Protein 9K8R (pdb70)

Organism: Diaporthe leptostromiformis (NCBI:txid291059)

Nearest PDB structures (foldseek):
  4rf5-assembly1_A  TM=8.897E-01  e=2.198E-21  Lentilactobacillus kefiri
  6h07-assembly1_A  TM=9.000E-01  e=3.377E-21  Levilactobacillus brevis
  7o6p-assembly1_A  TM=8.998E-01  e=3.377E-21  Salvia officinalis
  7o6p-assembly1_B  TM=8.740E-01  e=3.377E-21  Salvia officinalis
  7w61-assembly1_A  TM=8.406E-01  e=1.049E-17  Helicoverpa armigera

Radius of gyration: 23.89 Å; Cα contacts (8 Å, |Δi|>4): 1305; chains: 2; bounding box: 65×66×56 Å

Secondary structure (DSSP, 8-state):
-----HHHHS--TT-EEEEETTTSHHHHHHHHHHHHTT-EEEEE-S-HHHHHHHHHHT-SSS-EEE----TT-HHHHHHHHHHHHHHTS--SEEEE------SPP----TT--HHHHHHHHHHS-HHHHHHHHIIIIIHHHHHHHHHHHHHHHHHHH-SSSSPEEEEEE--GGGT-SS-SS-HHHHHHHHHHHHHHHHHHHHHGGGTEEEEEEEE-S--STTTHHHHHHHTS--HHHHHHHT-TTSS---HHHHHHHHHHHHSSTTTT--S-EEEESTTGGGTS----/----HHHHS--TT-EEEEETTTSHHHHHHHHHHHHTT-EEEEE-S-HHHHHHHHHHH-SSS-EEE----TT-HHHHHHHHHHHHHHTS--SEEEE------SPP----TT--HHHHHHHHHHS-TTTTTTHHIIIIIHHHHHHHHHHHHHHHHHHH-SSSSPEEEEEE--GGGT--S-SS-HHHHHHHHHHHHHHHHHHHHHGGGTEEEEEEEE-S--STTTHHHHHHHTTS-HHHHHHHT-TTSS---HHHHHHHHHHHHSSGGGG--S-EEEESTTGGGTS----

Foldseek 3Di:
DPPPDCLAFQACAAAEEEFEVCQWWLNVLLVLLNQVRHYQYEYEEAPQVSQVCCQVPSHPPSRYDYDYADLLDLVRLQVRLVVCCPVPNAHQEYELEDADAAFAAQDDDVPADPVRSVVSVVPGDPVSLVPRLSSQAVSLVSNCVSRVVRQLVCQVVCPAVFFREYEYEAALLCWFPPDPGHPSNSVSSVNRLVVQLVCCVPCVVVGYAGEYEHEADTDIPVCVVVVVVLVPDDLVVCCANAAVVRDHDDSVLSSVVSSCCSGNNNRPDHNYYHYHHNCNSVRGRTHD/DDPDCLAFQACAAAEEEFEVCLWWLNVLLVLLNQVRHYQYEYEEQDQPSLVCCCPPRHPPSRYDYDYADLLDLVRLQVSLVVCCVPPNAHQEYELEDADAAFFAQDDDVPADPVRSVVSVVPGDPVRLVVNLSSQAVSLVSNCVSRVVRQLVCQVVCPAVFFREYEYEAALLCWFPPCPGHPSNSVSSVNRLVVQLVCCVPCVVVRYAGEYEHEADTDIPVCVVVVVVLVPDDLVVCCQRAAVVRDHDDSVLSSVVSSCCSGNNNRPDHNYYHYHHNCNSVRGRTHD

B-factor: mean 60.05, std 16.02, range [26.04, 135.15]

Sequence (575 aa):
APSLAVADLFNVNGLVAVVTGGATGIGLMMVRALEENGAKVYIVGRRKEVLEKVAKNEAKHGNIIPLQGDASSKDDLERIVAHITKETGYINLLVANAGIPGPAPIKMSPSSSLADIQKDLWNTDPAEFEHIFNVHVRGAYFSFAAFLPLLSAGNEKGNVPQSSQMIITGSIGAFGRVPLAHYAYSASKAGVTHMAKQLATAFTKYGIRFNVIAPGLYPSEMTEEIVKGTHQLTPDEYAMKVSPLGRPGNDEDVAGCILWLASKAGAWVSGNVLVTDGGKLGLVPSSYPSLAVADLFNVNGLVAVVTGGATGIGLMMVRALEENGAKVYIVGRRKEVLEKVAKNEAKHGNIIPLQGDASSKDDLERIVAHITKETGYINLLVANAGIPGPAPIKMSPSSSLADIQKDLWNTDPAEFEHIFNVHVRGAYFSFAAFLPLLSAGNEKGNVPQSSQMIITGSIGAFGRVPLAHYAYSASKAGVTHMAKQLATAFTKYGIRFNVIAPGLYPSEMTEEIVKGTHQLTPDEYAMKVSPLGRPGNDEDVAGCILWLASKAGAWVSGNVLVTDGGKLGLVPSSY

InterPro domains:
  IPR002347 Short-chain dehydrogenase/reductase SDR [PF13561] (28-284)
  IPR002347 Short-chain dehydrogenase/reductase SDR [PR00080] (94-105)
  IPR002347 Short-chain dehydrogenase/reductase SDR [PR00080] (190-209)
  IPR002347 Short-chain dehydrogenase/reductase SDR [PR00081] (21-38)
  IPR002347 Short-chain dehydrogenase/reductase SDR [PR00081] (94-105)
  IPR002347 Short-chain dehydrogenase/reductase SDR [PR00081] (190-209)
  IPR002347 Short-chain dehydrogenase/reductase SDR [PR00081] (211-228)
  IPR002347 Short-chain dehydrogenase/reductase SDR [PR00081] (249-269)
  IPR020904 Short-chain dehydrogenase/reductase, conserved site [PS00061] (177-205)
  IPR036291 NAD(P)-binding domain superfamily [SSF51735] (15-286)
  IPR052178 Short-chain dehydrogenase/reductase SAT3-like [PTHR43618] (9-289)

Structure (mmCIF, N/CA/C/O backbone):
data_9K8R
#
_entry.id   9K8R
#
_cell.length_a   123.285
_cell.length_b   123.285
_cell.length_c   98.611
_cell.angle_alpha   90.00
_cell.angle_beta   90.00
_cell.angle_gamma   120.00
#
_symmetry.space_group_name_H-M   'P 32 1 2'
#
loop_
_entity.id
_entity.type
_entity.pdbx_description
1 polymer Spm14
2 non-polymer 'NADP NICOTINAMIDE-ADENINE-DINUCLEOTIDE PHOSPHATE'
3 non-polymer 2-AMINO-2-HYDROXYMETHYL-PROPANE-1,3-DIOL
#
loop_
_atom_site.group_PDB
_atom_site.id
_atom_site.type_symbol
_atom_site.label_atom_id
_atom_site.label_alt_id
_atom_site.label_comp_id
_atom_site.label_asym_id
_atom_site.label_entity_id
_atom_site.label_seq_id
_atom_site.pdbx_PDB_ins_code
_atom_site.Cartn_x
_atom_site.Cartn_y
_atom_site.Cartn_z
_atom_site.occupancy
_atom_site.B_iso_or_equiv
_atom_site.auth_seq_id
_atom_site.auth_comp_id
_atom_site.auth_asym_id
_atom_site.auth_atom_id
_atom_site.pdbx_PDB_model_num
ATOM 1 N N . ALA A 1 6 ? 32.379 -63.310 35.757 1.00 100.19 6 ALA A N 1
ATOM 2 C CA . ALA A 1 6 ? 31.103 -63.984 36.074 1.00 105.97 6 ALA A CA 1
ATOM 3 C C . ALA A 1 6 ? 30.011 -63.432 35.153 1.00 119.45 6 ALA A C 1
ATOM 4 O O . ALA A 1 6 ? 30.155 -62.283 34.724 1.00 108.28 6 ALA A O 1
ATOM 6 N N . PRO A 1 7 ? 28.936 -64.190 34.835 1.00 114.10 7 PRO A N 1
ATOM 7 C CA . PRO A 1 7 ? 27.905 -63.740 33.896 1.00 101.81 7 PRO A CA 1
ATOM 8 C C . PRO A 1 7 ? 27.116 -62.537 34.421 1.00 98.48 7 PRO A C 1
ATOM 9 O O . PRO A 1 7 ? 25.910 -62.552 34.341 1.00 96.16 7 PRO A O 1
ATOM 13 N N . SER A 1 8 ? 27.813 -61.532 34.943 1.00 97.43 8 SER A N 1
ATOM 14 C CA . SER A 1 8 ? 27.136 -60.293 35.378 1.00 91.68 8 SER A CA 1
ATOM 15 C C . SER A 1 8 ? 26.726 -59.537 34.127 1.00 79.75 8 SER A C 1
ATOM 16 O O . SER A 1 8 ? 27.610 -59.001 33.465 1.00 82.67 8 SER A O 1
ATOM 19 N N . LEU A 1 9 ? 25.437 -59.531 33.822 1.00 75.60 9 LEU A N 1
ATOM 20 C CA . LEU A 1 9 ? 24.928 -58.773 32.659 1.00 61.93 9 LEU A CA 1
ATOM 21 C C . LEU A 1 9 ? 24.548 -57.389 33.169 1.00 60.07 9 LEU A C 1
ATOM 22 O O . LEU A 1 9 ? 23.467 -56.923 32.836 1.00 65.76 9 LEU A O 1
ATOM 27 N N . ALA A 1 10 ? 25.429 -56.774 33.954 1.00 66.03 10 ALA A N 1
ATOM 28 C CA . ALA A 1 10 ? 25.165 -55.444 34.538 1.00 59.35 10 ALA A CA 1
ATOM 29 C C . ALA A 1 10 ? 26.050 -54.397 33.876 1.00 59.42 10 ALA A C 1
ATOM 30 O O . ALA A 1 10 ? 27.255 -54.624 33.753 1.00 58.85 10 ALA A O 1
ATOM 32 N N . VAL A 1 11 ? 25.456 -53.277 33.501 1.00 56.92 11 VAL A N 1
ATOM 33 C CA . VAL A 1 11 ? 26.210 -52.237 32.763 1.00 59.07 11 VAL A CA 1
ATOM 34 C C . VAL A 1 11 ? 27.531 -51.959 33.478 1.00 64.43 11 VAL A C 1
ATOM 35 O O . VAL A 1 11 ? 28.550 -51.865 32.790 1.00 64.86 11 VAL A O 1
ATOM 39 N N . ALA A 1 12 ? 27.531 -51.865 34.800 1.00 61.67 12 ALA A N 1
ATOM 40 C CA . ALA A 1 12 ? 28.772 -51.491 35.469 1.00 58.64 12 ALA A CA 1
ATOM 41 C C . ALA A 1 12 ? 29.805 -52.601 35.434 1.00 61.77 12 ALA A C 1
ATOM 42 O O . ALA A 1 12 ? 31.005 -52.320 35.536 1.00 62.67 12 ALA A O 1
ATOM 44 N N . ASP A 1 13 ? 29.370 -53.847 35.291 1.00 66.00 13 ASP A N 1
ATOM 45 C CA . ASP A 1 13 ? 30.298 -54.963 35.191 1.00 69.09 13 ASP A CA 1
ATOM 46 C C . ASP A 1 13 ? 30.733 -55.208 33.749 1.00 62.32 13 ASP A C 1
ATOM 47 O O . ASP A 1 13 ? 31.916 -55.457 33.488 1.00 61.29 13 ASP A O 1
ATOM 52 N N . LEU A 1 14 ? 29.786 -55.122 32.809 1.00 58.48 14 LEU A N 1
ATOM 53 C CA . LEU A 1 14 ? 30.079 -55.370 31.400 1.00 58.39 14 LEU A CA 1
ATOM 54 C C . LEU A 1 14 ? 30.999 -54.307 30.820 1.00 59.61 14 LEU A C 1
ATOM 55 O O . LEU A 1 14 ? 32.006 -54.622 30.174 1.00 60.37 14 LEU A O 1
ATOM 60 N N . PHE A 1 15 ? 30.659 -53.040 31.029 1.00 54.30 15 PHE A N 1
ATOM 61 C CA . PHE A 1 15 ? 31.225 -51.939 30.269 1.00 51.23 15 PHE A CA 1
ATOM 62 C C . PHE A 1 15 ? 32.333 -51.182 30.996 1.00 56.34 15 PHE A C 1
ATOM 63 O O . PHE A 1 15 ? 32.850 -50.207 30.441 1.00 57.20 15 PHE A O 1
ATOM 71 N N . ASN A 1 16 ? 32.730 -51.595 32.198 1.00 62.12 16 ASN A N 1
ATOM 72 C CA . ASN A 1 16 ? 33.837 -50.887 32.821 1.00 57.75 16 ASN A CA 1
ATOM 73 C C . ASN A 1 16 ? 35.147 -51.265 32.137 1.00 55.30 16 ASN A C 1
ATOM 74 O O . ASN A 1 16 ? 35.282 -52.331 31.530 1.00 56.78 16 ASN A O 1
ATOM 79 N N . VAL A 1 17 ? 36.119 -50.361 32.234 1.00 53.11 17 VAL A N 1
ATOM 80 C CA . VAL A 1 17 ? 37.425 -50.570 31.624 1.00 52.11 17 VAL A CA 1
ATOM 81 C C . VAL A 1 17 ? 38.495 -50.452 32.703 1.00 51.35 17 VAL A C 1
ATOM 82 O O . VAL A 1 17 ? 39.601 -49.961 32.450 1.00 51.32 17 VAL A O 1
ATOM 86 N N . ASN A 1 18 ? 38.168 -50.910 33.911 1.00 56.06 18 ASN A N 1
ATOM 87 C CA . ASN A 1 18 ? 39.074 -50.789 35.046 1.00 53.46 18 ASN A CA 1
ATOM 88 C C . ASN A 1 18 ? 40.354 -51.572 34.795 1.00 47.43 18 ASN A C 1
ATOM 89 O O . ASN A 1 18 ? 40.313 -52.772 34.505 1.00 47.01 18 ASN A O 1
ATOM 94 N N . GLY A 1 19 ? 41.494 -50.894 34.911 1.00 47.61 19 GLY A N 1
ATOM 95 C CA . GLY A 1 19 ? 42.778 -51.531 34.709 1.00 56.89 19 GLY A CA 1
ATOM 96 C C . GLY A 1 19 ? 43.206 -51.666 33.269 1.00 54.89 19 GLY A C 1
ATOM 97 O O . GLY A 1 19 ? 44.329 -52.121 33.011 1.00 52.03 19 GLY A O 1
ATOM 98 N N . LEU A 1 20 ? 42.349 -51.294 32.325 1.00 53.46 20 LEU A N 1
ATOM 99 C CA . LEU A 1 20 ? 42.715 -51.290 30.920 1.00 47.93 20 LEU A CA 1
ATOM 100 C C . LEU A 1 20 ? 43.796 -50.249 30.667 1.00 45.60 20 LEU A C 1
ATOM 101 O O . LEU A 1 20 ? 43.660 -49.091 31.073 1.00 47.09 20 LEU A O 1
ATOM 106 N N . VAL A 1 21 ? 44.865 -50.655 29.988 1.00 43.29 21 VAL A N 1
ATOM 107 C CA . VAL A 1 21 ? 45.927 -49.741 29.576 1.00 45.83 21 VAL A CA 1
ATOM 108 C C . VAL A 1 21 ? 45.753 -49.452 28.095 1.00 46.06 21 VAL A C 1
ATOM 109 O O . VAL A 1 21 ? 45.839 -50.365 27.265 1.00 46.25 21 VAL A O 1
ATOM 113 N N . ALA A 1 22 ? 45.523 -48.183 27.760 1.00 44.47 22 ALA A N 1
ATOM 114 C CA . ALA A 1 22 ? 45.171 -47.784 26.406 1.00 44.42 22 ALA A CA 1
ATOM 115 C C . ALA A 1 22 ? 46.094 -46.686 25.898 1.00 44.72 22 ALA A C 1
ATOM 116 O O . ALA A 1 22 ? 46.690 -45.931 26.674 1.00 46.62 22 ALA A O 1
ATOM 118 N N . VAL A 1 23 ? 46.200 -46.613 24.573 1.00 46.73 23 VAL A N 1
ATOM 119 C CA . VAL A 1 23 ? 46.945 -45.575 23.876 1.00 39.47 23 VAL A CA 1
ATOM 120 C C . VAL A 1 23 ? 46.057 -44.979 22.794 1.00 39.64 23 VAL A C 1
ATOM 121 O O . VAL A 1 23 ? 45.478 -45.713 21.986 1.00 41.80 23 VAL A O 1
ATOM 125 N N . VAL A 1 24 ? 45.960 -43.653 22.769 1.00 39.02 24 VAL A N 1
ATOM 126 C CA . VAL A 1 24 ? 45.088 -42.945 21.843 1.00 43.20 24 VAL A CA 1
ATOM 127 C C . VAL A 1 24 ? 45.917 -41.867 21.163 1.00 42.09 24 VAL A C 1
ATOM 128 O O . VAL A 1 24 ? 46.303 -40.880 21.801 1.00 47.72 24 VAL A O 1
ATOM 132 N N . THR A 1 25 ? 46.199 -42.050 19.880 1.00 42.66 25 THR A N 1
ATOM 133 C CA . THR A 1 25 ? 46.799 -40.981 19.101 1.00 41.51 25 THR A CA 1
ATOM 134 C C . THR A 1 25 ? 45.745 -39.923 18.794 1.00 38.82 25 THR A C 1
ATOM 135 O O . THR A 1 25 ? 44.571 -40.236 18.587 1.00 45.18 25 THR A O 1
ATOM 139 N N . GLY A 1 26 ? 46.161 -38.665 18.776 1.00 39.03 26 GLY A N 1
ATOM 140 C CA . GLY A 1 26 ? 45.192 -37.601 18.630 1.00 44.73 26 GLY A CA 1
ATOM 141 C C . GLY A 1 26 ? 44.223 -37.531 19.783 1.00 47.45 26 GLY A C 1
ATOM 142 O O . GLY A 1 26 ? 43.074 -37.116 19.598 1.00 53.78 26 GLY A O 1
ATOM 143 N N . GLY A 1 27 ? 44.663 -37.923 20.979 1.00 41.13 27 GLY A N 1
ATOM 144 C CA . GLY A 1 27 ? 43.791 -38.042 22.126 1.00 42.13 27 GLY A CA 1
ATOM 145 C C . GLY A 1 27 ? 43.509 -36.762 22.882 1.00 45.17 27 GLY A C 1
ATOM 146 O O . GLY A 1 27 ? 42.861 -36.818 23.932 1.00 48.23 27 GLY A O 1
ATOM 147 N N . ALA A 1 28 ? 43.949 -35.611 22.380 1.00 45.83 28 ALA A N 1
ATOM 148 C CA . ALA A 1 28 ? 43.825 -34.366 23.120 1.00 45.87 28 ALA A CA 1
ATOM 149 C C . ALA A 1 28 ? 42.879 -33.360 22.476 1.00 52.19 28 ALA A C 1
ATOM 150 O O . ALA A 1 28 ? 42.713 -32.259 23.016 1.00 53.16 28 ALA A O 1
ATOM 152 N N . THR A 1 29 ? 42.257 -33.694 21.347 1.00 47.27 29 THR A N 1
ATOM 153 C CA . THR A 1 29 ? 41.271 -32.812 20.733 1.00 47.89 29 THR A CA 1
ATOM 154 C C . THR A 1 29 ? 40.177 -33.646 20.081 1.00 48.95 29 THR A C 1
ATOM 155 O O . THR A 1 29 ? 40.381 -34.810 19.721 1.00 48.46 29 THR A O 1
ATOM 159 N N . GLY A 1 30 ? 39.009 -33.023 19.942 1.00 49.98 30 GLY A N 1
ATOM 160 C CA . GLY A 1 30 ? 37.931 -33.574 19.139 1.00 49.57 30 GLY A CA 1
ATOM 161 C C . GLY A 1 30 ? 37.520 -34.960 19.580 1.00 51.14 30 GLY A C 1
ATOM 162 O O . GLY A 1 30 ? 37.342 -35.238 20.771 1.00 55.47 30 GLY A O 1
ATOM 163 N N . ILE A 1 31 ? 37.383 -35.851 18.594 1.00 50.47 31 ILE A N 1
ATOM 164 C CA . ILE A 1 31 ? 36.892 -37.202 18.852 1.00 47.75 31 ILE A CA 1
ATOM 165 C C . ILE A 1 31 ? 37.821 -37.939 19.805 1.00 51.39 31 ILE A C 1
ATOM 166 O O . ILE A 1 31 ? 37.375 -38.532 20.793 1.00 53.73 31 ILE A O 1
ATOM 171 N N . GLY A 1 32 ? 39.126 -37.928 19.514 1.00 52.96 32 GLY A N 1
ATOM 172 C CA . GLY A 1 32 ? 40.077 -38.599 20.385 1.00 51.23 32 GLY A CA 1
ATOM 173 C C . GLY A 1 32 ? 39.961 -38.181 21.837 1.00 47.11 32 GLY A C 1
ATOM 174 O O . GLY A 1 32 ? 40.167 -38.995 22.743 1.00 48.81 32 GLY A O 1
ATOM 175 N N . LEU A 1 33 ? 39.619 -36.915 22.084 1.00 47.65 33 LEU A N 1
ATOM 176 C CA . LEU A 1 33 ? 39.460 -36.453 23.456 1.00 51.38 33 LEU A CA 1
ATOM 177 C C . LEU A 1 33 ? 38.251 -37.095 24.123 1.00 55.96 33 LEU A C 1
ATOM 178 O O . LEU A 1 33 ? 38.337 -37.567 25.265 1.00 55.07 33 LEU A O 1
ATOM 183 N N . MET A 1 34 ? 37.115 -37.120 23.425 1.00 53.39 34 MET A N 1
ATOM 184 C CA . MET A 1 34 ? 35.921 -37.755 23.968 1.00 51.90 34 MET A CA 1
ATOM 185 C C . MET A 1 34 ? 36.172 -39.221 24.288 1.00 50.30 34 MET A C 1
ATOM 186 O O . MET A 1 34 ? 35.549 -39.776 25.200 1.00 52.51 34 MET A O 1
ATOM 191 N N . MET A 1 35 ? 37.094 -39.855 23.564 1.00 47.16 35 MET A N 1
ATOM 192 C CA . MET A 1 35 ? 37.448 -41.239 23.851 1.00 44.12 35 MET A CA 1
ATOM 193 C C . MET A 1 35 ? 38.227 -41.350 25.155 1.00 50.85 35 MET A C 1
ATOM 194 O O . MET A 1 35 ? 37.888 -42.168 26.016 1.00 52.86 35 MET A O 1
ATOM 199 N N . VAL A 1 36 ? 39.261 -40.538 25.317 1.00 52.80 36 VAL A N 1
ATOM 200 C CA . VAL A 1 36 ? 40.114 -40.679 26.532 1.00 56.20 36 VAL A CA 1
ATOM 201 C C . VAL A 1 36 ? 39.319 -40.270 27.769 1.00 54.52 36 VAL A C 1
ATOM 202 O O . VAL A 1 36 ? 39.567 -40.839 28.829 1.00 52.08 36 VAL A O 1
ATOM 206 N N . ARG A 1 37 ? 38.405 -39.322 27.627 1.00 51.80 37 ARG A N 1
ATOM 207 C CA . ARG A 1 37 ? 37.642 -38.818 28.788 1.00 53.53 37 ARG A CA 1
ATOM 208 C C . ARG A 1 37 ? 36.714 -39.898 29.304 1.00 53.60 37 ARG A C 1
ATOM 209 O O . ARG A 1 37 ? 36.438 -39.916 30.484 1.00 62.49 37 ARG A O 1
ATOM 217 N N . ALA A 1 38 ? 36.260 -40.763 28.421 1.00 51.47 38 ALA A N 1
ATOM 218 C CA . ALA A 1 38 ? 35.344 -41.849 28.801 1.00 47.87 38 ALA A CA 1
ATOM 219 C C . ALA A 1 38 ? 36.170 -43.047 29.232 1.00 51.98 38 ALA A C 1
ATOM 220 O O . ALA A 1 38 ? 35.769 -43.733 30.162 1.00 51.49 38 ALA A O 1
ATOM 222 N N . LEU A 1 39 ? 37.290 -43.283 28.563 1.00 55.22 39 LEU A N 1
ATOM 223 C CA . LEU A 1 39 ? 38.087 -44.406 29.046 1.00 51.43 39 LEU A CA 1
ATOM 224 C C . LEU A 1 39 ? 38.622 -44.147 30.449 1.00 52.58 39 LEU A C 1
ATOM 225 O O . LEU A 1 39 ? 38.598 -45.036 31.305 1.00 51.01 39 LEU A O 1
ATOM 230 N N . GLU A 1 40 ? 39.105 -42.933 30.704 1.00 53.62 40 GLU A N 1
ATOM 231 C CA . GLU A 1 40 ? 39.743 -42.630 31.979 1.00 53.84 40 GLU A CA 1
ATOM 232 C C . GLU A 1 40 ? 38.720 -42.492 33.097 1.00 54.85 40 GLU A C 1
ATOM 233 O O . GLU A 1 40 ? 38.951 -42.967 34.217 1.00 53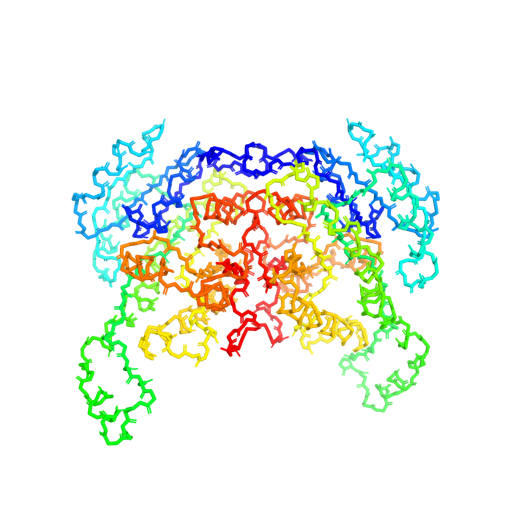.86 40 GLU A O 1
ATOM 239 N N . GLU A 1 41 ? 37.589 -41.846 32.804 1.00 53.76 41 GLU A N 1
ATOM 240 C CA . GLU A 1 41 ? 36.525 -41.700 33.791 1.00 56.07 41 GLU A CA 1
ATOM 241 C C . GLU A 1 41 ? 35.997 -43.054 34.241 1.00 53.17 41 GLU A C 1
ATOM 242 O O . GLU A 1 41 ? 35.511 -43.188 35.370 1.00 63.32 41 GLU A O 1
ATOM 248 N N . ASN A 1 42 ? 36.100 -44.071 33.386 1.00 49.48 42 ASN A N 1
ATOM 249 C CA . ASN A 1 42 ? 35.569 -45.393 33.681 1.00 43.92 42 ASN A CA 1
ATOM 250 C C . ASN A 1 42 ? 36.668 -46.416 33.945 1.00 52.51 42 ASN A C 1
ATOM 251 O O . ASN A 1 42 ? 36.448 -47.620 33.787 1.00 55.48 42 ASN A O 1
ATOM 256 N N . GLY A 1 43 ? 37.851 -45.948 34.342 1.00 53.61 43 GLY A N 1
ATOM 257 C CA . GLY A 1 43 ? 38.821 -46.775 35.047 1.00 48.83 43 GLY A CA 1
ATOM 258 C C . GLY A 1 43 ? 40.126 -47.064 34.331 1.00 51.63 43 GLY A C 1
ATOM 259 O O . GLY A 1 43 ? 40.924 -47.856 34.851 1.00 52.04 43 GLY A O 1
ATOM 260 N N . ALA A 1 44 ? 40.413 -46.490 33.175 1.00 55.35 44 ALA A N 1
ATOM 261 C CA . ALA A 1 44 ? 41.586 -46.891 32.418 1.00 53.03 44 ALA A CA 1
ATOM 262 C C . ALA A 1 44 ? 42.747 -45.935 32.659 1.00 59.61 44 ALA A C 1
ATOM 263 O O . ALA A 1 44 ? 42.580 -44.821 33.160 1.00 57.65 44 ALA A O 1
ATOM 265 N N . LYS A 1 45 ? 43.944 -46.408 32.310 1.00 51.07 45 LYS A N 1
ATOM 266 C CA . LYS A 1 45 ? 45.139 -45.582 32.197 1.00 48.32 45 LYS A CA 1
ATOM 267 C C . LYS A 1 45 ? 45.355 -45.342 30.706 1.00 53.48 45 LYS A C 1
ATOM 268 O O . LYS A 1 45 ? 45.508 -46.298 29.939 1.00 52.51 45 LYS A O 1
ATOM 274 N N . VAL A 1 46 ? 45.349 -44.077 30.295 1.00 54.23 46 VAL A N 1
ATOM 275 C CA . VAL A 1 46 ? 45.282 -43.706 28.885 1.00 44.59 46 VAL A CA 1
ATOM 276 C C . VAL A 1 46 ? 46.486 -42.835 28.551 1.00 44.80 46 VAL A C 1
ATOM 277 O O . VAL A 1 46 ? 46.583 -41.699 29.032 1.00 46.67 46 VAL A O 1
ATOM 281 N N . TYR A 1 47 ? 47.393 -43.355 27.724 1.00 49.72 47 TYR A N 1
ATOM 282 C CA . TYR A 1 47 ? 48.397 -42.521 27.074 1.00 48.54 47 TYR A CA 1
ATOM 283 C C . TYR A 1 47 ? 47.784 -41.801 25.881 1.00 47.82 47 TYR A C 1
ATOM 284 O O . TYR A 1 47 ? 47.184 -42.429 25.004 1.00 45.92 47 TYR A O 1
ATOM 293 N N . ILE A 1 48 ? 47.945 -40.484 25.841 1.00 48.75 48 ILE A N 1
ATOM 294 C CA . ILE A 1 48 ? 47.536 -39.682 24.699 1.00 48.19 48 ILE A CA 1
ATOM 295 C C . ILE A 1 48 ? 48.798 -39.226 23.981 1.00 48.63 48 ILE A C 1
ATOM 296 O O . ILE A 1 48 ? 49.748 -38.751 24.614 1.00 50.61 48 ILE A O 1
ATOM 301 N N . VAL A 1 49 ? 48.821 -39.393 22.665 1.00 44.17 49 VAL A N 1
ATOM 302 C CA . VAL A 1 49 ? 49.993 -39.084 21.859 1.00 44.32 49 VAL A CA 1
ATOM 303 C C . VAL A 1 49 ? 49.618 -38.005 20.855 1.00 42.89 49 VAL A C 1
ATOM 304 O O . VAL A 1 49 ? 48.718 -38.198 20.031 1.00 45.27 49 VAL A O 1
ATOM 308 N N . GLY A 1 50 ? 50.310 -36.874 20.922 1.00 49.51 50 GLY A N 1
ATOM 309 C CA . GLY A 1 50 ? 50.101 -35.801 19.979 1.00 51.23 50 GLY A CA 1
ATOM 310 C C . GLY A 1 50 ? 51.431 -35.165 19.632 1.00 49.82 50 GLY A C 1
ATOM 311 O O . GLY A 1 50 ? 52.475 -35.548 20.159 1.00 51.22 50 GLY A O 1
ATOM 312 N N . ARG A 1 51 ? 51.430 -34.155 18.775 1.00 50.21 51 ARG A N 1
ATOM 313 C CA . ARG A 1 51 ? 52.717 -33.486 18.491 1.00 52.24 51 ARG A CA 1
ATOM 314 C C . ARG A 1 51 ? 52.781 -32.223 19.338 1.00 53.46 51 ARG A C 1
ATOM 315 O O . ARG A 1 51 ? 53.852 -31.896 19.814 1.00 51.43 51 ARG A O 1
ATOM 323 N N . ARG A 1 52 ? 51.653 -31.541 19.494 1.00 50.36 52 ARG A N 1
ATOM 324 C CA . ARG A 1 52 ? 51.633 -30.330 20.303 1.00 48.37 52 ARG A CA 1
ATOM 325 C C . ARG A 1 52 ? 51.634 -30.715 21.783 1.00 57.06 52 ARG A C 1
ATOM 326 O O . ARG A 1 52 ? 50.586 -30.958 22.382 1.00 56.72 52 ARG A O 1
ATOM 334 N N . LYS A 1 53 ? 52.828 -30.744 22.395 1.00 57.47 53 LYS A N 1
ATOM 335 C CA . LYS A 1 53 ? 52.946 -31.234 23.771 1.00 52.16 53 LYS A CA 1
ATOM 336 C C . LYS A 1 53 ? 52.126 -30.403 24.750 1.00 54.86 53 LYS A C 1
ATOM 337 O O . LYS A 1 53 ? 51.565 -30.951 25.708 1.00 54.46 53 LYS A O 1
ATOM 343 N N . GLU A 1 54 ? 52.021 -29.093 24.522 1.00 61.31 54 GLU A N 1
ATOM 344 C CA . GLU A 1 54 ? 51.272 -28.255 25.449 1.00 59.35 54 GLU A CA 1
ATOM 345 C C . GLU A 1 54 ? 49.772 -28.541 25.413 1.00 56.75 54 GLU A C 1
ATOM 346 O O . GLU A 1 54 ? 49.079 -28.276 26.402 1.00 54.32 54 GLU A O 1
ATOM 352 N N . VAL A 1 55 ? 49.251 -29.077 24.309 1.00 58.95 55 VAL A N 1
ATOM 353 C CA . VAL A 1 55 ? 47.838 -29.443 24.282 1.00 60.23 55 VAL A CA 1
ATOM 354 C C . VAL A 1 55 ? 47.614 -30.741 25.045 1.00 56.46 55 VAL A C 1
ATOM 355 O O . VAL A 1 55 ? 46.633 -30.874 25.784 1.00 56.60 55 VAL A O 1
ATOM 359 N N . LEU A 1 56 ? 48.513 -31.716 24.872 1.00 52.46 56 LEU A N 1
ATOM 360 C CA . LEU A 1 56 ? 48.499 -32.919 25.699 1.00 54.71 56 LEU A CA 1
ATOM 361 C C . LEU A 1 56 ? 48.566 -32.590 27.182 1.00 59.30 56 LEU A C 1
ATOM 362 O O . LEU A 1 56 ? 47.960 -33.287 28.000 1.00 58.31 56 LEU A O 1
ATOM 367 N N . GLU A 1 57 ? 49.357 -31.613 27.586 1.00 62.44 57 GLU A N 1
ATOM 368 C CA . GLU A 1 57 ? 49.515 -31.398 29.048 1.00 58.72 57 GLU A CA 1
ATOM 369 C C . GLU A 1 57 ? 48.228 -30.840 29.658 1.00 56.23 57 GLU A C 1
ATOM 370 O O . GLU A 1 57 ? 47.850 -31.296 30.731 1.00 55.69 57 GLU A O 1
ATOM 376 N N . LYS A 1 58 ? 47.596 -29.884 28.998 1.00 55.88 58 LYS A N 1
ATOM 377 C CA . LYS A 1 58 ? 46.325 -29.315 29.498 1.00 60.64 58 LYS A CA 1
ATOM 378 C C . LYS A 1 58 ? 45.332 -30.446 29.710 1.00 62.97 58 LYS A C 1
ATOM 379 O O . LYS A 1 58 ? 44.884 -30.643 30.836 1.00 63.95 58 LYS A O 1
ATOM 385 N N . VAL A 1 59 ? 45.005 -31.151 28.641 1.00 61.29 59 VAL A N 1
ATOM 386 C CA . VAL A 1 59 ? 44.034 -32.270 28.724 1.00 61.25 59 VAL A CA 1
ATOM 387 C C . VAL A 1 59 ? 44.425 -33.186 29.875 1.00 59.20 59 VAL A C 1
ATOM 388 O O . VAL A 1 59 ? 43.551 -33.548 30.655 1.00 60.20 59 VAL A O 1
ATOM 392 N N . ALA A 1 60 ? 45.701 -33.518 29.997 1.00 55.93 60 ALA A N 1
ATOM 393 C CA . ALA A 1 60 ? 46.037 -34.508 31.012 1.00 50.69 60 ALA A CA 1
ATOM 394 C C . ALA A 1 60 ? 45.823 -33.973 32.423 1.00 55.32 60 ALA A C 1
ATOM 395 O O . ALA A 1 60 ? 45.503 -34.743 33.337 1.00 58.31 60 ALA A O 1
ATOM 397 N N . LYS A 1 61 ? 46.000 -32.676 32.630 1.00 54.16 61 LYS A N 1
ATOM 398 C CA . LYS A 1 61 ? 45.812 -32.124 33.961 1.00 54.35 61 LYS A CA 1
ATOM 399 C C . LYS A 1 61 ? 44.365 -31.782 34.253 1.00 59.88 61 LYS A C 1
ATOM 400 O O . LYS A 1 61 ? 43.907 -31.927 35.393 1.00 69.49 61 LYS A O 1
ATOM 406 N N . ASN A 1 62 ? 43.645 -31.343 33.238 1.00 54.64 62 ASN A N 1
ATOM 407 C CA . ASN A 1 62 ? 42.377 -30.640 33.386 1.00 50.08 62 ASN A CA 1
ATOM 408 C C . ASN A 1 62 ? 41.175 -31.533 33.111 1.00 55.44 62 ASN A C 1
ATOM 409 O O . ASN A 1 62 ? 40.110 -31.341 33.707 1.00 57.19 62 ASN A O 1
ATOM 414 N N . GLU A 1 63 ? 41.326 -32.500 32.207 1.00 63.15 63 GLU A N 1
ATOM 415 C CA . GLU A 1 63 ? 40.209 -33.310 31.743 1.00 55.64 63 GLU A CA 1
ATOM 416 C C . GLU A 1 63 ? 40.142 -34.674 32.412 1.00 55.65 63 GLU A C 1
ATOM 417 O O . GLU A 1 63 ? 39.093 -35.326 32.358 1.00 58.46 63 GLU A O 1
ATOM 423 N N . ALA A 1 64 ? 41.233 -35.113 33.031 1.00 50.10 64 ALA A N 1
ATOM 424 C CA . ALA A 1 64 ? 41.206 -36.316 33.843 1.00 50.11 64 ALA A CA 1
ATOM 425 C C . ALA A 1 64 ? 40.281 -36.118 35.037 1.00 58.88 64 ALA A C 1
ATOM 426 O O . ALA A 1 64 ? 40.052 -34.996 35.500 1.00 64.28 64 ALA A O 1
ATOM 428 N N . LYS A 1 65 ? 39.703 -37.226 35.499 1.00 58.14 65 LYS A N 1
ATOM 429 C CA . LYS A 1 65 ? 38.921 -37.248 36.725 1.00 54.98 65 LYS A CA 1
ATOM 430 C C . LYS A 1 65 ? 39.575 -38.117 37.787 1.00 50.14 65 LYS A C 1
ATOM 431 O O . LYS A 1 65 ? 39.138 -38.103 38.942 1.00 54.38 65 LYS A O 1
ATOM 437 N N . HIS A 1 66 ? 40.628 -38.848 37.421 1.00 47.60 66 HIS A N 1
ATOM 438 C CA . HIS A 1 66 ? 41.377 -39.702 38.331 1.00 44.15 66 HIS A CA 1
ATOM 439 C C . HIS A 1 66 ? 42.878 -39.559 38.133 1.00 55.67 66 HIS A C 1
ATOM 440 O O . HIS A 1 66 ? 43.645 -40.300 38.755 1.00 54.63 66 HIS A O 1
ATOM 447 N N . GLY A 1 67 ? 43.309 -38.635 37.281 1.00 53.79 67 GLY A N 1
ATOM 448 C CA . GLY A 1 67 ? 44.719 -38.466 36.988 1.00 47.75 67 GLY A CA 1
ATOM 449 C C . GLY A 1 67 ? 45.344 -39.652 36.293 1.00 58.03 67 GLY A C 1
ATOM 450 O O . GLY A 1 67 ? 46.458 -40.058 36.649 1.00 60.17 67 GLY A O 1
ATOM 451 N N . ASN A 1 68 ? 44.650 -40.233 35.315 1.00 56.94 68 ASN A N 1
ATOM 452 C CA . ASN A 1 68 ? 45.183 -41.363 34.568 1.00 55.80 68 ASN A CA 1
ATOM 453 C C . ASN A 1 68 ? 45.360 -41.060 33.085 1.00 59.05 68 ASN A C 1
ATOM 454 O O . ASN A 1 68 ? 45.533 -41.992 32.292 1.00 57.88 68 ASN A O 1
ATOM 459 N N . ILE A 1 69 ? 45.347 -39.789 32.689 1.00 58.51 69 ILE A N 1
ATOM 460 C CA . ILE A 1 69 ? 45.759 -39.396 31.345 1.00 52.85 69 ILE A CA 1
ATOM 461 C C . ILE A 1 69 ? 47.240 -39.040 31.396 1.00 52.27 69 ILE A C 1
ATOM 462 O O . ILE A 1 69 ? 47.624 -38.030 31.990 1.00 54.63 69 ILE A O 1
ATOM 467 N N . ILE A 1 70 ? 48.069 -39.873 30.776 1.00 53.60 70 ILE A N 1
ATOM 468 C CA . ILE A 1 70 ? 49.516 -39.675 30.738 1.00 51.83 70 ILE A CA 1
ATOM 469 C C . ILE A 1 70 ? 49.919 -39.075 29.397 1.00 56.77 70 ILE A C 1
ATOM 470 O O . ILE A 1 70 ? 49.980 -39.803 28.396 1.00 58.43 70 ILE A O 1
ATOM 475 N N . PRO A 1 71 ? 50.224 -37.780 29.328 1.00 53.77 71 PRO A N 1
ATOM 476 C CA . PRO A 1 71 ? 50.584 -37.180 28.040 1.00 52.26 71 PRO A CA 1
ATOM 477 C C . PRO A 1 71 ? 51.972 -37.614 27.605 1.00 53.27 71 PRO A C 1
ATOM 478 O O . PRO A 1 71 ? 52.863 -37.849 28.423 1.00 56.01 71 PRO A O 1
ATOM 482 N N . LEU A 1 72 ? 52.145 -37.725 26.288 1.00 51.42 72 LEU A N 1
ATOM 483 C CA . LEU A 1 72 ? 53.338 -38.357 25.737 1.00 48.43 72 LEU A CA 1
ATOM 484 C C . LEU A 1 72 ? 53.468 -37.866 24.296 1.00 54.11 72 LEU A C 1
ATOM 485 O O . LEU A 1 72 ? 52.797 -38.394 23.406 1.00 62.18 72 LEU A O 1
ATOM 490 N N . GLN A 1 73 ? 54.314 -36.858 24.084 1.00 57.24 73 GLN A N 1
ATOM 491 C CA . GLN A 1 73 ? 54.411 -36.228 22.772 1.00 62.04 73 GLN A CA 1
ATOM 492 C C . GLN A 1 73 ? 55.088 -37.149 21.766 1.00 62.59 73 GLN A C 1
ATOM 493 O O . GLN A 1 73 ? 56.083 -37.812 22.070 1.00 69.48 73 GLN A O 1
ATOM 499 N N . GLY A 1 74 ? 54.557 -37.157 20.548 1.00 57.52 74 GLY A N 1
ATOM 500 C CA . GLY A 1 74 ? 55.140 -37.909 19.459 1.00 62.39 74 GLY A CA 1
ATOM 501 C C . GLY A 1 74 ? 54.414 -37.682 18.151 1.00 61.91 74 GLY A C 1
ATOM 502 O O . GLY A 1 74 ? 53.283 -37.189 18.136 1.00 56.58 74 GLY A O 1
ATOM 503 N N . ASP A 1 75 ? 55.067 -38.020 17.046 1.00 56.92 75 ASP A N 1
ATOM 504 C CA . ASP A 1 75 ? 54.480 -37.941 15.713 1.00 55.76 75 ASP A CA 1
ATOM 505 C C . ASP A 1 75 ? 54.115 -39.370 15.336 1.00 59.55 75 ASP A C 1
ATOM 506 O O . ASP A 1 75 ? 54.988 -40.180 15.013 1.00 61.09 75 ASP A O 1
ATOM 511 N N . ALA A 1 76 ? 52.818 -39.681 15.402 1.00 55.58 76 ALA A N 1
ATOM 512 C CA . ALA A 1 76 ? 52.351 -41.047 15.189 1.00 59.00 76 ALA A CA 1
ATOM 513 C C . ALA A 1 76 ? 52.652 -41.561 13.790 1.00 58.25 76 ALA A C 1
ATOM 514 O O . ALA A 1 76 ? 52.630 -42.775 13.581 1.00 57.31 76 ALA A O 1
ATOM 516 N N . SER A 1 77 ? 52.923 -40.671 12.829 1.00 53.75 77 SER A N 1
ATOM 517 C CA . SER A 1 77 ? 53.322 -41.093 11.489 1.00 55.84 77 SER A CA 1
ATOM 518 C C . SER A 1 77 ? 54.823 -41.330 11.356 1.00 64.12 77 SER A C 1
ATOM 519 O O . SER A 1 77 ? 55.242 -42.032 10.427 1.00 66.89 77 SER A O 1
ATOM 522 N N . SER A 1 78 ? 55.634 -40.760 12.251 1.00 64.64 78 SER A N 1
ATOM 523 C CA . SER A 1 78 ? 57.087 -40.885 12.182 1.00 60.16 78 SER A CA 1
ATOM 524 C C . SER A 1 78 ? 57.522 -42.230 12.749 1.00 57.41 78 SER A C 1
ATOM 525 O O . SER A 1 78 ? 57.296 -42.515 13.929 1.00 61.02 78 SER A O 1
ATOM 528 N N . LYS A 1 79 ? 58.156 -43.048 11.907 1.00 58.32 79 LYS A N 1
ATOM 529 C CA . LYS A 1 79 ? 58.560 -44.387 12.318 1.00 57.32 79 LYS A CA 1
ATOM 530 C C . LYS A 1 79 ? 59.501 -44.355 13.508 1.00 59.56 79 LYS A C 1
ATOM 531 O O . LYS A 1 79 ? 59.559 -45.327 14.270 1.00 65.12 79 LYS A O 1
ATOM 537 N N . ASP A 1 80 ? 60.227 -43.257 13.695 1.00 66.26 80 ASP A N 1
ATOM 538 C CA . ASP A 1 80 ? 61.221 -43.196 14.754 1.00 63.26 80 ASP A CA 1
ATOM 539 C C . ASP A 1 80 ? 60.652 -42.634 16.050 1.00 60.82 80 ASP A C 1
ATOM 540 O O . ASP A 1 80 ? 61.076 -43.045 17.134 1.00 64.35 80 ASP A O 1
ATOM 545 N N . ASP A 1 81 ? 59.698 -41.702 15.970 1.00 64.69 81 ASP A N 1
ATOM 546 C CA . ASP A 1 81 ? 58.999 -41.273 17.178 1.00 63.09 81 ASP A CA 1
ATOM 547 C C . ASP A 1 81 ? 58.213 -42.426 17.790 1.00 67.60 81 ASP A C 1
ATOM 548 O O . ASP A 1 81 ? 58.127 -42.549 19.018 1.00 62.69 81 ASP A O 1
ATOM 553 N N . LEU A 1 82 ? 57.623 -43.278 16.948 1.00 64.98 82 LEU A N 1
ATOM 554 C CA . LEU A 1 82 ? 56.922 -44.446 17.466 1.00 62.56 82 LEU A CA 1
ATOM 555 C C . LEU A 1 82 ? 57.871 -45.329 18.261 1.00 62.38 82 LEU A C 1
ATOM 556 O O . LEU A 1 82 ? 57.513 -45.836 19.330 1.00 58.83 82 LEU A O 1
ATOM 561 N N . GLU A 1 83 ? 59.101 -45.495 17.767 1.00 64.82 83 GLU A N 1
ATOM 562 C CA . GLU A 1 83 ? 60.080 -46.332 18.451 1.00 59.87 83 GLU A CA 1
ATOM 563 C C . GLU A 1 83 ? 60.397 -45.796 19.842 1.00 60.09 83 GLU A C 1
ATOM 564 O O . GLU A 1 83 ? 60.524 -46.570 20.798 1.00 58.74 83 GLU A O 1
ATOM 570 N N . ARG A 1 84 ? 60.520 -44.472 19.979 1.00 57.13 84 ARG A N 1
ATOM 571 C CA . ARG A 1 84 ? 60.818 -43.897 21.287 1.00 55.55 84 ARG A CA 1
ATOM 572 C C . ARG A 1 84 ? 59.592 -43.923 22.193 1.00 58.17 84 ARG A C 1
ATOM 573 O O . ARG A 1 84 ? 59.717 -44.121 23.406 1.00 58.39 84 ARG A O 1
ATOM 581 N N . ILE A 1 85 ? 58.400 -43.810 21.630 1.00 61.81 85 ILE A N 1
ATOM 582 C CA . ILE A 1 85 ? 57.162 -43.843 22.460 1.00 58.62 85 ILE A CA 1
ATOM 583 C C . ILE A 1 85 ? 56.994 -45.250 23.022 1.00 57.32 85 ILE A C 1
ATOM 584 O O . ILE A 1 85 ? 56.779 -45.387 24.222 1.00 55.42 85 ILE A O 1
ATOM 589 N N . VAL A 1 86 ? 57.119 -46.257 22.172 1.00 59.28 86 VAL A N 1
ATOM 590 C CA . VAL A 1 86 ? 56.919 -47.658 22.625 1.00 58.12 86 VAL A CA 1
ATOM 591 C C . VAL A 1 86 ? 57.843 -47.918 23.809 1.00 61.93 86 VAL A C 1
ATOM 592 O O . VAL A 1 86 ? 57.381 -48.491 24.795 1.00 63.68 86 VAL A O 1
ATOM 596 N N . ALA A 1 87 ? 59.099 -47.496 23.712 1.00 61.46 87 ALA A N 1
ATOM 597 C CA . ALA A 1 87 ? 60.088 -47.756 24.781 1.00 60.29 87 ALA A CA 1
ATOM 598 C C . ALA A 1 87 ? 59.634 -47.153 26.108 1.00 62.52 87 ALA A C 1
ATOM 599 O O . ALA A 1 87 ? 59.660 -47.858 27.109 1.00 61.69 87 ALA A O 1
ATOM 601 N N . HIS A 1 88 ? 59.248 -45.886 26.104 1.00 57.93 88 HIS A N 1
ATOM 602 C CA . HIS A 1 88 ? 58.771 -45.238 27.345 1.00 55.07 88 HIS A CA 1
ATOM 603 C C . HIS A 1 88 ? 57.720 -46.129 27.985 1.00 59.01 88 HIS A C 1
ATOM 604 O O . HIS A 1 88 ? 57.769 -46.346 29.194 1.00 62.47 88 HIS A O 1
ATOM 611 N N . ILE A 1 89 ? 56.784 -46.623 27.186 1.00 59.08 89 ILE A N 1
ATOM 612 C CA . ILE A 1 89 ? 55.664 -47.421 27.752 1.00 58.43 89 ILE A CA 1
ATOM 613 C C . ILE A 1 89 ? 56.206 -48.788 28.157 1.00 55.55 89 ILE A C 1
ATOM 614 O O . ILE A 1 89 ? 55.762 -49.317 29.175 1.00 57.02 89 ILE A O 1
ATOM 619 N N . THR A 1 90 ? 57.187 -49.302 27.425 1.00 54.08 90 THR A N 1
ATOM 620 C CA . THR A 1 90 ? 57.707 -50.655 27.730 1.00 54.08 90 THR A CA 1
ATOM 621 C C . THR A 1 90 ? 58.434 -50.600 29.068 1.00 58.29 90 THR A C 1
ATOM 622 O O . THR A 1 90 ? 58.596 -51.651 29.691 1.00 66.64 90 THR A O 1
ATOM 626 N N . LYS A 1 91 ? 58.840 -49.409 29.489 1.00 58.29 91 LYS A N 1
ATOM 627 C CA . LYS A 1 91 ? 59.568 -49.261 30.767 1.00 55.64 91 LYS A CA 1
ATOM 628 C C . LYS A 1 91 ? 58.564 -48.901 31.843 1.00 57.09 91 LYS A C 1
ATOM 629 O O . LYS A 1 91 ? 58.421 -49.657 32.804 1.00 66.01 91 LYS A O 1
ATOM 635 N N . GLU A 1 92 ? 57.885 -47.785 31.650 1.00 56.95 92 GLU A N 1
ATOM 636 C CA . GLU A 1 92 ? 56.937 -47.290 32.668 1.00 58.26 92 GLU A CA 1
ATOM 637 C C . GLU A 1 92 ? 55.811 -48.278 32.902 1.00 61.48 92 GLU A C 1
ATOM 638 O O . GLU A 1 92 ? 55.297 -48.300 34.020 1.00 71.13 92 GLU A O 1
ATOM 644 N N . THR A 1 93 ? 55.442 -49.074 31.900 1.00 56.37 93 THR A N 1
ATOM 645 C CA . THR A 1 93 ? 54.242 -49.872 32.147 1.00 54.80 93 THR A CA 1
ATOM 646 C C . THR A 1 93 ? 54.391 -51.333 31.729 1.00 52.48 93 THR A C 1
ATOM 647 O O . THR A 1 93 ? 53.903 -52.227 32.426 1.00 52.87 93 THR A O 1
ATOM 651 N N . GLY A 1 94 ? 55.051 -51.598 30.604 1.00 50.80 94 GLY A N 1
ATOM 652 C CA . GLY A 1 94 ? 55.402 -52.949 30.213 1.00 44.71 94 GLY A CA 1
ATOM 653 C C . GLY A 1 94 ? 54.451 -53.611 29.237 1.00 46.98 94 GLY A C 1
ATOM 654 O O . GLY A 1 94 ? 54.832 -54.603 28.607 1.00 43.68 94 GLY A O 1
ATOM 655 N N . TYR A 1 95 ? 53.236 -53.085 29.093 1.00 51.23 95 TYR A N 1
ATOM 656 C CA . TYR A 1 95 ? 52.212 -53.655 28.225 1.00 47.60 95 TYR A CA 1
ATOM 657 C C . TYR A 1 95 ? 51.160 -52.592 27.949 1.00 50.50 95 TYR A C 1
ATOM 658 O O . TYR A 1 95 ? 51.009 -51.633 28.708 1.00 55.11 95 TYR A O 1
ATOM 667 N N . ILE A 1 96 ? 50.427 -52.776 26.854 1.00 52.30 96 ILE A N 1
ATOM 668 C CA . ILE A 1 96 ? 49.155 -52.093 26.671 1.00 45.96 96 ILE A CA 1
ATOM 669 C C . ILE A 1 96 ? 48.128 -53.119 26.229 1.00 51.11 96 ILE A C 1
ATOM 670 O O . ILE A 1 96 ? 48.459 -54.208 25.754 1.00 50.35 96 ILE A O 1
ATOM 675 N N . ASN A 1 97 ? 46.862 -52.750 26.390 1.00 47.05 97 ASN A N 1
ATOM 676 C CA . ASN A 1 97 ? 45.757 -53.602 25.990 1.00 42.98 97 ASN A CA 1
ATOM 677 C C . ASN A 1 97 ? 45.037 -53.099 24.751 1.00 42.51 97 ASN A C 1
ATOM 678 O O . ASN A 1 97 ? 44.350 -53.885 24.090 1.00 44.06 97 ASN A O 1
ATOM 683 N N . LEU A 1 98 ? 45.182 -51.818 24.423 1.00 43.52 98 LEU A N 1
ATOM 684 C CA . LEU A 1 98 ? 44.343 -51.194 23.408 1.00 41.64 98 LEU A CA 1
ATOM 685 C C . LEU A 1 98 ? 45.119 -50.066 22.755 1.00 42.01 98 LEU A C 1
ATOM 686 O O . LEU A 1 98 ? 45.522 -49.121 23.437 1.00 38.33 98 LEU A O 1
ATOM 691 N N . LEU A 1 99 ? 45.323 -50.166 21.448 1.00 39.49 99 LEU A N 1
ATOM 692 C CA . LEU A 1 99 ? 45.862 -49.086 20.638 1.00 34.92 99 LEU A CA 1
ATOM 693 C C . LEU A 1 99 ? 44.735 -48.481 19.815 1.00 34.01 99 LEU A C 1
ATOM 694 O O . LEU A 1 99 ? 43.996 -49.206 19.145 1.00 41.85 99 LEU A O 1
ATOM 699 N N . VAL A 1 100 ? 44.593 -47.162 19.881 1.00 37.74 100 VAL A N 1
ATOM 700 C CA . VAL A 1 100 ? 43.551 -46.448 19.149 1.00 38.07 100 VAL A CA 1
ATOM 701 C C . VAL A 1 100 ? 44.236 -45.482 18.197 1.00 37.42 100 VAL A C 1
ATOM 702 O O . VAL A 1 100 ? 44.771 -44.451 18.628 1.00 34.16 100 VAL A O 1
ATOM 706 N N . ALA A 1 101 ? 44.230 -45.814 16.906 1.00 37.18 101 ALA A N 1
ATOM 707 C CA . ALA A 1 101 ? 44.812 -44.958 15.873 1.00 35.89 101 ALA A CA 1
ATOM 708 C C . ALA A 1 101 ? 43.739 -43.971 15.437 1.00 38.38 101 ALA A C 1
ATOM 709 O O . ALA A 1 101 ? 42.973 -44.216 14.503 1.00 42.57 101 ALA A O 1
ATOM 711 N N . ASN A 1 102 ? 43.692 -42.834 16.131 1.00 34.68 102 ASN A N 1
ATOM 712 C CA . ASN A 1 102 ? 42.698 -41.803 15.883 1.00 34.18 102 ASN A CA 1
ATOM 713 C C . ASN A 1 102 ? 43.265 -40.562 15.206 1.00 44.64 102 ASN A C 1
ATOM 714 O O . ASN A 1 102 ? 42.490 -39.766 14.671 1.00 48.75 102 ASN A O 1
ATOM 719 N N . ALA A 1 103 ? 44.586 -40.388 15.186 1.00 42.16 103 ALA A N 1
ATOM 720 C CA . ALA A 1 103 ? 45.173 -39.187 14.601 1.00 44.53 103 ALA A CA 1
ATOM 721 C C . ALA A 1 103 ? 44.770 -39.040 13.136 1.00 48.38 103 ALA A C 1
ATOM 722 O O . ALA A 1 103 ? 44.710 -40.018 12.384 1.00 48.66 103 ALA A O 1
ATOM 724 N N . GLY A 1 104 ? 44.483 -37.809 12.734 1.00 48.12 104 GLY A N 1
ATOM 725 C CA . GLY A 1 104 ? 44.024 -37.554 11.379 1.00 47.76 104 GLY A CA 1
ATOM 726 C C . GLY A 1 104 ? 44.188 -36.116 11.017 1.00 52.84 104 GLY A C 1
ATOM 727 O O . GLY A 1 104 ? 44.175 -35.217 11.872 1.00 54.14 104 GLY A O 1
ATOM 728 N N . ILE A 1 105 ? 44.344 -35.858 9.715 1.00 53.60 105 ILE A N 1
ATOM 729 C CA . ILE A 1 105 ? 44.453 -34.517 9.162 1.00 46.19 105 ILE A CA 1
ATOM 730 C C . ILE A 1 105 ? 43.345 -34.350 8.133 1.00 51.98 105 ILE A C 1
ATOM 731 O O . ILE A 1 105 ? 42.877 -35.348 7.564 1.00 54.78 105 ILE A O 1
ATOM 736 N N . PRO A 1 106 ? 42.885 -33.135 7.868 1.00 59.18 106 PRO A N 1
ATOM 737 C CA . PRO A 1 106 ? 42.047 -32.909 6.690 1.00 56.67 106 PRO A CA 1
ATOM 738 C C . PRO A 1 106 ? 42.903 -32.888 5.435 1.00 62.17 106 PRO A C 1
ATOM 739 O O . PRO A 1 106 ? 44.103 -32.603 5.458 1.00 70.12 106 PRO A O 1
ATOM 743 N N . GLY A 1 107 ? 42.264 -33.201 4.323 1.00 54.45 107 GLY A N 1
ATOM 744 C CA . GLY A 1 107 ? 42.995 -33.373 3.094 1.00 79.75 107 GLY A CA 1
ATOM 745 C C . GLY A 1 107 ? 43.524 -32.074 2.535 1.00 69.66 107 GLY A C 1
ATOM 746 O O . GLY A 1 107 ? 43.603 -31.048 3.216 1.00 57.76 107 GLY A O 1
ATOM 747 N N . PRO A 1 108 ? 43.921 -32.106 1.282 1.00 70.94 108 PRO A N 1
ATOM 748 C CA . PRO A 1 108 ? 44.030 -30.857 0.524 1.00 57.14 108 PRO A CA 1
ATOM 749 C C . PRO A 1 108 ? 42.687 -30.144 0.481 1.00 55.60 108 PRO A C 1
ATOM 750 O O . PRO A 1 108 ? 41.663 -30.699 0.895 1.00 55.32 108 PRO A O 1
ATOM 754 N N . ALA A 1 109 ? 42.672 -28.920 -0.026 1.00 62.18 109 ALA A N 1
ATOM 755 C CA . ALA A 1 109 ? 41.415 -28.203 -0.138 1.00 55.52 109 ALA A CA 1
ATOM 756 C C . ALA A 1 109 ? 40.462 -28.962 -1.057 1.00 60.09 109 ALA A C 1
ATOM 757 O O . ALA A 1 109 ? 40.883 -29.486 -2.098 1.00 67.22 109 ALA A O 1
ATOM 759 N N . PRO A 1 110 ? 39.184 -29.051 -0.704 1.00 56.61 110 PRO A N 1
ATOM 760 C CA . PRO A 1 110 ? 38.230 -29.776 -1.548 1.00 90.99 110 PRO A CA 1
ATOM 761 C C . PRO A 1 110 ? 38.049 -29.097 -2.895 1.00 64.41 110 PRO A C 1
ATOM 762 O O . PRO A 1 110 ? 38.382 -27.925 -3.089 1.00 65.22 110 PRO A O 1
ATOM 766 N N . ILE A 1 111 ? 37.616 -29.885 -3.873 1.00 65.15 111 ILE A N 1
ATOM 767 C CA . ILE A 1 111 ? 37.441 -29.333 -5.240 1.00 63.97 111 ILE A CA 1
ATOM 768 C C . ILE A 1 111 ? 36.022 -28.789 -5.282 1.00 66.74 111 ILE A C 1
ATOM 769 O O . ILE A 1 111 ? 35.084 -29.578 -5.137 1.00 65.80 111 ILE A O 1
ATOM 774 N N . LYS A 1 112 ? 35.899 -27.477 -5.423 1.00 74.01 112 LYS A N 1
ATOM 775 C CA . LYS A 1 112 ? 34.571 -26.830 -5.412 1.00 80.75 112 LYS A CA 1
ATOM 776 C C . LYS A 1 112 ? 33.859 -27.144 -6.718 1.00 83.40 112 LYS A C 1
ATOM 777 O O . LYS A 1 112 ? 34.444 -26.904 -7.779 1.00 83.50 112 LYS A O 1
ATOM 783 N N . MET A 1 113 ? 32.647 -27.667 -6.623 1.00 71.68 113 MET A N 1
ATOM 784 C CA . MET A 1 113 ? 31.860 -27.913 -7.847 1.00 80.92 113 MET A CA 1
ATOM 785 C C . MET A 1 113 ? 30.524 -27.199 -7.667 1.00 86.08 113 MET A C 1
ATOM 786 O O . MET A 1 113 ? 29.545 -27.858 -7.298 1.00 90.27 113 MET A O 1
ATOM 791 N N . SER A 1 114 ? 30.509 -25.890 -7.900 1.00 91.41 114 SER A N 1
ATOM 792 C CA . SER A 1 114 ? 29.275 -25.095 -7.702 1.00 94.09 114 SER A CA 1
ATOM 793 C C . SER A 1 114 ? 28.483 -25.098 -8.998 1.00 94.68 114 SER A C 1
ATOM 794 O O . SER A 1 114 ? 29.100 -25.075 -10.068 1.00 97.92 114 SER A O 1
ATOM 797 N N . PRO A 1 115 ? 27.143 -25.115 -8.956 1.00 92.30 115 PRO A N 1
ATOM 798 C CA . PRO A 1 115 ? 26.368 -25.232 -10.205 1.00 96.38 115 PRO A CA 1
ATOM 799 C C . PRO A 1 115 ? 26.763 -24.226 -11.265 1.00 93.61 115 PRO A C 1
ATOM 800 O O . PRO A 1 115 ? 26.515 -24.467 -12.454 1.00 84.07 115 PRO A O 1
ATOM 804 N N . SER A 1 116 ? 27.375 -23.111 -10.873 1.00 99.41 116 SER A N 1
ATOM 805 C CA . SER A 1 116 ? 27.859 -22.102 -11.802 1.00 99.33 116 SER A CA 1
ATOM 806 C C . SER A 1 116 ? 29.363 -22.201 -12.021 1.00 103.69 116 SER A C 1
ATOM 807 O O . SER A 1 116 ? 30.033 -21.180 -12.209 1.00 109.54 116 SER A O 1
ATOM 810 N N . SER A 1 117 ? 29.912 -23.410 -11.960 1.00 102.11 117 SER A N 1
ATOM 811 C CA . SER A 1 117 ? 31.287 -23.677 -12.354 1.00 94.31 117 SER A CA 1
ATOM 812 C C . SER A 1 117 ? 31.259 -24.394 -13.691 1.00 86.57 117 SER A C 1
ATOM 813 O O . SER A 1 117 ? 30.573 -25.410 -13.838 1.00 86.87 117 SER A O 1
ATOM 816 N N . SER A 1 118 ? 31.974 -23.854 -14.669 1.00 83.42 118 SER A N 1
ATOM 817 C CA . SER A 1 118 ? 32.145 -24.590 -15.908 1.00 82.16 118 SER A CA 1
ATOM 818 C C . SER A 1 118 ? 33.103 -25.754 -15.674 1.00 77.69 118 SER A C 1
ATOM 819 O O . SER A 1 118 ? 33.824 -25.804 -14.674 1.00 77.51 118 SER A O 1
ATOM 822 N N . LEU A 1 119 ? 33.093 -26.718 -16.597 1.00 72.49 119 LEU A N 1
ATOM 823 C CA . LEU A 1 119 ? 34.032 -27.823 -16.468 1.00 66.24 119 LEU A CA 1
ATOM 824 C C . LEU A 1 119 ? 35.459 -27.322 -16.621 1.00 68.91 119 LEU A C 1
ATOM 825 O O . LEU A 1 119 ? 36.374 -27.853 -15.983 1.00 69.14 119 LEU A O 1
ATOM 830 N N . ALA A 1 120 ? 35.659 -26.289 -17.445 1.00 73.60 120 ALA A N 1
ATOM 831 C CA . ALA A 1 120 ? 36.978 -25.680 -17.570 1.00 76.72 120 ALA A CA 1
ATOM 832 C C . ALA A 1 120 ? 37.463 -25.147 -16.231 1.00 71.93 120 ALA A C 1
ATOM 833 O O . ALA A 1 120 ? 38.652 -25.249 -15.910 1.00 66.24 120 ALA A O 1
ATOM 835 N N . ASP A 1 121 ? 36.555 -24.577 -15.434 1.00 77.68 121 ASP A N 1
ATOM 836 C CA . ASP A 1 121 ? 36.943 -24.072 -14.122 1.00 78.92 121 ASP A CA 1
ATOM 837 C C . ASP A 1 121 ? 37.238 -25.210 -13.157 1.00 76.35 121 ASP A C 1
ATOM 838 O O . ASP A 1 121 ? 38.171 -25.118 -12.354 1.00 76.07 121 ASP A O 1
ATOM 843 N N . ILE A 1 122 ? 36.462 -26.294 -13.223 1.00 73.35 122 ILE A N 1
ATOM 844 C CA . ILE A 1 122 ? 36.645 -27.375 -12.260 1.00 62.10 122 ILE A CA 1
ATOM 845 C C . ILE A 1 122 ? 37.963 -28.108 -12.478 1.00 58.86 122 ILE A C 1
ATOM 846 O O . ILE A 1 122 ? 38.530 -28.652 -11.524 1.00 63.10 122 ILE A O 1
ATOM 851 N N . GLN A 1 123 ? 38.505 -28.122 -13.702 1.00 50.04 123 GLN A N 1
ATOM 852 C CA . GLN A 1 123 ? 39.859 -28.658 -13.806 1.00 57.19 123 GLN A CA 1
ATOM 853 C C . GLN A 1 123 ? 40.852 -27.716 -13.144 1.00 62.70 123 GLN A C 1
ATOM 854 O O . GLN A 1 123 ? 41.768 -28.170 -12.446 1.00 63.49 123 GLN A O 1
ATOM 860 N N . LYS A 1 124 ? 40.704 -26.404 -13.379 1.00 62.25 124 LYS A N 1
ATOM 861 C CA . LYS A 1 124 ? 41.584 -25.436 -12.735 1.00 60.57 124 LYS A CA 1
ATOM 862 C C . LYS A 1 124 ? 41.764 -25.795 -11.261 1.00 66.10 124 LYS A C 1
ATOM 863 O O . LYS A 1 124 ? 42.885 -26.020 -10.796 1.00 66.34 124 LYS A O 1
ATOM 869 N N . ASP A 1 125 ? 40.650 -25.932 -10.536 1.00 59.07 125 ASP A N 1
ATOM 870 C CA . ASP A 1 125 ? 40.595 -26.548 -9.210 1.00 56.74 125 ASP A CA 1
ATOM 871 C C . ASP A 1 125 ? 41.330 -27.882 -9.092 1.00 63.67 125 ASP A C 1
ATOM 872 O O . ASP A 1 125 ? 42.249 -28.019 -8.277 1.00 66.02 125 ASP A O 1
ATOM 877 N N . LEU A 1 126 ? 40.895 -28.880 -9.865 1.00 62.02 126 LEU A N 1
ATOM 878 C CA . LEU A 1 126 ? 41.450 -30.226 -9.749 1.00 50.82 126 LEU A CA 1
ATOM 879 C C . LEU A 1 126 ? 42.968 -30.220 -9.895 1.00 50.52 126 LEU A C 1
ATOM 880 O O . LEU A 1 126 ? 43.688 -30.848 -9.111 1.00 56.41 126 LEU A O 1
ATOM 885 N N . TRP A 1 127 ? 43.472 -29.506 -10.898 1.00 52.18 127 TRP A N 1
ATOM 886 C CA . TRP A 1 127 ? 44.898 -29.549 -11.183 1.00 54.06 127 TRP A CA 1
ATOM 887 C C . TRP A 1 127 ? 45.707 -28.778 -10.144 1.00 57.45 127 TRP A C 1
ATOM 888 O O . TRP A 1 127 ? 46.879 -29.100 -9.919 1.00 49.37 127 TRP A O 1
ATOM 899 N N . ASN A 1 128 ? 45.095 -27.786 -9.483 1.00 57.67 128 ASN A N 1
ATOM 900 C CA . ASN A 1 128 ? 45.806 -26.996 -8.475 1.00 61.92 128 ASN A CA 1
ATOM 901 C C . ASN A 1 128 ? 46.250 -27.822 -7.280 1.00 62.45 128 ASN A C 1
ATOM 902 O O . ASN A 1 128 ? 47.235 -27.467 -6.626 1.00 68.48 128 ASN A O 1
ATOM 907 N N . THR A 1 129 ? 45.527 -28.893 -6.961 1.00 58.75 129 THR A N 1
ATOM 908 C CA . THR A 1 129 ? 45.831 -29.698 -5.786 1.00 58.44 129 THR A CA 1
ATOM 909 C C . THR A 1 129 ? 47.319 -30.016 -5.704 1.00 57.84 129 THR A C 1
ATOM 910 O O . THR A 1 129 ? 47.943 -30.424 -6.689 1.00 48.63 129 THR A O 1
ATOM 914 N N . ASP A 1 130 ? 47.886 -29.800 -4.528 1.00 55.26 130 ASP A N 1
ATOM 915 C CA . ASP A 1 130 ? 49.323 -29.937 -4.362 1.00 64.35 130 ASP A CA 1
ATOM 916 C C . ASP A 1 130 ? 49.698 -31.408 -4.182 1.00 61.05 130 ASP A C 1
ATOM 917 O O . ASP A 1 130 ? 49.082 -32.106 -3.369 1.00 62.60 130 ASP A O 1
ATOM 922 N N . PRO A 1 131 ? 50.688 -31.944 -4.934 1.00 56.64 131 PRO A N 1
ATOM 923 C CA . PRO A 1 131 ? 51.059 -33.339 -4.799 1.00 59.32 131 PRO A CA 1
ATOM 924 C C . PRO A 1 131 ? 51.566 -33.771 -3.424 1.00 56.65 131 PRO A C 1
ATOM 925 O O . PRO A 1 131 ? 51.689 -34.946 -3.212 1.00 54.55 131 PRO A O 1
ATOM 929 N N . ALA A 1 132 ? 51.854 -32.819 -2.546 1.00 61.58 132 ALA A N 1
ATOM 930 C CA . ALA A 1 132 ? 52.460 -33.165 -1.243 1.00 62.25 132 ALA A CA 1
ATOM 931 C C . ALA A 1 132 ? 51.382 -33.244 -0.177 1.00 70.97 132 ALA A C 1
ATOM 932 O O . ALA A 1 132 ? 51.539 -34.019 0.759 1.00 66.07 132 ALA A O 1
ATOM 934 N N . GLU A 1 133 ? 50.347 -32.439 -0.326 1.00 58.87 133 GLU A N 1
ATOM 935 C CA . GLU A 1 133 ? 49.215 -32.505 0.611 1.00 58.65 133 GLU A CA 1
ATOM 936 C C . GLU A 1 133 ? 48.528 -33.847 0.390 1.00 62.56 133 GLU A C 1
ATOM 937 O O . GLU A 1 133 ? 47.980 -34.385 1.354 1.00 60.72 133 GLU A O 1
ATOM 943 N N . PHE A 1 134 ? 48.574 -34.318 -0.830 1.00 56.43 134 PHE A N 1
ATOM 944 C CA . PHE A 1 134 ? 47.990 -35.563 -1.211 1.00 59.93 134 PHE A CA 1
ATOM 945 C C . PHE A 1 134 ? 48.811 -36.582 -0.537 1.00 62.16 134 PHE A C 1
ATOM 946 O O . PHE A 1 134 ? 48.394 -37.143 0.408 1.00 63.21 134 PHE A O 1
ATOM 954 N N . GLU A 1 135 ? 49.998 -36.818 -1.087 1.00 61.46 135 GLU A N 1
ATOM 955 C CA . GLU A 1 135 ? 50.928 -37.809 -0.567 1.00 58.07 135 GLU A CA 1
ATOM 956 C C . GLU A 1 135 ? 51.078 -37.746 0.945 1.00 55.49 135 GLU A C 1
ATOM 957 O O . GLU A 1 135 ? 51.658 -38.647 1.550 1.00 63.76 135 GLU A O 1
ATOM 963 N N . HIS A 1 136 ? 50.562 -36.688 1.561 1.00 60.36 136 HIS A N 1
ATOM 964 C CA . HIS A 1 136 ? 50.680 -36.579 2.984 1.00 53.36 136 HIS A CA 1
ATOM 965 C C . HIS A 1 136 ? 49.477 -37.044 3.678 1.00 52.49 136 HIS A C 1
ATOM 966 O O . HIS A 1 136 ? 49.589 -37.611 4.692 1.00 51.51 136 HIS A O 1
ATOM 973 N N . ILE A 1 137 ? 48.296 -36.842 3.157 1.00 59.25 137 ILE A N 1
ATOM 974 C CA . ILE A 1 137 ? 47.189 -37.362 3.965 1.00 51.19 137 ILE A CA 1
ATOM 975 C C . ILE A 1 137 ? 47.277 -38.875 4.085 1.00 50.93 137 ILE A C 1
ATOM 976 O O . ILE A 1 137 ? 46.828 -39.462 5.075 1.00 47.26 137 ILE A O 1
ATOM 981 N N . PHE A 1 138 ? 47.883 -39.526 3.097 1.00 52.92 138 PHE A N 1
ATOM 982 C CA . PHE A 1 138 ? 47.998 -40.972 3.095 1.00 47.55 138 PHE A CA 1
ATOM 983 C C . PHE A 1 138 ? 49.035 -41.468 4.086 1.00 46.39 138 PHE A C 1
ATOM 984 O O . PHE A 1 138 ? 48.953 -42.616 4.533 1.00 45.47 138 PHE A O 1
ATOM 992 N N . ASN A 1 139 ? 50.016 -40.638 4.425 1.00 50.79 139 ASN A N 1
ATOM 993 C CA . ASN A 1 139 ? 51.038 -41.062 5.367 1.00 51.51 139 ASN A CA 1
ATOM 994 C C . ASN A 1 139 ? 50.512 -41.061 6.786 1.00 50.32 139 ASN A C 1
ATOM 995 O O . ASN A 1 139 ? 50.898 -41.915 7.590 1.00 49.74 139 ASN A O 1
ATOM 1000 N N . VAL A 1 140 ? 49.640 -40.106 7.099 1.00 45.91 140 VAL A N 1
ATOM 1001 C CA . VAL A 1 140 ? 49.034 -40.048 8.422 1.00 44.74 140 VAL A CA 1
ATOM 1002 C C . VAL A 1 140 ? 47.984 -41.142 8.572 1.00 45.16 140 VAL A C 1
ATOM 1003 O O . VAL A 1 140 ? 48.004 -41.917 9.534 1.00 44.59 140 VAL A O 1
ATOM 1007 N N . HIS A 1 141 ? 47.063 -41.235 7.613 1.00 38.42 141 HIS A N 1
ATOM 1008 C CA . HIS A 1 141 ? 45.890 -42.079 7.804 1.00 40.98 141 HIS A CA 1
ATOM 1009 C C . HIS A 1 141 ? 46.167 -43.554 7.548 1.00 41.55 141 HIS A C 1
ATOM 1010 O O . HIS A 1 141 ? 45.530 -44.408 8.171 1.00 43.92 141 HIS A O 1
ATOM 1017 N N . VAL A 1 142 ? 47.084 -43.886 6.641 1.00 38.52 142 VAL A N 1
ATOM 1018 C CA . VAL A 1 142 ? 47.279 -45.285 6.272 1.00 43.75 142 VAL A CA 1
ATOM 1019 C C . VAL A 1 142 ? 48.641 -45.766 6.737 1.00 42.06 142 VAL A C 1
ATOM 1020 O O . VAL A 1 142 ? 48.738 -46.647 7.598 1.00 43.70 142 VAL A O 1
ATOM 1024 N N . ARG A 1 143 ? 49.696 -45.211 6.143 1.00 43.55 143 ARG A N 1
ATOM 1025 C CA . ARG A 1 143 ? 51.053 -45.508 6.583 1.00 49.44 143 ARG A CA 1
ATOM 1026 C C . ARG A 1 143 ? 51.197 -45.316 8.089 1.00 44.77 143 ARG A C 1
ATOM 1027 O O . ARG A 1 143 ? 51.756 -46.167 8.792 1.00 40.60 143 ARG A O 1
ATOM 1035 N N . GLY A 1 144 ? 50.684 -44.199 8.601 1.00 47.80 144 GLY A N 1
ATOM 1036 C CA . GLY A 1 144 ? 50.791 -43.929 10.026 1.00 49.53 144 GLY A CA 1
ATOM 1037 C C . GLY A 1 144 ? 50.073 -44.953 10.883 1.00 42.68 144 GLY A C 1
ATOM 1038 O O . GLY A 1 144 ? 50.527 -45.293 11.977 1.00 40.88 144 GLY A O 1
ATOM 1039 N N . ALA A 1 145 ? 48.940 -45.460 10.403 1.00 43.13 145 ALA A N 1
ATOM 1040 C CA . ALA A 1 145 ? 48.248 -46.512 11.139 1.00 37.92 145 ALA A CA 1
ATOM 1041 C C . ALA A 1 145 ? 49.048 -47.809 11.116 1.00 42.64 145 ALA A C 1
ATOM 1042 O O . ALA A 1 145 ? 49.214 -48.470 12.147 1.00 42.12 145 ALA A O 1
ATOM 1044 N N . TYR A 1 146 ? 49.562 -48.182 9.944 1.00 45.25 146 TYR A N 1
ATOM 1045 C CA . TYR A 1 146 ? 50.357 -49.399 9.822 1.00 42.64 146 TYR A CA 1
ATOM 1046 C C . TYR A 1 146 ? 51.520 -49.413 10.807 1.00 46.90 146 TYR A C 1
ATOM 1047 O O . TYR A 1 146 ? 51.719 -50.387 11.540 1.00 45.40 146 TYR A O 1
ATOM 1056 N N . PHE A 1 147 ? 52.303 -48.337 10.837 1.00 48.89 147 PHE A N 1
ATOM 1057 C CA . PHE A 1 147 ? 53.503 -48.345 11.665 1.00 48.83 147 PHE A CA 1
ATOM 1058 C C . PHE A 1 147 ? 53.157 -48.225 13.139 1.00 50.94 147 PHE A C 1
ATOM 1059 O O . PHE A 1 147 ? 53.885 -48.737 13.996 1.00 52.56 147 PHE A O 1
ATOM 1067 N N . SER A 1 148 ? 52.047 -47.562 13.455 1.00 46.53 148 SER A N 1
ATOM 1068 C CA . SER A 1 148 ? 51.562 -47.570 14.828 1.00 39.03 148 SER A CA 1
ATOM 1069 C C . SER A 1 148 ? 51.294 -48.996 15.294 1.00 46.13 148 SER A C 1
ATOM 1070 O O . SER A 1 148 ? 51.671 -49.384 16.405 1.00 56.19 148 SER A O 1
ATOM 1073 N N . PHE A 1 149 ? 50.658 -49.803 14.443 1.00 43.98 149 PHE A N 1
ATOM 1074 C CA . PHE A 1 149 ? 50.462 -51.203 14.791 1.00 44.72 149 PHE A CA 1
ATOM 1075 C C . PHE A 1 149 ? 51.788 -51.944 14.875 1.00 47.25 149 PHE A C 1
ATOM 1076 O O . PHE A 1 149 ? 52.003 -52.742 15.794 1.00 50.10 149 PHE A O 1
ATOM 1084 N N . ALA A 1 150 ? 52.683 -51.715 13.911 1.00 50.79 150 ALA A N 1
ATOM 1085 C CA . ALA A 1 150 ? 53.962 -52.419 13.923 1.00 48.08 150 ALA A CA 1
ATOM 1086 C C . ALA A 1 150 ? 54.757 -52.084 15.174 1.00 51.02 150 ALA A C 1
ATOM 1087 O O . ALA A 1 150 ? 55.441 -52.947 15.740 1.00 51.45 150 ALA A O 1
ATOM 1089 N N . ALA A 1 151 ? 54.660 -50.836 15.628 1.00 48.54 151 ALA A N 1
ATOM 1090 C CA . ALA A 1 151 ? 55.420 -50.416 16.794 1.00 44.94 151 ALA A CA 1
ATOM 1091 C C . ALA A 1 151 ? 54.859 -51.027 18.077 1.00 51.91 151 ALA A C 1
ATOM 1092 O O . ALA A 1 151 ? 55.623 -51.527 18.912 1.00 50.54 151 ALA A O 1
ATOM 1094 N N . PHE A 1 152 ? 53.531 -51.011 18.262 1.00 49.68 152 PHE A N 1
ATOM 1095 C CA . PHE A 1 152 ? 52.991 -51.447 19.547 1.00 48.20 152 PHE A CA 1
ATOM 1096 C C . PHE A 1 152 ? 52.714 -52.935 19.624 1.00 48.08 152 PHE A C 1
ATOM 1097 O O . PHE A 1 152 ? 52.250 -53.406 20.662 1.00 48.53 152 PHE A O 1
ATOM 1105 N N . LEU A 1 153 ? 52.974 -53.691 18.568 1.00 46.82 153 LEU A N 1
ATOM 1106 C CA . LEU A 1 153 ? 52.621 -55.107 18.560 1.00 44.94 153 LEU A CA 1
ATOM 1107 C C . LEU A 1 153 ? 53.262 -55.913 19.690 1.00 49.84 153 LEU A C 1
ATOM 1108 O O . LEU A 1 153 ? 52.633 -56.861 20.175 1.00 50.61 153 LEU A O 1
ATOM 1113 N N . PRO A 1 154 ? 54.499 -55.597 20.155 1.00 51.96 154 PRO A N 1
ATOM 1114 C CA . PRO A 1 154 ? 55.018 -56.323 21.320 1.00 51.64 154 PRO A CA 1
ATOM 1115 C C . PRO A 1 154 ? 54.242 -55.965 22.565 1.00 51.74 154 PRO A C 1
ATOM 1116 O O . PRO A 1 154 ? 53.881 -56.831 23.369 1.00 52.52 154 PRO A O 1
ATOM 1120 N N . LEU A 1 155 ? 54.020 -54.658 22.730 1.00 49.84 155 LEU A N 1
ATOM 1121 C CA . LEU A 1 155 ? 53.244 -54.163 23.861 1.00 49.98 155 LEU A CA 1
ATOM 1122 C C . LEU A 1 155 ? 51.843 -54.758 23.857 1.00 50.07 155 LEU A C 1
ATOM 1123 O O . LEU A 1 155 ? 51.306 -55.111 24.912 1.00 48.70 155 LEU A O 1
ATOM 1128 N N . LEU A 1 156 ? 51.236 -54.881 22.673 1.00 53.54 156 LEU A N 1
ATOM 1129 C CA . LEU A 1 156 ? 49.915 -55.494 22.582 1.00 53.66 156 LEU A CA 1
ATOM 1130 C C . LEU A 1 156 ? 49.991 -56.989 22.858 1.00 55.36 156 LEU A C 1
ATOM 1131 O O . LEU A 1 156 ? 49.086 -57.562 23.474 1.00 52.66 156 LEU A O 1
ATOM 1136 N N . SER A 1 157 ? 51.067 -57.640 22.410 1.00 49.29 157 SER A N 1
ATOM 1137 C CA . SER A 1 157 ? 51.255 -59.047 22.731 1.00 53.04 157 SER A CA 1
ATOM 1138 C C . SER A 1 157 ? 51.486 -59.247 24.222 1.00 58.84 157 SER A C 1
ATOM 1139 O O . SER A 1 157 ? 51.090 -60.276 24.778 1.00 64.87 157 SER A O 1
ATOM 1142 N N . ALA A 1 158 ? 52.105 -58.269 24.885 1.00 57.59 158 ALA A N 1
ATOM 1143 C CA . ALA A 1 158 ? 52.356 -58.381 26.317 1.00 44.19 158 ALA A CA 1
ATOM 1144 C C . ALA A 1 158 ? 51.071 -58.247 27.122 1.00 55.43 158 ALA A C 1
ATOM 1145 O O . ALA A 1 158 ? 50.890 -58.939 28.129 1.00 61.99 158 ALA A O 1
ATOM 1147 N N . GLY A 1 159 ? 50.176 -57.350 26.708 1.00 61.07 159 GLY A N 1
ATOM 1148 C CA . GLY A 1 159 ? 48.928 -57.189 27.430 1.00 56.40 159 GLY A CA 1
ATOM 1149 C C . GLY A 1 159 ? 48.107 -58.458 27.460 1.00 57.85 159 GLY A C 1
ATOM 1150 O O . GLY A 1 159 ? 47.328 -58.677 28.391 1.00 65.39 159 GLY A O 1
ATOM 1151 N N . ASN A 1 160 ? 48.272 -59.313 26.448 1.00 53.03 160 ASN A N 1
ATOM 1152 C CA . ASN A 1 160 ? 47.619 -60.613 26.477 1.00 55.58 160 ASN A CA 1
ATOM 1153 C C . ASN A 1 160 ? 48.225 -61.506 27.547 1.00 59.05 160 ASN A C 1
ATOM 1154 O O . ASN A 1 160 ? 47.515 -62.318 28.153 1.00 57.43 160 ASN A O 1
ATOM 1159 N N . GLU A 1 161 ? 49.524 -61.353 27.806 1.00 60.15 161 GLU A N 1
ATOM 1160 C CA . GLU A 1 161 ? 50.207 -62.178 28.795 1.00 59.25 161 GLU A CA 1
ATOM 1161 C C . GLU A 1 161 ? 49.940 -61.702 30.221 1.00 55.80 161 GLU A C 1
ATOM 1162 O O . GLU A 1 161 ? 49.629 -62.516 31.095 1.00 62.78 161 GLU A O 1
ATOM 1168 N N . LYS A 1 162 ? 50.071 -60.393 30.485 1.00 52.17 162 LYS A N 1
ATOM 1169 C CA . LYS A 1 162 ? 49.743 -59.883 31.817 1.00 53.65 162 LYS A CA 1
ATOM 1170 C C . LYS A 1 162 ? 48.311 -60.227 32.200 1.00 53.45 162 LYS A C 1
ATOM 1171 O O . LYS A 1 162 ? 48.025 -60.469 33.376 1.00 52.93 162 LYS A O 1
ATOM 1177 N N . GLY A 1 163 ? 47.407 -60.274 31.227 1.00 52.14 163 GLY A N 1
ATOM 1178 C CA . GLY A 1 163 ? 46.048 -60.697 31.495 1.00 48.62 163 GLY A CA 1
ATOM 1179 C C . GLY A 1 163 ? 45.356 -59.865 32.550 1.00 48.19 163 GLY A C 1
ATOM 1180 O O . GLY A 1 163 ? 44.566 -60.384 33.341 1.00 46.51 163 GLY A O 1
ATOM 1181 N N . ASN A 1 164 ? 45.657 -58.572 32.593 1.00 52.86 164 ASN A N 1
ATOM 1182 C CA . ASN A 1 164 ? 44.935 -57.694 33.501 1.00 49.63 164 ASN A CA 1
ATOM 1183 C C . ASN A 1 164 ? 43.493 -57.486 33.075 1.00 50.49 164 ASN A C 1
ATOM 1184 O O . ASN A 1 164 ? 42.697 -56.960 33.862 1.00 52.29 164 ASN A O 1
ATOM 1189 N N . VAL A 1 165 ? 43.151 -57.856 31.845 1.00 48.76 165 VAL A N 1
ATOM 1190 C CA . VAL A 1 165 ? 41.770 -57.787 31.375 1.00 45.67 165 VAL A CA 1
ATOM 1191 C C . VAL A 1 165 ? 41.434 -59.070 30.647 1.00 46.65 165 VAL A C 1
ATOM 1192 O O . VAL A 1 165 ? 42.295 -59.710 30.038 1.00 48.45 165 VAL A O 1
ATOM 1196 N N . PRO A 1 166 ? 40.161 -59.470 30.707 1.00 48.16 166 PRO A N 1
ATOM 1197 C CA . PRO A 1 166 ? 39.758 -60.729 30.066 1.00 47.15 166 PRO A CA 1
ATOM 1198 C C . PRO A 1 166 ? 39.659 -60.618 28.551 1.00 50.21 166 PRO A C 1
ATOM 1199 O O . PRO A 1 166 ? 39.868 -61.612 27.850 1.00 50.32 166 PRO A O 1
ATOM 1203 N N . GLN A 1 167 ? 39.360 -59.430 28.028 1.00 51.17 167 GLN A N 1
ATOM 1204 C CA . GLN A 1 167 ? 39.285 -59.254 26.584 1.00 50.15 167 GLN A CA 1
ATOM 1205 C C . GLN A 1 167 ? 40.677 -59.311 25.959 1.00 49.58 167 GLN A C 1
ATOM 1206 O O . GLN A 1 167 ? 41.700 -59.089 26.614 1.00 46.07 167 GLN A O 1
ATOM 1212 N N . SER A 1 168 ? 40.706 -59.642 24.675 1.00 50.05 168 SER A N 1
ATOM 1213 C CA . SER A 1 168 ? 41.960 -59.667 23.946 1.00 44.71 168 SER A CA 1
ATOM 1214 C C . SER A 1 168 ? 42.534 -58.262 23.801 1.00 53.42 168 SER A C 1
ATOM 1215 O O . SER A 1 168 ? 41.829 -57.254 23.897 1.00 53.01 168 SER A O 1
ATOM 1218 N N . SER A 1 169 ? 43.838 -58.205 23.556 1.00 53.06 169 SER A N 1
ATOM 1219 C CA . SER A 1 169 ? 44.425 -56.957 23.103 1.00 47.14 169 SER A CA 1
ATOM 1220 C C . SER A 1 169 ? 43.751 -56.543 21.804 1.00 46.40 169 SER A C 1
ATOM 1221 O O . SER A 1 169 ? 43.230 -57.378 21.063 1.00 44.32 169 SER A O 1
ATOM 1224 N N . GLN A 1 170 ? 43.731 -55.242 21.536 1.00 46.32 170 GLN A N 1
ATOM 1225 C CA . GLN A 1 170 ? 42.911 -54.745 20.442 1.00 41.56 170 GLN A CA 1
ATOM 1226 C C . GLN A 1 170 ? 43.479 -53.451 19.888 1.00 43.51 170 GLN A C 1
ATOM 1227 O O . GLN A 1 170 ? 43.965 -52.610 20.645 1.00 39.16 170 GLN A O 1
ATOM 1233 N N . MET A 1 171 ? 43.403 -53.295 18.570 1.00 45.00 171 MET A N 1
ATOM 1234 C CA . MET A 1 171 ? 43.667 -52.021 17.921 1.00 36.92 171 MET A CA 1
ATOM 1235 C C . MET A 1 171 ? 42.401 -51.511 17.248 1.00 40.84 171 MET A C 1
ATOM 1236 O O . MET A 1 171 ? 41.777 -52.235 16.467 1.00 43.85 171 MET A O 1
ATOM 1241 N N . ILE A 1 172 ? 42.025 -50.273 17.564 1.00 41.81 172 ILE A N 1
ATOM 1242 C CA . ILE A 1 172 ? 40.910 -49.580 16.930 1.00 35.73 172 ILE A CA 1
ATOM 1243 C C . ILE A 1 172 ? 41.470 -48.469 16.051 1.00 38.86 172 ILE A C 1
ATOM 1244 O O . ILE A 1 172 ? 42.470 -47.826 16.384 1.00 45.46 172 ILE A O 1
ATOM 1249 N N . ILE A 1 173 ? 40.820 -48.249 14.914 1.00 38.46 173 ILE A N 1
ATOM 1250 C CA . ILE A 1 173 ? 41.259 -47.279 13.918 1.00 35.55 173 ILE A CA 1
ATOM 1251 C C . ILE A 1 173 ? 40.094 -46.361 13.595 1.00 40.77 173 ILE A C 1
ATOM 1252 O O . ILE A 1 173 ? 39.013 -46.836 13.232 1.00 44.22 173 ILE A O 1
ATOM 1257 N N . THR A 1 174 ? 40.308 -45.054 13.717 1.00 37.78 174 THR A N 1
ATOM 1258 C CA . THR A 1 174 ? 39.264 -44.101 13.361 1.00 36.30 174 THR A CA 1
ATOM 1259 C C . THR A 1 174 ? 39.291 -43.917 11.853 1.00 38.90 174 THR A C 1
ATOM 1260 O O . THR A 1 174 ? 40.184 -43.258 11.312 1.00 40.09 174 THR A O 1
ATOM 1264 N N . GLY A 1 175 ? 38.328 -44.521 11.176 1.00 43.55 175 GLY A N 1
ATOM 1265 C CA . GLY A 1 175 ? 38.175 -44.299 9.760 1.00 42.31 175 GLY A CA 1
ATOM 1266 C C . GLY A 1 175 ? 37.303 -43.093 9.524 1.00 42.79 175 GLY A C 1
ATOM 1267 O O . GLY A 1 175 ? 37.503 -42.038 10.129 1.00 42.72 175 GLY A O 1
ATOM 1268 N N . SER A 1 176 ? 36.314 -43.251 8.657 1.00 39.40 176 SER A N 1
ATOM 1269 C CA . SER A 1 176 ? 35.389 -42.184 8.318 1.00 42.54 176 SER A CA 1
ATOM 1270 C C . SER A 1 176 ? 34.272 -42.812 7.518 1.00 40.36 176 SER A C 1
ATOM 1271 O O . SER A 1 176 ? 34.478 -43.838 6.866 1.00 41.34 176 SER A O 1
ATOM 1274 N N . ILE A 1 177 ? 33.085 -42.206 7.582 1.00 40.91 177 ILE A N 1
ATOM 1275 C CA . ILE A 1 177 ? 32.061 -42.575 6.619 1.00 39.68 177 ILE A CA 1
ATOM 1276 C C . ILE A 1 177 ? 32.441 -42.100 5.233 1.00 42.79 177 ILE A C 1
ATOM 1277 O O . ILE A 1 177 ? 31.831 -42.529 4.249 1.00 46.80 177 ILE A O 1
ATOM 1282 N N . GLY A 1 178 ? 33.449 -41.229 5.141 1.00 43.26 178 GLY A N 1
ATOM 1283 C CA . GLY A 1 178 ? 34.026 -40.867 3.861 1.00 44.88 178 GLY A CA 1
ATOM 1284 C C . GLY A 1 178 ? 34.678 -42.029 3.151 1.00 44.52 178 GLY A C 1
ATOM 1285 O O . GLY A 1 178 ? 34.926 -41.948 1.943 1.00 40.60 178 GLY A O 1
ATOM 1286 N N . ALA A 1 179 ? 34.960 -43.117 3.876 1.00 41.12 179 ALA A N 1
ATOM 1287 C CA . ALA A 1 179 ? 35.444 -44.340 3.250 1.00 39.86 179 ALA A CA 1
ATOM 1288 C C . ALA A 1 179 ? 34.373 -45.016 2.409 1.00 44.53 179 ALA A C 1
ATOM 1289 O O . ALA A 1 179 ? 34.701 -45.878 1.584 1.00 48.99 179 ALA A O 1
ATOM 1291 N N . PHE A 1 180 ? 33.106 -44.655 2.604 1.00 44.95 180 PHE A N 1
ATOM 1292 C CA . PHE A 1 180 ? 32.007 -45.189 1.813 1.00 43.46 180 PHE A CA 1
ATOM 1293 C C . PHE A 1 180 ? 31.207 -44.123 1.083 1.00 45.34 180 PHE A C 1
ATOM 1294 O O . PHE A 1 180 ? 30.676 -44.400 0.006 1.00 49.39 180 PHE A O 1
ATOM 1302 N N . GLY A 1 181 ? 31.106 -42.919 1.631 1.00 45.55 181 GLY A N 1
ATOM 1303 C CA . GLY A 1 181 ? 30.414 -41.843 0.952 1.00 48.88 181 GLY A CA 1
ATOM 1304 C C . GLY A 1 181 ? 31.051 -41.515 -0.376 1.00 49.05 181 GLY A C 1
ATOM 1305 O O . GLY A 1 181 ? 32.268 -41.332 -0.464 1.00 52.27 181 GLY A O 1
ATOM 1306 N N . ARG A 1 182 ? 30.224 -41.525 -1.426 1.00 50.34 182 ARG A N 1
ATOM 1307 C CA . ARG A 1 182 ? 30.734 -41.344 -2.809 1.00 49.99 182 ARG A CA 1
ATOM 1308 C C . ARG A 1 182 ? 30.665 -39.878 -3.230 1.00 52.52 182 ARG A C 1
ATOM 1309 O O . ARG A 1 182 ? 31.216 -39.553 -4.275 1.00 55.44 182 ARG A O 1
ATOM 1317 N N . VAL A 1 183 ? 30.029 -39.020 -2.449 1.00 58.09 183 VAL A N 1
ATOM 1318 C CA . VAL A 1 183 ? 30.089 -37.571 -2.786 1.00 61.16 183 VAL A CA 1
ATOM 1319 C C . VAL A 1 183 ? 31.222 -36.982 -1.958 1.00 61.51 183 VAL A C 1
ATOM 1320 O O . VAL A 1 183 ? 31.152 -37.009 -0.728 1.00 69.36 183 VAL A O 1
ATOM 1324 N N . PRO A 1 184 ? 32.322 -36.477 -2.555 1.00 97.06 184 PRO A N 1
ATOM 1325 C CA . PRO A 1 184 ? 33.432 -36.019 -1.741 1.00 75.48 184 PRO A CA 1
ATOM 1326 C C . PRO A 1 184 ? 33.084 -34.685 -1.091 1.00 78.24 184 PRO A C 1
ATOM 1327 O O . PRO A 1 184 ? 32.825 -33.734 -1.783 1.00 83.75 184 PRO A O 1
ATOM 1331 N N . LEU A 1 185 ? 33.065 -34.662 0.230 1.00 73.89 185 LEU A N 1
ATOM 1332 C CA . LEU A 1 185 ? 32.832 -33.366 0.902 1.00 87.94 185 LEU A CA 1
ATOM 1333 C C . LEU A 1 185 ? 34.203 -32.817 1.271 1.00 80.93 185 LEU A C 1
ATOM 1334 O O . LEU A 1 185 ? 34.282 -31.669 1.713 1.00 85.30 185 LEU A O 1
ATOM 1339 N N . ALA A 1 186 ? 35.232 -33.632 1.093 1.00 78.61 186 ALA A N 1
ATOM 1340 C CA . ALA A 1 186 ? 36.611 -33.163 1.311 1.00 68.46 186 ALA A CA 1
ATOM 1341 C C . ALA A 1 186 ? 37.353 -33.392 -0.000 1.00 62.99 186 ALA A C 1
ATOM 1342 O O . ALA A 1 186 ? 36.695 -33.439 -1.039 1.00 73.13 186 ALA A O 1
ATOM 1344 N N . HIS A 1 187 ? 38.665 -33.530 0.036 1.00 50.38 187 HIS A N 1
ATOM 1345 C CA . HIS A 1 187 ? 39.321 -33.841 -1.248 1.00 50.28 187 HIS A CA 1
ATOM 1346 C C . HIS A 1 187 ? 39.245 -35.342 -1.463 1.00 53.51 187 HIS A C 1
ATOM 1347 O O . HIS A 1 187 ? 39.153 -36.120 -0.511 1.00 53.16 187 HIS A O 1
ATOM 1354 N N . TYR A 1 188 ? 39.299 -35.718 -2.718 1.00 50.10 188 TYR A N 1
ATOM 1355 C CA . TYR A 1 188 ? 39.266 -37.135 -3.095 1.00 54.97 188 TYR A CA 1
ATOM 1356 C C . TYR A 1 188 ? 40.392 -37.849 -2.360 1.00 53.20 188 TYR A C 1
ATOM 1357 O O . TYR A 1 188 ? 40.356 -39.061 -2.303 1.00 55.21 188 TYR A O 1
ATOM 1366 N N . ALA A 1 189 ? 41.360 -37.113 -1.828 1.00 42.56 189 ALA A N 1
ATOM 1367 C CA . ALA A 1 189 ? 42.480 -37.754 -1.156 1.00 33.80 189 ALA A CA 1
ATOM 1368 C C . ALA A 1 189 ? 42.106 -38.208 0.243 1.00 40.33 189 ALA A C 1
ATOM 1369 O O . ALA A 1 189 ? 42.503 -39.296 0.671 1.00 42.28 189 ALA A O 1
ATOM 1371 N N . TYR A 1 190 ? 41.350 -37.385 0.967 1.00 43.11 190 TYR A N 1
ATOM 1372 C CA . TYR A 1 190 ? 40.886 -37.769 2.295 1.00 43.99 190 TYR A CA 1
ATOM 1373 C C . TYR A 1 190 ? 40.071 -39.047 2.224 1.00 45.45 190 TYR A C 1
ATOM 1374 O O . TYR A 1 190 ? 40.417 -40.062 2.841 1.00 43.60 190 TYR A O 1
ATOM 1383 N N . SER A 1 191 ? 38.988 -39.009 1.447 1.00 45.19 191 SER A N 1
ATOM 1384 C CA . SER A 1 191 ? 38.118 -40.165 1.282 1.00 42.53 191 SER A CA 1
ATOM 1385 C C . SER A 1 191 ? 38.906 -41.394 0.842 1.00 39.36 191 SER A C 1
ATOM 1386 O O . SER A 1 191 ? 38.711 -42.494 1.368 1.00 42.65 191 SER A O 1
ATOM 1389 N N . ALA A 1 192 ? 39.811 -41.220 -0.125 1.00 39.48 192 ALA A N 1
ATOM 1390 C CA . ALA A 1 192 ? 40.570 -42.359 -0.630 1.00 36.81 192 ALA A CA 1
ATOM 1391 C C . ALA A 1 192 ? 41.498 -42.937 0.425 1.00 36.76 192 ALA A C 1
ATOM 1392 O O . ALA A 1 192 ? 41.722 -44.150 0.448 1.00 39.00 192 ALA A O 1
ATOM 1394 N N . SER A 1 193 ? 42.054 -42.097 1.295 1.00 40.67 193 SER A N 1
ATOM 1395 C CA . SER A 1 193 ? 42.920 -42.621 2.345 1.00 42.89 193 SER A CA 1
ATOM 1396 C C . SER A 1 193 ? 42.115 -43.371 3.400 1.00 39.75 193 SER A C 1
ATOM 1397 O O . SER A 1 193 ? 42.557 -44.410 3.904 1.00 38.12 193 SER A O 1
ATOM 1400 N N . LYS A 1 194 ? 40.928 -42.860 3.743 1.00 38.39 194 LYS A N 1
ATOM 1401 C CA . LYS A 1 194 ? 40.076 -43.533 4.721 1.00 38.19 194 LYS A CA 1
ATOM 1402 C C . LYS A 1 194 ? 39.582 -44.872 4.193 1.00 38.55 194 LYS A C 1
ATOM 1403 O O . LYS A 1 194 ? 39.555 -45.865 4.929 1.00 32.47 194 LYS A O 1
ATOM 1409 N N . ALA A 1 195 ? 39.183 -44.916 2.921 1.00 37.51 195 ALA A N 1
ATOM 1410 C CA . ALA A 1 195 ? 38.875 -46.189 2.281 1.00 37.01 195 ALA A CA 1
ATOM 1411 C C . ALA A 1 195 ? 40.061 -47.139 2.347 1.00 37.52 195 ALA A C 1
ATOM 1412 O O . ALA A 1 195 ? 39.896 -48.337 2.596 1.00 42.44 195 ALA A O 1
ATOM 1414 N N . GLY A 1 196 ? 41.268 -46.620 2.131 1.00 35.82 196 GLY A N 1
ATOM 1415 C CA . GLY A 1 196 ? 42.439 -47.475 2.176 1.00 35.59 196 GLY A CA 1
ATOM 1416 C C . GLY A 1 196 ? 42.717 -48.005 3.567 1.00 36.24 196 GLY A C 1
ATOM 1417 O O . GLY A 1 196 ? 43.031 -49.185 3.741 1.00 40.84 196 GLY A O 1
ATOM 1418 N N . VAL A 1 197 ? 42.598 -47.150 4.580 1.00 35.36 197 VAL A N 1
ATOM 1419 C CA . VAL A 1 197 ? 42.897 -47.612 5.928 1.00 36.80 197 VAL A CA 1
ATOM 1420 C C . VAL A 1 197 ? 41.801 -48.543 6.424 1.00 36.28 197 VAL A C 1
ATOM 1421 O O . VAL A 1 197 ? 42.082 -49.524 7.123 1.00 37.33 197 VAL A O 1
ATOM 1425 N N . THR A 1 198 ? 40.542 -48.273 6.051 1.00 34.75 198 THR A N 1
ATOM 1426 C CA . THR A 1 198 ? 39.451 -49.167 6.429 1.00 32.25 198 THR A CA 1
ATOM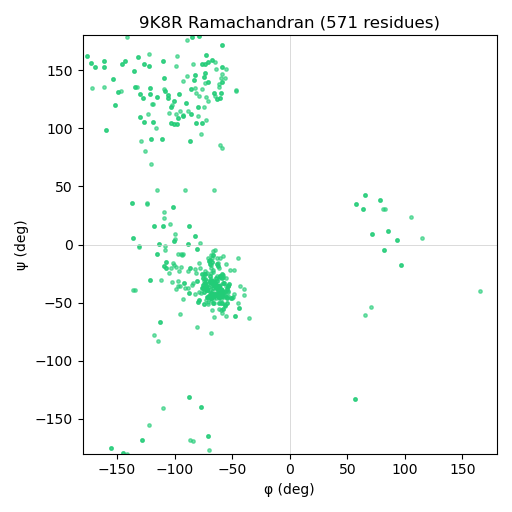 1427 C C . THR A 1 198 ? 39.698 -50.570 5.899 1.00 40.50 198 THR A C 1
ATOM 1428 O O . THR A 1 198 ? 39.453 -51.561 6.596 1.00 40.00 198 THR A O 1
ATOM 1432 N N . HIS A 1 199 ? 40.199 -50.676 4.668 1.00 38.54 199 HIS A N 1
ATOM 1433 C CA . HIS A 1 199 ? 40.437 -51.994 4.102 1.00 32.14 199 HIS A CA 1
ATOM 1434 C C . HIS A 1 199 ? 41.611 -52.677 4.779 1.00 38.86 199 HIS A C 1
ATOM 1435 O O . HIS A 1 199 ? 41.543 -53.868 5.105 1.00 40.32 199 HIS A O 1
ATOM 1442 N N . MET A 1 200 ? 42.708 -51.942 4.976 1.00 43.73 200 MET A N 1
ATOM 1443 C CA . MET A 1 200 ? 43.848 -52.491 5.703 1.00 39.17 200 MET A CA 1
ATOM 1444 C C . MET A 1 200 ? 43.429 -53.017 7.068 1.00 39.59 200 MET A C 1
ATOM 1445 O O . MET A 1 200 ? 43.917 -54.057 7.523 1.00 41.13 200 MET A O 1
ATOM 1450 N N . ALA A 1 201 ? 42.506 -52.319 7.729 1.00 37.03 201 ALA A N 1
ATOM 1451 C CA . ALA A 1 201 ? 42.021 -52.771 9.029 1.00 33.16 201 ALA A CA 1
ATOM 1452 C C . ALA A 1 201 ? 41.335 -54.128 8.926 1.00 38.21 201 ALA A C 1
ATOM 1453 O O . ALA A 1 201 ? 41.560 -55.012 9.760 1.00 40.44 201 ALA A O 1
ATOM 1455 N N . LYS A 1 202 ? 40.489 -54.314 7.904 1.00 38.13 202 LYS A N 1
ATOM 1456 C CA . LYS A 1 202 ? 39.855 -55.615 7.696 1.00 35.07 202 LYS A CA 1
ATOM 1457 C C . LYS A 1 202 ? 40.891 -56.688 7.377 1.00 39.02 202 LYS A C 1
ATOM 1458 O O . LYS A 1 202 ? 40.743 -57.847 7.784 1.00 42.80 202 LYS A O 1
ATOM 1464 N N . GLN A 1 203 ? 41.953 -56.318 6.656 1.00 41.40 203 GLN A N 1
ATOM 1465 C CA . GLN A 1 203 ? 43.015 -57.271 6.352 1.00 41.41 203 GLN A CA 1
ATOM 1466 C C . GLN A 1 203 ? 43.799 -57.667 7.595 1.00 38.56 203 GLN A C 1
ATOM 1467 O O . GLN A 1 203 ? 44.276 -58.804 7.685 1.00 44.93 203 GLN A O 1
ATOM 1473 N N . LEU A 1 204 ? 43.950 -56.746 8.552 1.00 38.97 204 LEU A N 1
ATOM 1474 C CA . LEU A 1 204 ? 44.702 -57.043 9.769 1.00 43.34 204 LEU A CA 1
ATOM 1475 C C . LEU A 1 204 ? 43.895 -57.914 10.721 1.00 45.38 204 LEU A C 1
ATOM 1476 O O . LEU A 1 204 ? 44.449 -58.794 11.389 1.00 52.87 204 LEU A O 1
ATOM 1481 N N . ALA A 1 205 ? 42.586 -57.685 10.797 1.00 37.52 205 ALA A N 1
ATOM 1482 C CA . ALA A 1 205 ? 41.726 -58.593 11.545 1.00 37.12 205 ALA A CA 1
ATOM 1483 C C . ALA A 1 205 ? 41.760 -59.994 10.949 1.00 44.57 205 ALA A C 1
ATOM 1484 O O . ALA A 1 205 ? 41.682 -60.992 11.674 1.00 53.02 205 ALA A O 1
ATOM 1486 N N . THR A 1 206 ? 41.865 -60.085 9.624 1.00 43.95 206 THR A N 1
ATOM 1487 C CA . THR A 1 206 ? 41.981 -61.381 8.968 1.00 44.67 206 THR A CA 1
ATOM 1488 C C . THR A 1 206 ? 43.298 -62.062 9.321 1.00 41.89 206 THR A C 1
ATOM 1489 O O . THR A 1 206 ? 43.341 -63.281 9.532 1.00 47.69 206 THR A O 1
ATOM 1493 N N . ALA A 1 207 ? 44.374 -61.289 9.435 1.00 42.87 207 ALA A N 1
ATOM 1494 C CA . ALA A 1 207 ? 45.663 -61.888 9.749 1.00 48.77 207 ALA A CA 1
ATOM 1495 C C . ALA A 1 207 ? 45.802 -62.192 11.236 1.00 47.08 207 ALA A C 1
ATOM 1496 O O . ALA A 1 207 ? 46.165 -63.311 11.616 1.00 55.44 207 ALA A O 1
ATOM 1498 N N . PHE A 1 208 ? 45.496 -61.215 12.094 1.00 46.28 208 PHE A N 1
ATOM 1499 C CA . PHE A 1 208 ? 46.028 -61.196 13.450 1.00 47.06 208 PHE A CA 1
ATOM 1500 C C . PHE A 1 208 ? 45.022 -61.501 14.547 1.00 47.72 208 PHE A C 1
ATOM 1501 O O . PHE A 1 208 ? 45.419 -61.593 15.713 1.00 49.28 208 PHE A O 1
ATOM 1509 N N . THR A 1 209 ? 43.742 -61.667 14.234 1.00 48.47 209 THR A N 1
ATOM 1510 C CA . THR A 1 209 ? 42.854 -62.168 15.272 1.00 49.62 209 THR A CA 1
ATOM 1511 C C . THR A 1 209 ? 43.266 -63.567 15.702 1.00 51.49 209 THR A C 1
ATOM 1512 O O . THR A 1 209 ? 43.220 -63.885 16.896 1.00 45.73 209 THR A O 1
ATOM 1516 N N . LYS A 1 210 ? 43.723 -64.407 14.761 1.00 58.64 210 LYS A N 1
ATOM 1517 C CA . LYS A 1 210 ? 44.176 -65.726 15.191 1.00 49.17 210 LYS A CA 1
ATOM 1518 C C . LYS A 1 210 ? 45.349 -65.632 16.154 1.00 46.99 210 LYS A C 1
ATOM 1519 O O . LYS A 1 210 ? 45.585 -66.584 16.907 1.00 45.86 210 LYS A O 1
ATOM 1525 N N . TYR A 1 211 ? 46.067 -64.506 16.184 1.00 50.08 211 TYR A N 1
ATOM 1526 C CA . TYR A 1 211 ? 47.131 -64.327 17.166 1.00 46.87 211 TYR A CA 1
ATOM 1527 C C . TYR A 1 211 ? 46.688 -63.495 18.355 1.00 45.64 211 TYR A C 1
ATOM 1528 O O . TYR A 1 211 ? 47.528 -63.100 19.173 1.00 48.38 211 TYR A O 1
ATOM 1537 N N . GLY A 1 212 ? 45.396 -63.197 18.462 1.00 45.43 212 GLY A N 1
ATOM 1538 C CA . GLY A 1 212 ? 44.895 -62.529 19.652 1.00 45.61 212 GLY A CA 1
ATOM 1539 C C . GLY A 1 212 ? 45.062 -61.028 19.673 1.00 48.32 212 GLY A C 1
ATOM 1540 O O . GLY A 1 212 ? 45.228 -60.452 20.751 1.00 50.49 212 GLY A O 1
ATOM 1541 N N . ILE A 1 213 ? 45.037 -60.375 18.509 1.00 48.78 213 ILE A N 1
ATOM 1542 C CA . ILE A 1 213 ? 44.929 -58.921 18.413 1.00 43.94 213 ILE A CA 1
ATOM 1543 C C . ILE A 1 213 ? 43.756 -58.615 17.494 1.00 43.20 213 ILE A C 1
ATOM 1544 O O . ILE A 1 213 ? 43.858 -58.775 16.272 1.00 44.90 213 ILE A O 1
ATOM 1549 N N . ARG A 1 214 ? 42.641 -58.186 18.075 1.00 43.17 214 ARG A N 1
ATOM 1550 C CA . ARG A 1 214 ? 41.455 -57.875 17.292 1.00 42.45 214 ARG A CA 1
ATOM 1551 C C . ARG A 1 214 ? 41.577 -56.470 16.716 1.00 42.65 214 ARG A C 1
ATOM 1552 O O . ARG A 1 214 ? 42.145 -55.574 17.344 1.00 40.69 214 ARG A O 1
ATOM 1560 N N . PHE A 1 215 ? 41.040 -56.284 15.513 1.00 38.35 215 PHE A N 1
ATOM 1561 C CA . PHE A 1 215 ? 41.028 -54.993 14.836 1.00 37.76 215 PHE A CA 1
ATOM 1562 C C . PHE A 1 215 ? 39.595 -54.578 14.546 1.00 36.30 215 PHE A C 1
ATOM 1563 O O . PHE A 1 215 ? 38.798 -55.389 14.064 1.00 38.81 215 PHE A O 1
ATOM 1571 N N . ASN A 1 216 ? 39.275 -53.316 14.826 1.00 36.90 216 ASN A N 1
ATOM 1572 C CA . ASN A 1 216 ? 37.962 -52.766 14.535 1.00 38.30 216 ASN A CA 1
ATOM 1573 C C . ASN A 1 216 ? 38.115 -51.324 14.084 1.00 37.72 216 ASN A C 1
ATOM 1574 O O . ASN A 1 216 ? 39.105 -50.659 14.396 1.00 38.56 216 ASN A O 1
ATOM 1579 N N . VAL A 1 217 ? 37.109 -50.844 13.357 1.00 35.93 217 VAL A N 1
ATOM 1580 C CA . VAL A 1 217 ? 37.094 -49.496 12.809 1.00 38.84 217 VAL A CA 1
ATOM 1581 C C . VAL A 1 217 ? 35.881 -48.753 13.343 1.00 38.57 217 VAL A C 1
ATOM 1582 O O . VAL A 1 217 ? 34.755 -49.249 13.250 1.00 40.98 217 VAL A O 1
ATOM 1586 N N . ILE A 1 218 ? 36.106 -47.556 13.866 1.00 36.99 218 ILE A N 1
ATOM 1587 C CA . ILE A 1 218 ? 35.036 -46.606 14.130 1.00 40.95 218 ILE A CA 1
ATOM 1588 C C . ILE A 1 218 ? 34.959 -45.659 12.939 1.00 39.72 218 ILE A C 1
ATOM 1589 O O . ILE A 1 218 ? 35.980 -45.110 12.508 1.00 37.69 218 ILE A O 1
ATOM 1594 N N . ALA A 1 219 ? 33.755 -45.488 12.392 1.00 36.94 219 ALA A N 1
ATOM 1595 C CA . ALA A 1 219 ? 33.529 -44.746 11.152 1.00 36.91 219 ALA A CA 1
ATOM 1596 C C . ALA A 1 219 ? 32.589 -43.590 11.455 1.00 42.67 219 ALA A C 1
ATOM 1597 O O . ALA A 1 219 ? 31.362 -43.732 11.372 1.00 43.73 219 ALA A O 1
ATOM 1599 N N . PRO A 1 220 ? 33.134 -42.429 11.801 1.00 42.48 220 PRO A N 1
ATOM 1600 C CA . PRO A 1 220 ? 32.294 -41.335 12.298 1.00 40.43 220 PRO A CA 1
ATOM 1601 C C . PRO A 1 220 ? 31.644 -40.505 11.201 1.00 41.93 220 PRO A C 1
ATOM 1602 O O . PRO A 1 220 ? 32.248 -40.209 10.167 1.00 41.27 220 PRO A O 1
ATOM 1606 N N . GLY A 1 221 ? 30.394 -40.117 11.460 1.00 45.03 221 GLY A N 1
ATOM 1607 C CA . GLY A 1 221 ? 29.747 -39.039 10.741 1.00 42.32 221 GLY A CA 1
ATOM 1608 C C . GLY A 1 221 ? 30.237 -37.692 11.231 1.00 45.87 221 GLY A C 1
ATOM 1609 O O . GLY A 1 221 ? 31.423 -37.534 11.520 1.00 44.96 221 GLY A O 1
ATOM 1610 N N . LEU A 1 222 ? 29.350 -36.713 11.357 1.00 46.56 222 LEU A N 1
ATOM 1611 C CA . LEU A 1 222 ? 29.769 -35.360 11.710 1.00 38.05 222 LEU A CA 1
ATOM 1612 C C . LEU A 1 222 ? 29.776 -35.147 13.224 1.00 44.51 222 LEU A C 1
ATOM 1613 O O . LEU A 1 222 ? 28.738 -35.259 13.889 1.00 48.00 222 LEU A O 1
ATOM 1618 N N . TYR A 1 223 ? 30.944 -34.775 13.739 1.00 45.67 223 TYR A N 1
ATOM 1619 C CA . TYR A 1 223 ? 31.433 -34.657 15.093 1.00 48.41 223 TYR A CA 1
ATOM 1620 C C . TYR A 1 223 ? 32.173 -33.340 15.281 1.00 55.94 223 TYR A C 1
ATOM 1621 O O . TYR A 1 223 ? 32.982 -32.962 14.430 1.00 55.71 223 TYR A O 1
ATOM 1630 N N . PRO A 1 224 ? 31.925 -32.622 16.377 1.00 60.44 224 PRO A N 1
ATOM 1631 C CA . PRO A 1 224 ? 32.594 -31.328 16.576 1.00 52.46 224 PRO A CA 1
ATOM 1632 C C . PRO A 1 224 ? 34.038 -31.512 17.007 1.00 54.80 224 PRO A C 1
ATOM 1633 O O . PRO A 1 224 ? 34.306 -31.870 18.159 1.00 56.13 224 PRO A O 1
ATOM 1637 N N . SER A 1 225 ? 34.972 -31.292 16.091 1.00 53.90 225 SER A N 1
ATOM 1638 C CA . SER A 1 225 ? 36.395 -31.397 16.378 1.00 60.94 225 SER A CA 1
ATOM 1639 C C . SER A 1 225 ? 37.075 -30.117 15.913 1.00 62.81 225 SER A C 1
ATOM 1640 O O . SER A 1 225 ? 36.420 -29.127 15.584 1.00 64.81 225 SER A O 1
ATOM 1643 N N . GLU A 1 226 ? 38.406 -30.140 15.880 1.00 63.54 226 GLU A N 1
ATOM 1644 C CA . GLU A 1 226 ? 39.123 -28.978 15.373 1.00 62.46 226 GLU A CA 1
ATOM 1645 C C . GLU A 1 226 ? 38.960 -28.857 13.862 1.00 66.46 226 GLU A C 1
ATOM 1646 O O . GLU A 1 226 ? 38.863 -27.740 13.335 1.00 69.83 226 GLU A O 1
ATOM 1652 N N . MET A 1 227 ? 38.834 -29.997 13.198 1.00 62.44 227 MET A N 1
ATOM 1653 C CA . MET A 1 227 ? 38.677 -30.030 11.730 1.00 58.42 227 MET A CA 1
ATOM 1654 C C . MET A 1 227 ? 37.290 -29.546 11.337 1.00 63.11 227 MET A C 1
ATOM 1655 O O . MET A 1 227 ? 37.184 -28.861 10.318 1.00 71.42 227 MET A O 1
ATOM 1660 N N . THR A 1 228 ? 36.270 -29.894 12.109 1.00 61.49 228 THR A N 1
ATOM 1661 C CA . THR A 1 228 ? 34.880 -29.600 11.692 1.00 62.47 228 THR A CA 1
ATOM 1662 C C . THR A 1 228 ? 34.354 -28.293 12.271 1.00 67.31 228 THR A C 1
ATOM 1663 O O . THR A 1 228 ? 33.264 -27.888 11.872 1.00 72.00 228 THR A O 1
ATOM 1667 N N . GLU A 1 229 ? 35.094 -27.673 13.174 1.00 65.83 229 GLU A N 1
ATOM 1668 C CA . GLU A 1 229 ? 34.644 -26.418 13.816 1.00 73.12 229 GLU A CA 1
ATOM 1669 C C . GLU A 1 229 ? 33.872 -25.568 12.814 1.00 81.12 229 GLU A C 1
ATOM 1670 O O . GLU A 1 229 ? 32.686 -25.301 13.054 1.00 78.11 229 GLU A O 1
ATOM 1676 N N . GLU A 1 230 ? 34.541 -25.134 11.750 1.00 83.92 230 GLU A N 1
ATOM 1677 C CA . GLU A 1 230 ? 33.898 -24.247 10.756 1.00 76.00 230 GLU A CA 1
ATOM 1678 C C . GLU A 1 230 ? 32.645 -24.930 10.227 1.00 76.86 230 GLU A C 1
ATOM 1679 O O . GLU A 1 230 ? 31.573 -24.318 10.277 1.00 76.43 230 GLU A O 1
ATOM 1685 N N . ILE A 1 231 ? 32.777 -26.161 9.749 1.00 73.45 231 ILE A N 1
ATOM 1686 C CA . ILE A 1 231 ? 31.580 -26.765 9.173 1.00 70.05 231 ILE A CA 1
ATOM 1687 C C . ILE A 1 231 ? 30.416 -26.731 10.156 1.00 73.15 231 ILE A C 1
ATOM 1688 O O . ILE A 1 231 ? 29.260 -26.543 9.762 1.00 76.46 231 ILE A O 1
ATOM 1693 N N . VAL A 1 232 ? 30.702 -26.889 11.450 1.00 71.88 232 VAL A N 1
ATOM 1694 C CA . VAL A 1 232 ? 29.642 -26.886 12.453 1.00 68.71 232 VAL A CA 1
ATOM 1695 C C . VAL A 1 232 ? 29.023 -25.503 12.583 1.00 76.67 232 VAL A C 1
ATOM 1696 O O . VAL A 1 232 ? 27.799 -25.366 12.712 1.00 79.81 232 VAL A O 1
ATOM 1700 N N . LYS A 1 233 ? 29.857 -24.462 12.575 1.00 77.43 233 LYS A N 1
ATOM 1701 C CA . LYS A 1 233 ? 29.346 -23.096 12.526 1.00 75.06 233 LYS A CA 1
ATOM 1702 C C . LYS A 1 233 ? 28.449 -22.889 11.309 1.00 79.64 233 LYS A C 1
ATOM 1703 O O . LYS A 1 233 ? 27.359 -22.311 11.415 1.00 84.32 233 LYS A O 1
ATOM 1709 N N . GLY A 1 234 ? 28.876 -23.393 10.149 1.00 71.68 234 GLY A N 1
ATOM 1710 C CA . GLY A 1 234 ? 28.087 -23.214 8.939 1.00 73.54 234 GLY A CA 1
ATOM 1711 C C . GLY A 1 234 ? 26.723 -23.872 9.003 1.00 77.67 234 GLY A C 1
ATOM 1712 O O . GLY A 1 234 ? 25.756 -23.379 8.414 1.00 82.70 234 GLY A O 1
ATOM 1713 N N . THR A 1 235 ? 26.621 -24.989 9.728 1.00 80.37 235 THR A N 1
ATOM 1714 C CA . THR A 1 235 ? 25.357 -25.718 9.795 1.00 81.34 235 THR A CA 1
ATOM 1715 C C . THR A 1 235 ? 24.224 -24.854 10.322 1.00 80.40 235 THR A C 1
ATOM 1716 O O . THR A 1 235 ? 23.057 -25.105 10.006 1.00 72.22 235 THR A O 1
ATOM 1720 N N . HIS A 1 236 ? 24.539 -23.839 11.123 1.00 83.48 236 HIS A N 1
ATOM 1721 C CA . HIS A 1 236 ? 23.482 -23.057 11.746 1.00 90.18 236 HIS A CA 1
ATOM 1722 C C . HIS A 1 236 ? 22.666 -22.266 10.731 1.00 87.11 236 HIS A C 1
ATOM 1723 O O . HIS A 1 236 ? 21.658 -21.660 11.107 1.00 78.40 236 HIS A O 1
ATOM 1730 N N . GLN A 1 237 ? 23.059 -22.277 9.462 1.00 86.54 237 GLN A N 1
ATOM 1731 C CA . GLN A 1 237 ? 22.346 -21.587 8.392 1.00 84.06 237 GLN A CA 1
ATOM 1732 C C . GLN A 1 237 ? 21.933 -22.622 7.355 1.00 82.93 237 GLN A C 1
ATOM 1733 O O . GLN A 1 237 ? 22.467 -22.640 6.244 1.00 84.08 237 GLN A O 1
ATOM 1739 N N . LEU A 1 238 ? 20.985 -23.481 7.714 1.00 80.77 238 LEU A N 1
ATOM 1740 C CA . LEU A 1 238 ? 20.604 -24.576 6.834 1.00 83.07 238 LEU A CA 1
ATOM 1741 C C . LEU A 1 238 ? 19.119 -24.839 7.017 1.00 80.60 238 LEU A C 1
ATOM 1742 O O . LEU A 1 238 ? 18.652 -24.936 8.156 1.00 75.77 238 LEU A O 1
ATOM 1747 N N . THR A 1 239 ? 18.379 -24.947 5.915 1.00 85.01 239 THR A N 1
ATOM 1748 C CA . THR A 1 239 ? 17.001 -25.393 6.048 1.00 91.11 239 THR A CA 1
ATOM 1749 C C . THR A 1 239 ? 17.011 -26.778 6.690 1.00 88.34 239 THR A C 1
ATOM 1750 O O . THR A 1 239 ? 17.940 -27.562 6.452 1.00 85.62 239 THR A O 1
ATOM 1754 N N . PRO A 1 240 ? 16.041 -27.084 7.550 1.00 87.57 240 PRO A N 1
ATOM 1755 C CA . PRO A 1 240 ? 15.958 -28.424 8.150 1.00 86.23 240 PRO A CA 1
ATOM 1756 C C . PRO A 1 240 ? 16.288 -29.558 7.187 1.00 84.13 240 PRO A C 1
ATOM 1757 O O . PRO A 1 240 ? 16.955 -30.528 7.558 1.00 82.42 240 PRO A O 1
ATOM 1761 N N . ASP A 1 241 ? 15.848 -29.423 5.936 1.00 84.24 241 ASP A N 1
ATOM 1762 C CA . ASP A 1 241 ? 16.034 -30.487 4.957 1.00 87.68 241 ASP A CA 1
ATOM 1763 C C . ASP A 1 241 ? 17.486 -30.605 4.509 1.00 83.29 241 ASP A C 1
ATOM 1764 O O . ASP A 1 241 ? 17.972 -31.722 4.289 1.00 81.10 241 ASP A O 1
ATOM 1769 N N . GLU A 1 242 ? 18.192 -29.479 4.361 1.00 83.84 242 GLU A N 1
ATOM 1770 C CA . GLU A 1 242 ? 19.628 -29.548 4.103 1.00 80.07 242 GLU A CA 1
ATOM 1771 C C . GLU A 1 242 ? 20.379 -30.052 5.326 1.00 75.04 242 GLU A C 1
ATOM 1772 O O . GLU A 1 242 ? 21.327 -30.834 5.196 1.00 70.48 242 GLU A O 1
ATOM 1778 N N . TYR A 1 243 ? 19.976 -29.608 6.520 1.00 81.30 243 TYR A N 1
ATOM 1779 C CA . TYR A 1 243 ? 20.620 -30.080 7.742 1.00 73.79 243 TYR A CA 1
ATOM 1780 C C . TYR A 1 243 ? 20.458 -31.584 7.893 1.00 71.41 243 TYR A C 1
ATOM 1781 O O . TYR A 1 243 ? 21.400 -32.284 8.285 1.00 66.86 243 TYR A O 1
ATOM 1790 N N . ALA A 1 244 ? 19.271 -32.099 7.574 1.00 72.55 244 ALA A N 1
ATOM 1791 C CA . ALA A 1 244 ? 19.025 -33.532 7.650 1.00 70.89 244 ALA A CA 1
ATOM 1792 C C . ALA A 1 244 ? 19.903 -34.328 6.700 1.00 70.63 244 ALA A C 1
ATOM 1793 O O . ALA A 1 244 ? 20.030 -35.543 6.872 1.00 72.89 244 ALA A O 1
ATOM 1795 N N . MET A 1 245 ? 20.526 -33.679 5.723 1.00 67.77 245 MET A N 1
ATOM 1796 C CA . MET A 1 245 ? 21.299 -34.376 4.710 1.00 65.04 245 MET A CA 1
ATOM 1797 C C . MET A 1 245 ? 22.791 -34.122 4.796 1.00 67.57 245 MET A C 1
ATOM 1798 O O . MET A 1 245 ? 23.579 -34.993 4.415 1.00 68.89 245 MET A O 1
ATOM 1803 N N . LYS A 1 246 ? 23.193 -32.945 5.265 1.00 65.25 246 LYS A N 1
ATOM 1804 C CA . LYS A 1 246 ? 24.601 -32.625 5.430 1.00 62.36 246 LYS A CA 1
ATOM 1805 C C . LYS A 1 246 ? 25.106 -33.060 6.797 1.00 60.10 246 LYS A C 1
ATOM 1806 O O . LYS A 1 246 ? 26.310 -33.294 6.961 1.00 60.52 246 LYS A O 1
ATOM 1812 N N . VAL A 1 247 ? 24.195 -33.207 7.763 1.00 55.06 247 VAL A N 1
ATOM 1813 C CA . VAL A 1 247 ? 24.523 -33.476 9.159 1.00 56.06 247 VAL A CA 1
ATOM 1814 C C . VAL A 1 247 ? 23.944 -34.821 9.581 1.00 56.72 247 VAL A C 1
ATOM 1815 O O . VAL A 1 247 ? 24.667 -35.822 9.672 1.00 59.27 247 VAL A O 1
ATOM 1819 N N . SER A 1 248 ? 22.632 -34.850 9.845 1.00 54.63 248 SER A N 1
ATOM 1820 C CA . SER A 1 248 ? 21.943 -36.041 10.340 1.00 52.59 248 SER A CA 1
ATOM 1821 C C . SER A 1 248 ? 20.430 -35.856 10.357 1.00 57.65 248 SER A C 1
ATOM 1822 O O . SER A 1 248 ? 19.940 -34.822 10.824 1.00 56.80 248 SER A O 1
ATOM 1825 N N . PRO A 1 249 ? 19.656 -36.842 9.888 1.00 57.52 249 PRO A N 1
ATOM 1826 C CA . PRO A 1 249 ? 18.190 -36.724 9.958 1.00 59.19 249 PRO A CA 1
ATOM 1827 C C . PRO A 1 249 ? 17.640 -36.747 11.377 1.00 55.36 249 PRO A C 1
ATOM 1828 O O . PRO A 1 249 ? 16.453 -36.450 11.560 1.00 59.59 249 PRO A O 1
ATOM 1832 N N . LEU A 1 250 ? 18.451 -37.094 12.376 1.00 51.89 250 LEU A N 1
ATOM 1833 C CA . LEU A 1 250 ? 18.049 -36.946 13.765 1.00 47.74 250 LEU A CA 1
ATOM 1834 C C . LEU A 1 250 ? 18.218 -35.515 14.262 1.00 51.51 250 LEU A C 1
ATOM 1835 O O . LEU A 1 250 ? 17.865 -35.226 15.408 1.00 55.42 250 LEU A O 1
ATOM 1840 N N . GLY A 1 251 ? 18.764 -34.623 13.445 1.00 55.89 251 GLY A N 1
ATOM 1841 C CA . GLY A 1 251 ? 18.779 -33.215 13.789 1.00 54.11 251 GLY A CA 1
ATOM 1842 C C . GLY A 1 251 ? 19.831 -32.781 14.787 1.00 55.92 251 GLY A C 1
ATOM 1843 O O . GLY A 1 251 ? 19.557 -31.914 15.626 1.00 49.89 251 GLY A O 1
ATOM 1844 N N . ARG A 1 252 ? 21.031 -33.339 14.710 1.00 56.62 252 ARG A N 1
ATOM 1845 C CA . ARG A 1 252 ? 22.150 -32.896 15.528 1.00 47.95 252 ARG A CA 1
ATOM 1846 C C . ARG A 1 252 ? 23.403 -33.616 15.048 1.00 47.83 252 ARG A C 1
ATOM 1847 O O . ARG A 1 252 ? 23.313 -34.690 14.446 1.00 48.41 252 ARG A O 1
ATOM 1855 N N . PRO A 1 253 ? 24.559 -33.051 15.290 1.00 46.57 253 PRO A N 1
ATOM 1856 C CA . PRO A 1 253 ? 25.788 -33.822 15.112 1.00 44.82 253 PRO A CA 1
ATOM 1857 C C . PRO A 1 253 ? 26.069 -34.613 16.371 1.00 52.16 253 PRO A C 1
ATOM 1858 O O . PRO A 1 253 ? 25.326 -34.499 17.350 1.00 55.03 253 PRO A O 1
ATOM 1862 N N . GLY A 1 254 ? 27.136 -35.398 16.377 1.00 42.96 254 GLY A N 1
ATOM 1863 C CA . GLY A 1 254 ? 27.419 -36.242 17.511 1.00 42.61 254 GLY A CA 1
ATOM 1864 C C . GLY A 1 254 ? 28.043 -35.481 18.658 1.00 50.23 254 GLY A C 1
ATOM 1865 O O . GLY A 1 254 ? 28.293 -34.277 18.591 1.00 52.89 254 GLY A O 1
ATOM 1866 N N . ASN A 1 255 ? 28.315 -36.213 19.736 1.00 49.17 255 ASN A N 1
ATOM 1867 C CA . ASN A 1 255 ? 28.705 -35.583 20.989 1.00 48.26 255 ASN A CA 1
ATOM 1868 C C . ASN A 1 255 ? 29.533 -36.543 21.841 1.00 51.81 255 ASN A C 1
ATOM 1869 O O . ASN A 1 255 ? 29.866 -37.656 21.423 1.00 52.72 255 ASN A O 1
ATOM 1874 N N . ASP A 1 256 ? 29.855 -36.087 23.057 1.00 57.17 256 ASP A N 1
ATOM 1875 C CA . ASP A 1 256 ? 30.754 -36.824 23.937 1.00 59.58 256 ASP A CA 1
ATOM 1876 C C . ASP A 1 256 ? 30.213 -38.210 24.227 1.00 53.53 256 ASP A C 1
ATOM 1877 O O . ASP A 1 256 ? 30.971 -39.185 24.281 1.00 50.67 256 ASP A O 1
ATOM 1882 N N . GLU A 1 257 ? 28.897 -38.308 24.413 1.00 50.35 257 GLU A N 1
ATOM 1883 C CA . GLU A 1 257 ? 28.292 -39.542 24.888 1.00 52.22 257 GLU A CA 1
ATOM 1884 C C . GLU A 1 257 ? 28.238 -40.579 23.781 1.00 50.70 257 GLU A C 1
ATOM 1885 O O . GLU A 1 257 ? 28.442 -41.774 24.027 1.00 52.97 257 GLU A O 1
ATOM 1891 N N . ASP A 1 258 ? 27.966 -40.132 22.556 1.00 45.42 258 ASP A N 1
ATOM 1892 C CA . ASP A 1 258 ? 28.011 -41.014 21.397 1.00 46.94 258 ASP A CA 1
ATOM 1893 C C . ASP A 1 258 ? 29.374 -41.686 21.267 1.00 46.90 258 ASP A C 1
ATOM 1894 O O . ASP A 1 258 ? 29.469 -42.913 21.145 1.00 45.88 258 ASP A O 1
ATOM 1899 N N . VAL A 1 259 ? 30.440 -40.887 21.285 1.00 47.86 259 VAL A N 1
ATOM 1900 C CA . VAL A 1 259 ? 31.797 -41.420 21.216 1.00 42.95 259 VAL A CA 1
ATOM 1901 C C . VAL A 1 259 ? 32.100 -42.273 22.439 1.00 42.06 259 VAL A C 1
ATOM 1902 O O . VAL A 1 259 ? 32.788 -43.298 22.351 1.00 42.38 259 VAL A O 1
ATOM 1906 N N . ALA A 1 260 ? 31.602 -41.859 23.601 1.00 40.27 260 ALA A N 1
ATOM 1907 C CA . ALA A 1 260 ? 31.824 -42.644 24.806 1.00 39.79 260 ALA A CA 1
ATOM 1908 C C . ALA A 1 260 ? 31.214 -44.030 24.667 1.00 44.81 260 ALA A C 1
ATOM 1909 O O . ALA A 1 260 ? 31.841 -45.030 25.032 1.00 41.15 260 ALA A O 1
ATOM 1911 N N . GLY A 1 261 ? 30.002 -44.109 24.115 1.00 51.53 261 GLY A N 1
ATOM 1912 C CA . GLY A 1 261 ? 29.370 -45.404 23.918 1.00 46.02 261 GLY A CA 1
ATOM 1913 C C . GLY A 1 261 ? 30.185 -46.327 23.035 1.00 42.94 261 GLY A C 1
ATOM 1914 O O . GLY A 1 261 ? 30.444 -47.480 23.391 1.00 43.92 261 GLY A O 1
ATOM 1915 N N . CYS A 1 262 ? 30.612 -45.826 21.873 1.00 40.16 262 CYS A N 1
ATOM 1916 C CA . CYS A 1 262 ? 31.372 -46.655 20.944 1.00 38.39 262 CYS A CA 1
ATOM 1917 C C . CYS A 1 262 ? 32.634 -47.190 21.596 1.00 41.38 262 CYS A C 1
ATOM 1918 O O . CYS A 1 262 ? 32.864 -48.403 21.626 1.00 42.85 262 CYS A O 1
ATOM 1921 N N . ILE A 1 263 ? 33.472 -46.296 22.118 1.00 38.07 263 ILE A N 1
ATOM 1922 C CA . ILE A 1 263 ? 34.774 -46.728 22.609 1.00 39.92 263 ILE A CA 1
ATOM 1923 C C . ILE A 1 263 ? 34.607 -47.622 23.827 1.00 41.86 263 ILE A C 1
ATOM 1924 O O . ILE A 1 263 ? 35.351 -48.590 24.008 1.00 48.79 263 ILE A O 1
ATOM 1929 N N . LEU A 1 264 ? 33.601 -47.345 24.656 1.00 44.85 264 LEU A N 1
ATOM 1930 C CA . LEU A 1 264 ? 33.404 -48.160 25.844 1.00 41.01 264 LEU A CA 1
ATOM 1931 C C . LEU A 1 264 ? 32.833 -49.523 25.491 1.00 41.70 264 LEU A C 1
ATOM 1932 O O . LEU A 1 264 ? 33.157 -50.516 26.149 1.00 43.76 264 LEU A O 1
ATOM 1937 N N . TRP A 1 265 ? 32.003 -49.600 24.450 1.00 43.00 265 TRP A N 1
ATOM 1938 C CA . TRP A 1 265 ? 31.498 -50.897 24.017 1.00 44.06 265 TRP A CA 1
ATOM 1939 C C . TRP A 1 265 ? 32.626 -51.780 23.485 1.00 47.34 265 TRP A C 1
ATOM 1940 O O . TRP A 1 265 ? 32.759 -52.940 23.886 1.00 52.43 265 TRP A O 1
ATOM 1951 N N . LEU A 1 266 ? 33.485 -51.225 22.649 1.00 43.03 266 LEU A N 1
ATOM 1952 C CA . LEU A 1 266 ? 34.496 -52.070 21.971 1.00 45.10 266 LEU A CA 1
ATOM 1953 C C . LEU A 1 266 ? 35.723 -52.341 22.838 1.00 42.17 266 LEU A C 1
ATOM 1954 O O . LEU A 1 266 ? 36.436 -53.296 22.537 1.00 44.08 266 LEU A O 1
ATOM 1959 N N . ALA A 1 267 ? 35.976 -51.528 23.847 1.00 43.99 267 ALA A N 1
ATOM 1960 C CA . ALA A 1 267 ? 37.213 -51.697 24.636 1.00 46.76 267 ALA A CA 1
ATOM 1961 C C . ALA A 1 267 ? 36.934 -52.559 25.859 1.00 50.73 267 ALA A C 1
ATOM 1962 O O . ALA A 1 267 ? 37.883 -53.102 26.413 1.00 52.92 267 ALA A O 1
ATOM 1964 N N . SER A 1 268 ? 35.670 -52.676 26.239 1.00 49.82 268 SER A N 1
ATOM 1965 C CA . SER A 1 268 ? 35.307 -53.419 27.463 1.00 47.91 268 SER A CA 1
ATOM 1966 C C . SER A 1 268 ? 35.195 -54.907 27.180 1.00 54.80 268 SER A C 1
ATOM 1967 O O . SER A 1 268 ? 35.605 -55.330 26.103 1.00 59.72 268 SER A O 1
ATOM 1970 N N . LYS A 1 269 ? 34.651 -55.656 28.135 1.00 54.60 269 LYS A N 1
ATOM 1971 C CA . LYS A 1 269 ? 34.468 -57.116 27.973 1.00 51.18 269 LYS A CA 1
ATOM 1972 C C . LYS A 1 269 ? 33.256 -57.317 27.082 1.00 53.81 269 LYS A C 1
ATOM 1973 O O . LYS A 1 269 ? 33.088 -58.400 26.520 1.00 58.23 269 LYS A O 1
ATOM 1979 N N . ALA A 1 270 ? 32.429 -56.293 26.997 1.00 47.98 270 ALA A N 1
ATOM 1980 C CA . ALA A 1 270 ? 31.252 -56.373 26.126 1.00 51.40 270 ALA A CA 1
ATOM 1981 C C . ALA A 1 270 ? 31.739 -56.579 24.700 1.00 53.28 270 ALA A C 1
ATOM 1982 O O . ALA A 1 270 ? 31.190 -57.433 23.997 1.00 55.07 270 ALA A O 1
ATOM 1984 N N . GLY A 1 271 ? 32.738 -55.804 24.299 1.00 47.72 271 GLY A N 1
ATOM 1985 C CA . GLY A 1 271 ? 33.221 -55.940 22.948 1.00 51.95 271 GLY A CA 1
ATOM 1986 C C . GLY A 1 271 ? 34.284 -56.987 22.758 1.00 49.85 271 GLY A C 1
ATOM 1987 O O . GLY A 1 271 ? 34.953 -56.993 21.723 1.00 47.88 271 GLY A O 1
ATOM 1988 N N . ALA A 1 272 ? 34.453 -57.890 23.721 1.00 49.73 272 ALA A N 1
ATOM 1989 C CA . ALA A 1 272 ? 35.594 -58.796 23.702 1.00 46.63 272 ALA A CA 1
ATOM 1990 C C . ALA A 1 272 ? 35.553 -59.798 22.562 1.00 44.89 272 ALA A C 1
ATOM 1991 O O . ALA A 1 272 ? 36.584 -60.422 22.287 1.00 41.41 272 ALA A O 1
ATOM 1993 N N . TRP A 1 273 ? 34.406 -59.982 21.905 1.00 46.03 273 TRP A N 1
ATOM 1994 C CA . TRP A 1 273 ? 34.294 -60.949 20.818 1.00 46.39 273 TRP A CA 1
ATOM 1995 C C . TRP A 1 273 ? 34.124 -60.280 19.456 1.00 44.63 273 TRP A C 1
ATOM 1996 O O . TRP A 1 273 ? 33.734 -60.940 18.489 1.00 46.26 273 TRP A O 1
ATOM 2007 N N . VAL A 1 274 ? 34.418 -58.988 19.356 1.00 44.27 274 VAL A N 1
ATOM 2008 C CA . VAL A 1 274 ? 34.229 -58.222 18.129 1.00 45.62 274 VAL A CA 1
ATOM 2009 C C . VAL A 1 274 ? 35.571 -58.071 17.423 1.00 47.03 274 VAL A C 1
ATOM 2010 O O . VAL A 1 274 ? 36.538 -57.560 18.000 1.00 41.94 274 VAL A O 1
ATOM 2014 N N . SER A 1 275 ? 35.638 -58.513 16.171 1.00 45.28 275 SER A N 1
ATOM 2015 C CA . SER A 1 275 ? 36.818 -58.299 15.346 1.00 43.26 275 SER A CA 1
ATOM 2016 C C . SER A 1 275 ? 36.370 -58.196 13.901 1.00 48.17 275 SER A C 1
ATOM 2017 O O . SER A 1 275 ? 35.602 -59.036 13.421 1.00 51.37 275 SER A O 1
ATOM 2020 N N . GLY A 1 276 ? 36.853 -57.162 13.219 1.00 41.99 276 GLY A N 1
ATOM 2021 C CA . GLY A 1 276 ? 36.456 -56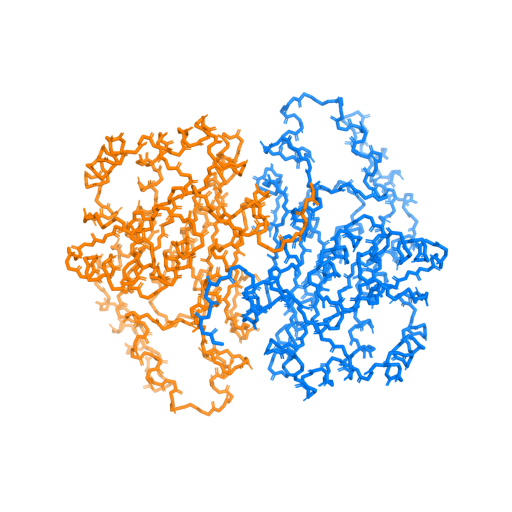.892 11.855 1.00 41.03 276 GLY A CA 1
ATOM 2022 C C . GLY A 1 276 ? 35.187 -56.084 11.690 1.00 42.12 276 GLY A C 1
ATOM 2023 O O . GLY A 1 276 ? 34.672 -56.002 10.567 1.00 45.62 276 GLY A O 1
ATOM 2024 N N . ASN A 1 277 ? 34.662 -55.485 12.760 1.00 41.94 277 ASN A N 1
ATOM 2025 C CA . ASN A 1 277 ? 33.459 -54.672 12.656 1.00 40.72 277 ASN A CA 1
ATOM 2026 C C . ASN A 1 277 ? 33.826 -53.252 12.258 1.00 42.51 277 ASN A C 1
ATOM 2027 O O . ASN A 1 277 ? 34.765 -52.664 12.806 1.00 42.74 277 ASN A O 1
ATOM 2032 N N . VAL A 1 278 ? 33.088 -52.716 11.293 1.00 39.66 278 VAL A N 1
ATOM 2033 C CA . VAL A 1 278 ? 33.087 -51.290 10.996 1.00 38.59 278 VAL A CA 1
ATOM 2034 C C . VAL A 1 278 ? 31.883 -50.685 11.715 1.00 40.34 278 VAL A C 1
ATOM 2035 O O . VAL A 1 278 ? 30.736 -50.938 11.342 1.00 44.17 278 VAL A O 1
ATOM 2039 N N . LEU A 1 279 ? 32.152 -49.916 12.769 1.00 36.71 279 LEU A N 1
ATOM 2040 C CA . LEU A 1 279 ? 31.125 -49.236 13.550 1.00 37.05 279 LEU A CA 1
ATOM 2041 C C . LEU A 1 279 ? 30.819 -47.898 12.883 1.00 39.07 279 LEU A C 1
ATOM 2042 O O . LEU A 1 279 ? 31.658 -46.992 12.868 1.00 44.42 279 LEU A O 1
ATOM 2047 N N . VAL A 1 280 ? 29.618 -47.774 12.338 1.00 40.95 280 VAL A N 1
ATOM 2048 C CA . VAL A 1 280 ? 29.178 -46.564 11.660 1.00 39.98 280 VAL A CA 1
ATOM 2049 C C . VAL A 1 280 ? 28.345 -45.761 12.648 1.00 46.67 280 VAL A C 1
ATOM 2050 O O . VAL A 1 280 ? 27.190 -46.098 12.925 1.00 46.97 280 VAL A O 1
ATOM 2054 N N . THR A 1 281 ? 28.933 -44.700 13.188 1.00 51.46 281 THR A N 1
ATOM 2055 C CA . THR A 1 281 ? 28.244 -43.779 14.085 1.00 46.94 281 THR A CA 1
ATOM 2056 C C . THR A 1 281 ? 28.107 -42.462 13.321 1.00 43.83 281 THR A C 1
ATOM 2057 O O . THR A 1 281 ? 28.983 -41.597 13.362 1.00 45.84 281 THR A O 1
ATOM 2061 N N . ASP A 1 282 ? 26.994 -42.325 12.602 1.00 49.15 282 ASP A N 1
ATOM 2062 C CA . ASP A 1 282 ? 26.837 -41.273 11.610 1.00 48.30 282 ASP A CA 1
ATOM 2063 C C . ASP A 1 282 ? 25.537 -40.504 11.739 1.00 49.27 282 ASP A C 1
ATOM 2064 O O . ASP A 1 282 ? 25.318 -39.563 10.968 1.00 51.83 282 ASP A O 1
ATOM 2069 N N . GLY A 1 283 ? 24.679 -40.869 12.685 1.00 46.29 283 GLY A N 1
ATOM 2070 C CA . GLY A 1 283 ? 23.392 -40.227 12.794 1.00 47.36 283 GLY A CA 1
ATOM 2071 C C . GLY A 1 283 ? 22.430 -40.578 11.694 1.00 54.37 283 GLY A C 1
ATOM 2072 O O . GLY A 1 283 ? 21.361 -39.968 11.606 1.00 59.38 283 GLY A O 1
ATOM 2073 N N . GLY A 1 284 ? 22.772 -41.548 10.854 1.00 48.73 284 GLY A N 1
ATOM 2074 C CA . GLY A 1 284 ? 21.943 -41.912 9.731 1.00 47.85 284 GLY A CA 1
ATOM 2075 C C . GLY A 1 284 ? 22.285 -41.216 8.436 1.00 47.10 284 GLY A C 1
ATOM 2076 O O . GLY A 1 284 ? 21.579 -41.428 7.443 1.00 44.47 284 GLY A O 1
ATOM 2077 N N . LYS A 1 285 ? 23.351 -40.406 8.412 1.00 47.54 285 LYS A N 1
ATOM 2078 C CA . LYS A 1 285 ? 23.682 -39.633 7.218 1.00 42.31 285 LYS A CA 1
ATOM 2079 C C . LYS A 1 285 ? 23.981 -40.539 6.033 1.00 41.22 285 LYS A C 1
ATOM 2080 O O . LYS A 1 285 ? 23.488 -40.305 4.924 1.00 51.49 285 LYS A O 1
ATOM 2086 N N . LEU A 1 286 ? 24.778 -41.586 6.251 1.00 44.48 286 LEU A N 1
ATOM 2087 C CA . LEU A 1 286 ? 25.198 -42.457 5.153 1.00 46.11 286 LEU A CA 1
ATOM 2088 C C . LEU A 1 286 ? 24.014 -42.996 4.358 1.00 49.07 286 LEU A C 1
ATOM 2089 O O . LEU A 1 286 ? 24.103 -43.176 3.137 1.00 52.98 286 LEU A O 1
ATOM 2094 N N . GLY A 1 287 ? 22.903 -43.280 5.037 1.00 47.38 287 GLY A N 1
ATOM 2095 C CA . GLY A 1 287 ? 21.721 -43.745 4.339 1.00 47.16 287 GLY A CA 1
ATOM 2096 C C . GLY A 1 287 ? 21.097 -42.718 3.423 1.00 49.25 287 GLY A C 1
ATOM 2097 O O . GLY A 1 287 ? 20.199 -43.069 2.651 1.00 52.09 287 GLY A O 1
ATOM 2098 N N . LEU A 1 288 ? 21.557 -41.466 3.486 1.00 46.49 288 LEU A N 1
ATOM 2099 C CA . LEU A 1 288 ? 20.967 -40.377 2.727 1.00 44.67 288 LEU A CA 1
ATOM 2100 C C . LEU A 1 288 ? 21.835 -39.880 1.582 1.00 53.00 288 LEU A C 1
ATOM 2101 O O . LEU A 1 288 ? 21.312 -39.226 0.677 1.00 59.03 288 LEU A O 1
ATOM 2106 N N . VAL A 1 289 ? 23.129 -40.168 1.593 1.00 55.55 289 VAL A N 1
ATOM 2107 C CA . VAL A 1 289 ? 24.003 -39.727 0.513 1.00 53.10 289 VAL A CA 1
ATOM 2108 C C . VAL A 1 289 ? 24.420 -40.951 -0.300 1.00 59.19 289 VAL A C 1
ATOM 2109 O O . VAL A 1 289 ? 24.343 -42.081 0.206 1.00 59.55 289 VAL A O 1
ATOM 2113 N N . PRO A 1 290 ? 24.841 -40.792 -1.555 1.00 58.89 290 PRO A N 1
ATOM 2114 C CA . PRO A 1 290 ? 25.353 -41.950 -2.297 1.00 58.67 290 PRO A CA 1
ATOM 2115 C C . PRO A 1 290 ? 26.547 -42.548 -1.574 1.00 56.99 290 PRO A C 1
ATOM 2116 O O . PRO A 1 290 ? 27.472 -41.838 -1.175 1.00 57.42 290 PRO A O 1
ATOM 2120 N N . SER A 1 291 ? 26.509 -43.862 -1.384 1.00 52.31 291 SER A N 1
ATOM 2121 C CA . SER A 1 291 ? 27.524 -44.537 -0.596 1.00 53.07 291 SER A CA 1
ATOM 2122 C C . SER A 1 291 ? 27.799 -45.903 -1.197 1.00 54.20 291 SER A C 1
ATOM 2123 O O . SER A 1 291 ? 27.215 -46.298 -2.212 1.00 55.17 291 SER A O 1
ATOM 2126 N N . SER A 1 292 ? 28.708 -46.618 -0.545 1.00 51.41 292 SER A N 1
ATOM 2127 C CA . SER A 1 292 ? 29.023 -47.998 -0.857 1.00 53.61 292 SER A CA 1
ATOM 2128 C C . SER A 1 292 ? 29.163 -48.798 0.431 1.00 56.42 292 SER A C 1
ATOM 2129 O O . SER A 1 292 ? 30.005 -49.695 0.536 1.00 59.55 292 SER A O 1
ATOM 2132 N N . TYR A 1 293 ? 28.350 -48.477 1.434 1.00 50.21 293 TYR A N 1
ATOM 2133 C CA . TYR A 1 293 ? 28.326 -49.257 2.670 1.00 46.53 293 TYR A CA 1
ATOM 2134 C C . TYR A 1 293 ? 27.237 -50.328 2.628 1.00 47.24 293 TYR A C 1
ATOM 2135 O O . TYR A 1 293 ? 26.067 -50.034 2.871 1.00 56.97 293 TYR A O 1
ATOM 2144 N N . PRO B 1 7 ? 26.316 -34.436 30.769 1.00 105.42 7 PRO B N 1
ATOM 2145 C CA . PRO B 1 7 ? 27.420 -35.081 30.051 1.00 98.49 7 PRO B CA 1
ATOM 2146 C C . PRO B 1 7 ? 28.161 -36.052 30.959 1.00 102.80 7 PRO B C 1
ATOM 2147 O O . PRO B 1 7 ? 29.390 -36.138 30.917 1.00 105.99 7 PRO B O 1
ATOM 2151 N N . SER B 1 8 ? 27.413 -36.776 31.792 1.00 96.42 8 SER B N 1
ATOM 2152 C CA . SER B 1 8 ? 27.994 -37.828 32.617 1.00 94.80 8 SER B CA 1
ATOM 2153 C C . SER B 1 8 ? 28.391 -39.001 31.736 1.00 80.47 8 SER B C 1
ATOM 2154 O O . SER B 1 8 ? 27.561 -39.551 31.004 1.00 77.82 8 SER B O 1
ATOM 2157 N N . LEU B 1 9 ? 29.665 -39.377 31.798 1.00 71.67 9 LEU B N 1
ATOM 2158 C CA . LEU B 1 9 ? 30.206 -40.427 30.948 1.00 60.10 9 LEU B CA 1
ATOM 2159 C C . LEU B 1 9 ? 30.396 -41.734 31.710 1.00 64.33 9 LEU B C 1
ATOM 2160 O O . LEU B 1 9 ? 31.122 -42.618 31.248 1.00 61.10 9 LEU B O 1
ATOM 2165 N N . ALA B 1 10 ? 29.742 -41.880 32.862 1.00 65.49 10 ALA B N 1
ATOM 2166 C CA . ALA B 1 10 ? 29.830 -43.119 33.623 1.00 58.45 10 ALA B CA 1
ATOM 2167 C C . ALA B 1 10 ? 29.032 -44.235 32.953 1.00 54.88 10 ALA B C 1
ATOM 2168 O O . ALA B 1 10 ? 27.917 -44.021 32.469 1.00 52.56 10 ALA B O 1
ATOM 2170 N N . VAL B 1 11 ? 29.603 -45.443 32.952 1.00 51.70 11 VAL B N 1
ATOM 2171 C CA . VAL B 1 11 ? 28.963 -46.573 32.279 1.00 51.60 11 VAL B CA 1
ATOM 2172 C C . VAL B 1 11 ? 27.531 -46.756 32.766 1.00 57.78 11 VAL B C 1
ATOM 2173 O O . VAL B 1 11 ? 26.620 -47.016 31.971 1.00 65.62 11 VAL B O 1
ATOM 2177 N N . ALA B 1 12 ? 27.304 -46.608 34.075 1.00 55.15 12 ALA B N 1
ATOM 2178 C CA . ALA B 1 12 ? 25.970 -46.825 34.624 1.00 52.27 12 ALA B CA 1
ATOM 2179 C C . ALA B 1 12 ? 24.973 -45.787 34.147 1.00 56.68 12 ALA B C 1
ATOM 2180 O O . ALA B 1 12 ? 23.766 -46.060 34.136 1.00 65.65 12 ALA B O 1
ATOM 2182 N N . ASP B 1 13 ? 25.445 -44.611 33.750 1.00 60.94 13 ASP B N 1
ATOM 2183 C CA . ASP B 1 13 ? 24.562 -43.581 33.226 1.00 62.22 13 ASP B CA 1
ATOM 2184 C C . ASP B 1 13 ? 24.354 -43.729 31.721 1.00 57.09 13 ASP B C 1
ATOM 2185 O O . ASP B 1 13 ? 23.228 -43.585 31.230 1.00 59.80 13 ASP B O 1
ATOM 2190 N N . LEU B 1 14 ? 25.430 -44.034 30.989 1.00 55.96 14 LEU B N 1
ATOM 2191 C CA . LEU B 1 14 ? 25.359 -44.168 29.537 1.00 57.17 14 LEU B CA 1
ATOM 2192 C C . LEU B 1 14 ? 24.519 -45.367 29.122 1.00 57.79 14 LEU B C 1
ATOM 2193 O O . LEU B 1 14 ? 23.627 -45.254 28.273 1.00 56.96 14 LEU B O 1
ATOM 2198 N N . PHE B 1 15 ? 24.802 -46.527 29.702 1.00 56.42 15 PHE B N 1
ATOM 2199 C CA . PHE B 1 15 ? 24.339 -47.800 29.179 1.00 56.97 15 PHE B CA 1
ATOM 2200 C C . PHE B 1 15 ? 23.121 -48.369 29.903 1.00 58.83 15 PHE B C 1
ATOM 2201 O O . PHE B 1 15 ? 22.678 -49.466 29.550 1.00 60.47 15 PHE B O 1
ATOM 2209 N N . ASN B 1 16 ? 22.555 -47.667 30.882 1.00 58.96 16 ASN B N 1
ATOM 2210 C CA . ASN B 1 16 ? 21.354 -48.215 31.494 1.00 60.97 16 ASN B CA 1
ATOM 2211 C C . ASN B 1 16 ? 20.169 -48.058 30.547 1.00 60.55 16 ASN B C 1
ATOM 2212 O O . ASN B 1 16 ? 20.146 -47.190 29.670 1.00 57.48 16 ASN B O 1
ATOM 2217 N N . VAL B 1 17 ? 19.179 -48.928 30.728 1.00 56.94 17 VAL B N 1
ATOM 2218 C CA . VAL B 1 17 ? 17.984 -48.915 29.896 1.00 54.86 17 VAL B CA 1
ATOM 2219 C C . VAL B 1 17 ? 16.761 -48.775 30.795 1.00 57.45 17 VAL B C 1
ATOM 2220 O O . VAL B 1 17 ? 15.698 -49.340 30.515 1.00 56.82 17 VAL B O 1
ATOM 2224 N N . ASN B 1 18 ? 16.910 -48.011 31.877 1.00 59.75 18 ASN B N 1
ATOM 2225 C CA . ASN B 1 18 ? 15.840 -47.854 32.855 1.00 51.99 18 ASN B CA 1
ATOM 2226 C C . ASN B 1 18 ? 14.626 -47.193 32.219 1.00 53.78 18 ASN B C 1
ATOM 2227 O O . ASN B 1 18 ? 14.731 -46.110 31.636 1.00 59.25 18 ASN B O 1
ATOM 2232 N N . GLY B 1 19 ? 13.471 -47.845 32.335 1.00 49.77 19 GLY B N 1
ATOM 2233 C CA . GLY B 1 19 ? 12.243 -47.313 31.784 1.00 55.51 19 GLY B CA 1
ATOM 2234 C C . GLY B 1 19 ? 12.040 -47.566 30.310 1.00 54.96 19 GLY B C 1
ATOM 2235 O O . GLY B 1 19 ? 10.976 -47.220 29.777 1.00 60.47 19 GLY B O 1
ATOM 2236 N N . LEU B 1 20 ? 13.024 -48.150 29.636 1.00 50.06 20 LEU B N 1
ATOM 2237 C CA . LEU B 1 20 ? 12.873 -48.528 28.241 1.00 54.36 20 LEU B CA 1
ATOM 2238 C C . LEU B 1 20 ? 11.826 -49.624 28.109 1.00 49.52 20 LEU B C 1
ATOM 2239 O O . LEU B 1 20 ? 11.880 -50.633 28.817 1.00 46.79 20 LEU B O 1
ATOM 2244 N N . VAL B 1 21 ? 10.879 -49.433 27.195 1.00 47.40 21 VAL B N 1
ATOM 2245 C CA . VAL B 1 21 ? 9.877 -50.447 26.880 1.00 53.42 21 VAL B CA 1
ATOM 2246 C C . VAL B 1 21 ? 10.268 -51.108 25.569 1.00 57.97 21 VAL B C 1
ATOM 2247 O O . VAL B 1 21 ? 10.324 -50.443 24.527 1.00 56.86 21 VAL B O 1
ATOM 2251 N N . ALA B 1 22 ? 10.525 -52.414 25.615 1.00 54.00 22 ALA B N 1
ATOM 2252 C CA . ALA B 1 22 ? 11.071 -53.142 24.479 1.00 56.09 22 ALA B CA 1
ATOM 2253 C C . ALA B 1 22 ? 10.217 -54.357 24.143 1.00 61.56 22 ALA B C 1
ATOM 2254 O O . ALA B 1 22 ? 9.498 -54.898 24.989 1.00 61.49 22 ALA B O 1
ATOM 2256 N N . VAL B 1 23 ? 10.312 -54.773 22.882 1.00 63.60 23 VAL B N 1
ATOM 2257 C CA . VAL B 1 23 ? 9.663 -55.975 22.376 1.00 59.59 23 VAL B CA 1
ATOM 2258 C C . VAL B 1 23 ? 10.695 -56.810 21.632 1.00 57.36 23 VAL B C 1
ATOM 2259 O O . VAL B 1 23 ? 11.401 -56.297 20.758 1.00 57.42 23 VAL B O 1
ATOM 2263 N N . VAL B 1 24 ? 10.772 -58.094 21.968 1.00 56.95 24 VAL B N 1
ATOM 2264 C CA . VAL B 1 24 ? 11.762 -58.998 21.400 1.00 52.94 24 VAL B CA 1
ATOM 2265 C C . VAL B 1 24 ? 11.027 -60.235 20.908 1.00 58.98 24 VAL B C 1
ATOM 2266 O O . VAL B 1 24 ? 10.533 -61.030 21.715 1.00 66.66 24 VAL B O 1
ATOM 2270 N N . THR B 1 25 ? 10.946 -60.398 19.594 1.00 55.83 25 THR B N 1
ATOM 2271 C CA . THR B 1 25 ? 10.453 -61.647 19.039 1.00 58.39 25 THR B CA 1
ATOM 2272 C C . THR B 1 25 ? 11.524 -62.722 19.180 1.00 57.89 25 THR B C 1
ATOM 2273 O O . THR B 1 25 ? 12.720 -62.447 19.077 1.00 59.54 25 THR B O 1
ATOM 2277 N N . GLY B 1 26 ? 11.094 -63.952 19.427 1.00 59.43 26 GLY B N 1
ATOM 2278 C CA . GLY B 1 26 ? 12.056 -64.994 19.712 1.00 61.34 26 GLY B CA 1
ATOM 2279 C C . GLY B 1 26 ? 12.838 -64.739 20.975 1.00 61.15 26 GLY B C 1
ATOM 2280 O O . GLY B 1 26 ? 13.995 -65.161 21.079 1.00 59.22 26 GLY B O 1
ATOM 2281 N N . GLY B 1 27 ? 12.229 -64.060 21.947 1.00 61.00 27 GLY B N 1
ATOM 2282 C CA . GLY B 1 27 ? 12.919 -63.627 23.141 1.00 60.96 27 GLY B CA 1
ATOM 2283 C C . GLY B 1 27 ? 13.063 -64.660 24.238 1.00 62.03 27 GLY B C 1
ATOM 2284 O O . GLY B 1 27 ? 13.545 -64.318 25.322 1.00 60.37 27 GLY B O 1
ATOM 2285 N N . ALA B 1 28 ? 12.685 -65.912 23.993 1.00 67.44 28 ALA B N 1
ATOM 2286 C CA . ALA B 1 28 ? 12.675 -66.919 25.041 1.00 67.49 28 ALA B CA 1
ATOM 2287 C C . ALA B 1 28 ? 13.690 -68.035 24.831 1.00 68.08 28 ALA B C 1
ATOM 2288 O O . ALA B 1 28 ? 13.753 -68.953 25.657 1.00 69.16 28 ALA B O 1
ATOM 2290 N N . THR B 1 29 ? 14.481 -67.991 23.761 1.00 71.11 29 THR B N 1
ATOM 2291 C CA . THR B 1 29 ? 15.533 -68.978 23.553 1.00 77.47 29 THR B CA 1
ATOM 2292 C C . THR B 1 29 ? 16.727 -68.317 22.879 1.00 73.97 29 THR B C 1
ATOM 2293 O O . THR B 1 29 ? 16.600 -67.292 22.201 1.00 68.79 29 THR B O 1
ATOM 2297 N N . GLY B 1 30 ? 17.892 -68.927 23.084 1.00 72.19 30 GLY B N 1
ATOM 2298 C CA . GLY B 1 30 ? 19.088 -68.579 22.337 1.00 67.62 30 GLY B CA 1
ATOM 2299 C C . GLY B 1 30 ? 19.451 -67.117 22.458 1.00 64.15 30 GLY B C 1
ATOM 2300 O O . GLY B 1 30 ? 19.452 -66.535 23.548 1.00 67.48 30 GLY B O 1
ATOM 2301 N N . ILE B 1 31 ? 19.750 -66.510 21.307 1.00 58.71 31 ILE B N 1
ATOM 2302 C CA . ILE B 1 31 ? 20.219 -65.127 21.274 1.00 59.34 31 ILE B CA 1
ATOM 2303 C C . ILE B 1 31 ? 19.169 -64.189 21.852 1.00 61.94 31 ILE B C 1
ATOM 2304 O O . ILE B 1 31 ? 19.470 -63.350 22.707 1.00 57.19 31 ILE B O 1
ATOM 2309 N N . GLY B 1 32 ? 17.923 -64.307 21.381 1.00 61.16 32 GLY B N 1
ATOM 2310 C CA . GLY B 1 32 ? 16.862 -63.455 21.894 1.00 56.82 32 GLY B CA 1
ATOM 2311 C C . GLY B 1 32 ? 16.751 -63.478 23.405 1.00 56.47 32 GLY B C 1
ATOM 2312 O O . GLY B 1 32 ? 16.424 -62.462 24.026 1.00 56.60 32 GLY B O 1
ATOM 2313 N N . LEU B 1 33 ? 17.031 -64.628 24.022 1.00 57.81 33 LEU B N 1
ATOM 2314 C CA . LEU B 1 33 ? 16.972 -64.714 25.475 1.00 61.62 33 LEU B CA 1
ATOM 2315 C C . LEU B 1 33 ? 18.077 -63.892 26.125 1.00 58.97 33 LEU B C 1
ATOM 2316 O O . LEU B 1 33 ? 17.827 -63.142 27.078 1.00 58.96 33 LEU B O 1
ATOM 2321 N N . MET B 1 34 ? 19.306 -64.023 25.624 1.00 58.59 34 MET B N 1
ATOM 2322 C CA . MET B 1 34 ? 20.414 -63.241 26.156 1.00 61.72 34 MET B CA 1
ATOM 2323 C C . MET B 1 34 ? 20.142 -61.749 26.042 1.00 56.59 34 MET B C 1
ATOM 2324 O O . MET B 1 34 ? 20.629 -60.961 26.860 1.00 51.81 34 MET B O 1
ATOM 2329 N N . MET B 1 35 ? 19.351 -61.346 25.048 1.00 49.92 35 MET B N 1
ATOM 2330 C CA . MET B 1 35 ? 18.981 -59.944 24.908 1.00 48.07 35 MET B CA 1
ATOM 2331 C C . MET B 1 35 ? 18.015 -59.516 26.005 1.00 55.01 35 MET B C 1
ATOM 2332 O O . MET B 1 35 ? 18.234 -58.494 26.665 1.00 62.03 35 MET B O 1
ATOM 2337 N N . VAL B 1 36 ? 16.926 -60.269 26.205 1.00 55.78 36 VAL B N 1
ATOM 2338 C CA . VAL B 1 36 ? 15.921 -59.821 27.169 1.00 60.44 36 VAL B CA 1
ATOM 2339 C C . VAL B 1 36 ? 16.470 -59.907 28.584 1.00 57.57 36 VAL B C 1
ATOM 2340 O O . VAL B 1 36 ? 16.123 -59.087 29.441 1.00 61.11 36 VAL B O 1
ATOM 2344 N N . ARG B 1 37 ? 17.344 -60.879 28.852 1.00 56.46 37 ARG B N 1
ATOM 2345 C CA . ARG B 1 37 ? 18.007 -60.946 30.149 1.00 56.67 37 ARG B CA 1
ATOM 2346 C C . ARG B 1 37 ? 18.888 -59.726 30.385 1.00 57.49 37 ARG B C 1
ATOM 2347 O O . ARG B 1 37 ? 18.898 -59.157 31.481 1.00 65.97 37 ARG B O 1
ATOM 2355 N N . ALA B 1 38 ? 19.614 -59.290 29.358 1.00 59.03 38 ALA B N 1
ATOM 2356 C CA . ALA B 1 38 ? 20.415 -58.077 29.482 1.00 55.52 38 ALA B CA 1
ATOM 2357 C C . ALA B 1 38 ? 19.532 -56.847 29.674 1.00 55.02 38 ALA B C 1
ATOM 2358 O O . ALA B 1 38 ? 19.808 -55.991 30.519 1.00 58.26 38 ALA B O 1
ATOM 2360 N N . LEU B 1 39 ? 18.458 -56.743 28.894 1.00 51.50 39 LEU B N 1
ATOM 2361 C CA . LEU B 1 39 ? 17.617 -55.552 28.942 1.00 51.05 39 LEU B CA 1
ATOM 2362 C C . LEU B 1 39 ? 16.871 -55.450 30.267 1.00 52.78 39 LEU B C 1
ATOM 2363 O O . LEU B 1 39 ? 16.781 -54.368 30.856 1.00 52.11 39 LEU B O 1
ATOM 2368 N N . GLU B 1 40 ? 16.335 -56.567 30.754 1.00 53.99 40 GLU B N 1
ATOM 2369 C CA . GLU B 1 40 ? 15.507 -56.543 31.953 1.00 54.02 40 GLU B CA 1
ATOM 2370 C C . GLU B 1 40 ? 16.346 -56.362 33.208 1.00 56.63 40 GLU B C 1
ATOM 2371 O O . GLU B 1 40 ? 15.957 -55.618 34.118 1.00 53.24 40 GLU B O 1
ATOM 2377 N N . GLU B 1 41 ? 17.498 -57.035 33.267 1.00 55.51 41 GLU B N 1
ATOM 2378 C CA . GLU B 1 41 ? 18.398 -56.895 34.407 1.00 54.40 41 GLU B CA 1
ATOM 2379 C C . GLU B 1 41 ? 18.874 -55.458 34.563 1.00 57.05 41 GLU B C 1
ATOM 2380 O O . GLU B 1 41 ? 19.186 -55.025 35.678 1.00 64.42 41 GLU B O 1
ATOM 2386 N N . ASN B 1 42 ? 18.919 -54.701 33.467 1.00 52.03 42 ASN B N 1
ATOM 2387 C CA . ASN B 1 42 ? 19.421 -53.335 33.484 1.00 48.67 42 ASN B CA 1
ATOM 2388 C C . ASN B 1 42 ? 18.312 -52.305 33.304 1.00 52.78 42 ASN B C 1
ATOM 2389 O O . ASN B 1 42 ? 18.573 -51.179 32.874 1.00 56.31 42 ASN B O 1
ATOM 2394 N N . GLY B 1 43 ? 17.097 -52.658 33.722 1.00 48.69 43 GLY B N 1
ATOM 2395 C CA . GLY B 1 43 ? 16.039 -51.636 33.827 1.00 50.82 43 GLY B CA 1
ATOM 2396 C C . GLY B 1 43 ? 14.931 -51.573 32.806 1.00 51.28 43 GLY B C 1
ATOM 2397 O O . GLY B 1 43 ? 14.288 -50.528 32.735 1.00 56.67 43 GLY B O 1
ATOM 2398 N N . ALA B 1 44 ? 14.616 -52.653 32.118 1.00 48.21 44 ALA B N 1
ATOM 2399 C CA . ALA B 1 44 ? 13.617 -52.468 31.053 1.00 51.76 44 ALA B CA 1
ATOM 2400 C C . ALA B 1 44 ? 12.395 -53.357 31.206 1.00 55.36 44 ALA B C 1
ATOM 2401 O O . ALA B 1 44 ? 12.452 -54.294 31.997 1.00 56.26 44 ALA B O 1
ATOM 2403 N N . LYS B 1 45 ? 11.327 -53.021 30.485 1.00 54.51 45 LYS B N 1
ATOM 2404 C CA . LYS B 1 45 ? 10.125 -53.883 30.447 1.00 59.97 45 LYS B CA 1
ATOM 2405 C C . LYS B 1 45 ? 10.185 -54.558 29.089 1.00 60.94 45 LYS B C 1
ATOM 2406 O O . LYS B 1 45 ? 10.046 -53.860 28.081 1.00 60.20 45 LYS B O 1
ATOM 2412 N N . VAL B 1 46 ? 10.383 -55.868 29.07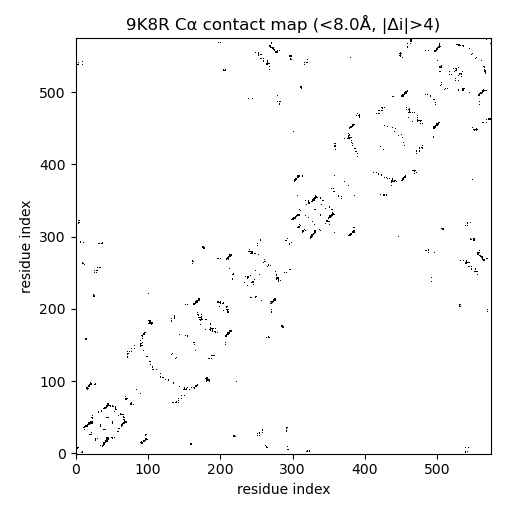5 1.00 59.96 46 VAL B N 1
ATOM 2413 C CA . VAL B 1 46 ? 10.623 -56.530 27.771 1.00 61.50 46 VAL B CA 1
ATOM 2414 C C . VAL B 1 46 ? 9.533 -57.527 27.414 1.00 62.56 46 VAL B C 1
ATOM 2415 O O . VAL B 1 46 ? 9.544 -58.623 27.971 1.00 63.48 46 VAL B O 1
ATOM 2419 N N . TYR B 1 47 ? 8.601 -57.128 26.556 1.00 60.55 47 TYR B N 1
ATOM 2420 C CA . TYR B 1 47 ? 7.693 -58.125 26.002 1.00 57.67 47 TYR B CA 1
ATOM 2421 C C . TYR B 1 47 ? 8.468 -59.117 25.144 1.00 61.37 47 TYR B C 1
ATOM 2422 O O . TYR B 1 47 ? 9.204 -58.724 24.234 1.00 61.51 47 TYR B O 1
ATOM 2431 N N . ILE B 1 48 ? 8.293 -60.402 25.424 1.00 57.85 48 ILE B N 1
ATOM 2432 C CA . ILE B 1 48 ? 8.857 -61.464 24.606 1.00 54.80 48 ILE B CA 1
ATOM 2433 C C . ILE B 1 48 ? 7.710 -62.120 23.849 1.00 59.23 48 ILE B C 1
ATOM 2434 O O . ILE B 1 48 ? 6.667 -62.436 24.434 1.00 66.82 48 ILE B O 1
ATOM 2439 N N . VAL B 1 49 ? 7.889 -62.301 22.548 1.00 60.56 49 VAL B N 1
ATOM 2440 C CA . VAL B 1 49 ? 6.848 -62.836 21.683 1.00 62.98 49 VAL B CA 1
ATOM 2441 C C . VAL B 1 49 ? 7.352 -64.130 21.063 1.00 62.69 49 VAL B C 1
ATOM 2442 O O . VAL B 1 49 ? 8.369 -64.137 20.362 1.00 60.65 49 VAL B O 1
ATOM 2446 N N . GLY B 1 50 ? 6.638 -65.221 21.317 1.00 72.59 50 GLY B N 1
ATOM 2447 C CA . GLY B 1 50 ? 6.970 -66.497 20.729 1.00 73.80 50 GLY B CA 1
ATOM 2448 C C . GLY B 1 50 ? 5.697 -67.232 20.364 1.00 78.64 50 GLY B C 1
ATOM 2449 O O . GLY B 1 50 ? 4.593 -66.750 20.609 1.00 76.77 50 GLY B O 1
ATOM 2450 N N . ARG B 1 51 ? 5.897 -68.410 19.778 1.00 77.52 51 ARG B N 1
ATOM 2451 C CA . ARG B 1 51 ? 4.798 -69.286 19.322 1.00 77.95 51 ARG B CA 1
ATOM 2452 C C . ARG B 1 51 ? 4.513 -70.322 20.400 1.00 73.73 51 ARG B C 1
ATOM 2453 O O . ARG B 1 51 ? 3.409 -70.817 20.442 1.00 79.96 51 ARG B O 1
ATOM 2461 N N . ARG B 1 52 ? 5.478 -70.608 21.264 1.00 72.54 52 ARG B N 1
ATOM 2462 C CA . ARG B 1 52 ? 5.284 -71.607 22.342 1.00 77.88 52 ARG B CA 1
ATOM 2463 C C . ARG B 1 52 ? 4.945 -70.879 23.641 1.00 80.98 52 ARG B C 1
ATOM 2464 O O . ARG B 1 52 ? 5.840 -70.288 24.198 1.00 83.48 52 ARG B O 1
ATOM 2472 N N . LYS B 1 53 ? 3.722 -71.030 24.145 1.00 83.76 53 LYS B N 1
ATOM 2473 C CA . LYS B 1 53 ? 3.233 -70.253 25.313 1.00 76.27 53 LYS B CA 1
ATOM 2474 C C . LYS B 1 53 ? 4.114 -70.644 26.476 1.00 77.04 53 LYS B C 1
ATOM 2475 O O . LYS B 1 53 ? 4.484 -69.771 27.259 1.00 88.17 53 LYS B O 1
ATOM 2481 N N . GLU B 1 54 ? 4.430 -71.926 26.570 1.00 77.15 54 GLU B N 1
ATOM 2482 C CA . GLU B 1 54 ? 5.434 -72.336 27.571 1.00 81.02 54 GLU B CA 1
ATOM 2483 C C . GLU B 1 54 ? 6.731 -71.774 27.010 1.00 85.97 54 GLU B C 1
ATOM 2484 O O . GLU B 1 54 ? 6.678 -71.181 25.945 1.00 91.98 54 GLU B O 1
ATOM 2490 N N . VAL B 1 55 ? 7.865 -72.019 27.633 1.00 83.93 55 VAL B N 1
ATOM 2491 C CA . VAL B 1 55 ? 9.088 -71.358 27.097 1.00 82.88 55 VAL B CA 1
ATOM 2492 C C . VAL B 1 55 ? 8.887 -69.857 27.298 1.00 72.80 55 VAL B C 1
ATOM 2493 O O . VAL B 1 55 ? 9.667 -69.293 28.059 1.00 71.42 55 VAL B O 1
ATOM 2497 N N . LEU B 1 56 ? 7.860 -69.241 26.701 1.00 69.73 56 LEU B N 1
ATOM 2498 C CA . LEU B 1 56 ? 7.729 -67.808 27.037 1.00 68.99 56 LEU B CA 1
ATOM 2499 C C . LEU B 1 56 ? 7.497 -67.703 28.539 1.00 75.55 56 LEU B C 1
ATOM 2500 O O . LEU B 1 56 ? 8.104 -66.835 29.171 1.00 76.98 56 LEU B O 1
ATOM 2505 N N . GLU B 1 57 ? 6.654 -68.571 29.078 1.00 76.55 57 GLU B N 1
ATOM 2506 C CA . GLU B 1 57 ? 6.325 -68.513 30.516 1.00 77.64 57 GLU B CA 1
ATOM 2507 C C . GLU B 1 57 ? 7.568 -68.847 31.325 1.00 79.84 57 GLU B C 1
ATOM 2508 O O . GLU B 1 57 ? 8.015 -68.009 32.110 1.00 84.98 57 GLU B O 1
ATOM 2514 N N . LYS B 1 58 ? 8.078 -70.053 31.152 1.00 75.25 58 LYS B N 1
ATOM 2515 C CA . LYS B 1 58 ? 9.242 -70.482 31.955 1.00 75.40 58 LYS B CA 1
ATOM 2516 C C . LYS B 1 58 ? 10.271 -69.365 32.038 1.00 79.35 58 LYS B C 1
ATOM 2517 O O . LYS B 1 58 ? 10.902 -69.250 33.082 1.00 85.70 58 LYS B O 1
ATOM 2523 N N . VAL B 1 59 ? 10.430 -68.586 30.978 1.00 78.23 59 VAL B N 1
ATOM 2524 C CA . VAL B 1 59 ? 11.512 -67.570 30.922 1.00 73.48 59 VAL B CA 1
ATOM 2525 C C . VAL B 1 59 ? 11.048 -66.300 31.620 1.00 71.94 59 VAL B C 1
ATOM 2526 O O . VAL B 1 59 ? 11.865 -65.617 32.235 1.00 74.97 59 VAL B O 1
ATOM 2530 N N . ALA B 1 60 ? 9.762 -66.019 31.533 1.00 70.45 60 ALA B N 1
ATOM 2531 C CA . ALA B 1 60 ? 9.240 -64.827 32.231 1.00 72.96 60 ALA B CA 1
ATOM 2532 C C . ALA B 1 60 ? 9.489 -64.981 33.722 1.00 73.36 60 ALA B C 1
ATOM 2533 O O . ALA B 1 60 ? 9.872 -64.000 34.363 1.00 75.83 60 ALA B O 1
ATOM 2535 N N . LYS B 1 61 ? 9.202 -66.155 34.262 1.00 73.12 61 LYS B N 1
ATOM 2536 C CA . LYS B 1 61 ? 9.566 -66.422 35.670 1.00 76.00 61 LYS B CA 1
ATOM 2537 C C . LYS B 1 61 ? 10.977 -66.985 35.592 1.00 77.62 61 LYS B C 1
ATOM 2538 O O . LYS B 1 61 ? 11.472 -67.091 34.505 1.00 81.12 61 LYS B O 1
ATOM 2544 N N . ASN B 1 62 ? 11.640 -67.268 36.691 1.00 75.64 62 ASN B N 1
ATOM 2545 C CA . ASN B 1 62 ? 12.960 -67.943 36.571 1.00 81.70 62 ASN B CA 1
ATOM 2546 C C . ASN B 1 62 ? 14.053 -67.036 35.998 1.00 74.20 62 ASN B C 1
ATOM 2547 O O . ASN B 1 62 ? 15.101 -66.946 36.648 1.00 74.97 62 ASN B O 1
ATOM 2552 N N . GLU B 1 63 ? 13.850 -66.406 34.839 1.00 72.76 63 GLU B N 1
ATOM 2553 C CA . GLU B 1 63 ? 14.958 -65.647 34.191 1.00 71.87 63 GLU B CA 1
ATOM 2554 C C . GLU B 1 63 ? 14.924 -64.160 34.549 1.00 68.88 63 GLU B C 1
ATOM 2555 O O . GLU B 1 63 ? 16.006 -63.576 34.650 1.00 72.22 63 GLU B O 1
ATOM 2561 N N . ALA B 1 64 ? 13.749 -63.561 34.689 1.00 62.75 64 ALA B N 1
ATOM 2562 C CA . ALA B 1 64 ? 13.674 -62.189 35.154 1.00 67.52 64 ALA B CA 1
ATOM 2563 C C . ALA B 1 64 ? 14.404 -62.048 36.484 1.00 66.66 64 ALA B C 1
ATOM 2564 O O . ALA B 1 64 ? 14.542 -63.006 37.252 1.00 70.30 64 ALA B O 1
ATOM 2566 N N . LYS B 1 65 ? 14.924 -60.845 36.722 1.00 62.98 65 LYS B N 1
ATOM 2567 C CA . LYS B 1 65 ? 15.511 -60.487 38.004 1.00 64.28 65 LYS B CA 1
ATOM 2568 C C . LYS B 1 65 ? 14.720 -59.387 38.692 1.00 67.29 65 LYS B C 1
ATOM 2569 O O . LYS B 1 65 ? 14.976 -59.090 39.863 1.00 71.17 65 LYS B O 1
ATOM 2575 N N . HIS B 1 66 ? 13.746 -58.801 37.995 1.00 65.54 66 HIS B N 1
ATOM 2576 C CA . HIS B 1 66 ? 12.882 -57.758 38.527 1.00 59.79 66 HIS B CA 1
ATOM 2577 C C . HIS B 1 66 ? 11.427 -57.983 38.150 1.00 62.45 66 HIS B C 1
ATOM 2578 O O . HIS B 1 66 ? 10.586 -57.123 38.435 1.00 66.35 66 HIS B O 1
ATOM 2585 N N . GLY B 1 67 ? 11.114 -59.106 37.513 1.00 59.67 67 GLY B N 1
ATOM 2586 C CA . GLY B 1 67 ? 9.762 -59.378 37.066 1.00 60.55 67 GLY B CA 1
ATOM 2587 C C . GLY B 1 67 ? 9.269 -58.428 36.000 1.00 66.43 67 GLY B C 1
ATOM 2588 O O . GLY B 1 67 ? 8.121 -57.970 36.067 1.00 68.03 67 GLY B O 1
ATOM 2589 N N . ASN B 1 68 ? 10.113 -58.106 35.021 1.00 63.42 68 ASN B N 1
ATOM 2590 C CA . ASN B 1 68 ? 9.717 -57.221 33.934 1.00 64.03 68 ASN B CA 1
ATOM 2591 C C . ASN B 1 68 ? 9.762 -57.903 32.572 1.00 67.19 68 ASN B C 1
ATOM 2592 O O . ASN B 1 68 ? 9.726 -57.214 31.547 1.00 63.03 68 ASN B O 1
ATOM 2597 N N . ILE B 1 69 ? 9.813 -59.232 32.527 1.00 67.71 69 ILE B N 1
ATOM 2598 C CA . ILE B 1 69 ? 9.603 -59.971 31.286 1.00 63.63 69 ILE B CA 1
ATOM 2599 C C . ILE B 1 69 ? 8.126 -60.336 31.205 1.00 64.32 69 ILE B C 1
ATOM 2600 O O . ILE B 1 69 ? 7.639 -61.166 31.977 1.00 66.65 69 ILE B O 1
ATOM 2605 N N . ILE B 1 70 ? 7.414 -59.712 30.271 1.00 65.62 70 ILE B N 1
ATOM 2606 C CA . ILE B 1 70 ? 5.986 -59.947 30.070 1.00 62.00 70 ILE B CA 1
ATOM 2607 C C . ILE B 1 70 ? 5.781 -60.884 28.886 1.00 66.14 70 ILE B C 1
ATOM 2608 O O . ILE B 1 70 ? 5.884 -60.443 27.733 1.00 68.39 70 ILE B O 1
ATOM 2613 N N . PRO B 1 71 ? 5.468 -62.160 29.111 1.00 70.52 71 PRO B N 1
ATOM 2614 C CA . PRO B 1 71 ? 5.297 -63.083 27.985 1.00 64.27 71 PRO B CA 1
ATOM 2615 C C . PRO B 1 71 ? 3.998 -62.809 27.249 1.00 66.24 71 PRO B C 1
ATOM 2616 O O . PRO B 1 71 ? 2.998 -62.390 27.833 1.00 68.23 71 PRO B O 1
ATOM 2620 N N . LEU B 1 72 ? 4.028 -63.048 25.938 1.00 67.11 72 LEU B N 1
ATOM 2621 C CA . LEU B 1 72 ? 2.943 -62.609 25.068 1.00 65.89 72 LEU B CA 1
ATOM 2622 C C . LEU B 1 72 ? 3.024 -63.460 23.802 1.00 71.09 72 LEU B C 1
ATOM 2623 O O . LEU B 1 72 ? 3.830 -63.166 22.917 1.00 72.49 72 LEU B O 1
ATOM 2628 N N . GLN B 1 73 ? 2.203 -64.508 23.735 1.00 79.06 73 GLN B N 1
ATOM 2629 C CA . GLN B 1 73 ? 2.295 -65.459 22.634 1.00 79.63 73 GLN B CA 1
ATOM 2630 C C . GLN B 1 73 ? 1.794 -64.848 21.333 1.00 80.25 73 GLN B C 1
ATOM 2631 O O . GLN B 1 73 ? 0.775 -64.153 21.300 1.00 77.92 73 GLN B O 1
ATOM 2637 N N . GLY B 1 74 ? 2.503 -65.144 20.249 1.00 76.81 74 GLY B N 1
ATOM 2638 C CA . GLY B 1 74 ? 2.104 -64.714 18.927 1.00 83.84 74 GLY B CA 1
ATOM 2639 C C . GLY B 1 74 ? 3.015 -65.257 17.847 1.00 75.55 74 GLY B C 1
ATOM 2640 O O . GLY B 1 74 ? 4.127 -65.710 18.131 1.00 64.66 74 GLY B O 1
ATOM 2641 N N . ASP B 1 75 ? 2.542 -65.233 16.608 1.00 76.27 75 ASP B N 1
ATOM 2642 C CA . ASP B 1 75 ? 3.323 -65.642 15.445 1.00 74.00 75 ASP B CA 1
ATOM 2643 C C . ASP B 1 75 ? 3.765 -64.352 14.767 1.00 74.87 75 ASP B C 1
ATOM 2644 O O . ASP B 1 75 ? 2.964 -63.674 14.118 1.00 76.06 75 ASP B O 1
ATOM 2649 N N . ALA B 1 76 ? 5.042 -64.003 14.945 1.00 75.27 76 ALA B N 1
ATOM 2650 C CA . ALA B 1 76 ? 5.558 -62.729 14.456 1.00 72.90 76 ALA B CA 1
ATOM 2651 C C . ALA B 1 76 ? 5.480 -62.604 12.943 1.00 76.64 76 ALA B C 1
ATOM 2652 O O . ALA B 1 76 ? 5.554 -61.485 12.431 1.00 73.82 76 ALA B O 1
ATOM 2654 N N . SER B 1 77 ? 5.343 -63.719 12.217 1.00 80.09 77 SER B N 1
ATOM 2655 C CA . SER B 1 77 ? 5.158 -63.669 10.770 1.00 80.72 77 SER B CA 1
ATOM 2656 C C . SER B 1 77 ? 3.699 -63.510 10.355 1.00 83.16 77 SER B C 1
ATOM 2657 O O . SER B 1 77 ? 3.438 -63.084 9.224 1.00 82.39 77 SER B O 1
ATOM 2660 N N . SER B 1 78 ? 2.753 -63.847 11.235 1.00 81.57 78 SER B N 1
ATOM 2661 C CA . SER B 1 78 ? 1.329 -63.778 10.918 1.00 78.83 78 SER B CA 1
ATOM 2662 C C . SER B 1 78 ? 0.836 -62.343 11.044 1.00 75.20 78 SER B C 1
ATOM 2663 O O . SER B 1 78 ? 0.885 -61.755 12.129 1.00 75.51 78 SER B O 1
ATOM 2666 N N . LYS B 1 79 ? 0.351 -61.786 9.932 1.00 73.20 79 LYS B N 1
ATOM 2667 C CA . LYS B 1 79 ? -0.088 -60.397 9.915 1.00 72.72 79 LYS B CA 1
ATOM 2668 C C . LYS B 1 79 ? -1.199 -60.140 10.917 1.00 76.39 79 LYS B C 1
ATOM 2669 O O . LYS B 1 79 ? -1.355 -59.006 11.382 1.00 78.24 79 LYS B O 1
ATOM 2675 N N . ASP B 1 80 ? -1.963 -61.169 11.272 1.00 81.76 80 ASP B N 1
ATOM 2676 C CA . ASP B 1 80 ? -3.107 -60.976 12.148 1.00 82.20 80 ASP B CA 1
ATOM 2677 C C . ASP B 1 80 ? -2.750 -61.169 13.617 1.00 79.83 80 ASP B C 1
ATOM 2678 O O . ASP B 1 80 ? -3.326 -60.499 14.480 1.00 78.46 80 ASP B O 1
ATOM 2683 N N . ASP B 1 81 ? -1.811 -62.067 13.926 1.00 77.80 81 ASP B N 1
ATOM 2684 C CA . ASP B 1 81 ? -1.310 -62.150 15.296 1.00 77.48 81 ASP B CA 1
ATOM 2685 C C . ASP B 1 81 ? -0.606 -60.860 15.697 1.00 79.48 81 ASP B C 1
ATOM 2686 O O . ASP B 1 81 ? -0.704 -60.420 16.849 1.00 74.20 81 ASP B O 1
ATOM 2691 N N . LEU B 1 82 ? 0.119 -60.242 14.761 1.00 75.95 82 LEU B N 1
ATOM 2692 C CA . LEU B 1 82 ? 0.753 -58.964 15.056 1.00 71.39 82 LEU B CA 1
ATOM 2693 C C . LEU B 1 82 ? -0.291 -57.927 15.442 1.00 76.01 82 LEU B C 1
ATOM 2694 O O . LEU B 1 82 ? -0.090 -57.151 16.383 1.00 77.33 82 LEU B O 1
ATOM 2699 N N . GLU B 1 83 ? -1.429 -57.924 14.742 1.00 77.36 83 GLU B N 1
ATOM 2700 C CA . GLU B 1 83 ? -2.486 -56.961 15.029 1.00 79.87 83 GLU B CA 1
ATOM 2701 C C . GLU B 1 83 ? -3.019 -57.125 16.448 1.00 76.29 83 GLU B C 1
ATOM 2702 O O . GLU B 1 83 ? -3.276 -56.132 17.139 1.00 73.05 83 GLU B O 1
ATOM 2708 N N . ARG B 1 84 ? -3.183 -58.370 16.906 1.00 70.36 84 ARG B N 1
ATOM 2709 C CA . ARG B 1 84 ? -3.685 -58.592 18.258 1.00 72.97 84 ARG B CA 1
ATOM 2710 C C . ARG B 1 84 ? -2.609 -58.303 19.299 1.00 73.78 84 ARG B C 1
ATOM 2711 O O . ARG B 1 84 ? -2.914 -57.799 20.386 1.00 75.78 84 ARG B O 1
ATOM 2719 N N . ILE B 1 85 ? -1.346 -58.589 18.976 1.00 76.29 85 ILE B N 1
ATOM 2720 C CA . ILE B 1 85 ? -0.254 -58.298 19.902 1.00 68.88 85 ILE B CA 1
ATOM 2721 C C . ILE B 1 85 ? -0.074 -56.796 20.066 1.00 66.60 85 ILE B C 1
ATOM 2722 O O . ILE B 1 85 ? 0.178 -56.307 21.174 1.00 64.85 85 ILE B O 1
ATOM 2727 N N . VAL B 1 86 ? -0.190 -56.043 18.966 1.00 63.47 86 VAL B N 1
ATOM 2728 C CA . VAL B 1 86 ? -0.068 -54.588 19.037 1.00 67.20 86 VAL B CA 1
ATOM 2729 C C . VAL B 1 86 ? -1.194 -54.011 19.874 1.00 70.12 86 VAL B C 1
ATOM 2730 O O . VAL B 1 86 ? -0.978 -53.133 20.721 1.00 66.31 86 VAL B O 1
ATOM 2734 N N . ALA B 1 87 ? -2.422 -54.469 19.620 1.00 70.77 87 ALA B N 1
ATOM 2735 C CA . ALA B 1 87 ? -3.571 -53.982 20.371 1.00 75.76 87 ALA B CA 1
ATOM 2736 C C . ALA B 1 87 ? -3.375 -54.211 21.861 1.00 71.45 87 ALA B C 1
ATOM 2737 O O . ALA B 1 87 ? -3.619 -53.313 22.675 1.00 68.09 87 ALA B O 1
ATOM 2739 N N . HIS B 1 88 ? -2.909 -55.404 22.238 1.00 67.74 88 HIS B N 1
ATOM 2740 C CA . HIS B 1 88 ? -2.683 -55.679 23.653 1.00 71.56 88 HIS B CA 1
ATOM 2741 C C . HIS B 1 88 ? -1.675 -54.712 24.260 1.00 73.74 88 HIS B C 1
ATOM 2742 O O . HIS B 1 88 ? -1.898 -54.168 25.346 1.00 71.01 88 HIS B O 1
ATOM 2749 N N . ILE B 1 89 ? -0.545 -54.502 23.582 1.00 76.53 89 ILE B N 1
ATOM 2750 C CA . ILE B 1 89 ? 0.474 -53.619 24.138 1.00 71.14 89 ILE B CA 1
ATOM 2751 C C . ILE B 1 89 ? -0.006 -52.173 24.119 1.00 70.18 89 ILE B C 1
ATOM 2752 O O . ILE B 1 89 ? 0.357 -51.377 24.995 1.00 68.35 89 ILE B O 1
ATOM 2757 N N . THR B 1 90 ? -0.837 -51.808 23.145 1.00 64.10 90 THR B N 1
ATOM 2758 C CA . THR B 1 90 ? -1.469 -50.498 23.191 1.00 64.65 90 THR B CA 1
ATOM 2759 C C . THR B 1 90 ? -2.409 -50.380 24.379 1.00 69.70 90 THR B C 1
ATOM 2760 O O . THR B 1 90 ? -2.516 -49.303 24.975 1.00 69.98 90 THR B O 1
ATOM 2764 N N . LYS B 1 91 ? -3.096 -51.468 24.736 1.00 68.87 91 LYS B N 1
ATOM 2765 C CA . LYS B 1 91 ? -3.947 -51.447 25.920 1.00 67.46 91 LYS B CA 1
ATOM 2766 C C . LYS B 1 91 ? -3.107 -51.328 27.187 1.00 66.85 91 LYS B C 1
ATOM 2767 O O . LYS B 1 91 ? -3.275 -50.392 27.975 1.00 63.70 91 LYS B O 1
ATOM 2773 N N . GLU B 1 92 ? -2.171 -52.259 27.382 1.00 70.82 92 GLU B N 1
ATOM 2774 C CA . GLU B 1 92 ? -1.501 -52.383 28.671 1.00 69.66 92 GLU B CA 1
ATOM 2775 C C . GLU B 1 92 ? -0.456 -51.295 28.900 1.00 66.12 92 GLU B C 1
ATOM 2776 O O . GLU B 1 92 ? -0.147 -50.980 30.053 1.00 64.51 92 GLU B O 1
ATOM 2782 N N . THR B 1 93 ? 0.110 -50.711 27.840 1.00 71.18 93 THR B N 1
ATOM 2783 C CA . THR B 1 93 ? 1.272 -49.849 28.048 1.00 68.24 93 THR B CA 1
ATOM 2784 C C . THR B 1 93 ? 1.212 -48.550 27.246 1.00 63.58 93 THR B C 1
ATOM 2785 O O . THR B 1 93 ? 1.604 -47.495 27.753 1.00 66.50 93 THR B O 1
ATOM 2789 N N . GLY B 1 94 ? 0.735 -48.602 26.006 1.00 61.20 94 GLY B N 1
ATOM 2790 C CA . GLY B 1 94 ? 0.469 -47.407 25.228 1.00 62.98 94 GLY B CA 1
ATOM 2791 C C . GLY B 1 94 ? 1.567 -46.999 24.268 1.00 71.17 94 GLY B C 1
ATOM 2792 O O . GLY B 1 94 ? 1.303 -46.215 23.352 1.00 72.64 94 GLY B O 1
ATOM 2793 N N . TYR B 1 95 ? 2.781 -47.516 24.450 1.00 71.23 95 TYR B N 1
ATOM 2794 C CA . TYR B 1 95 ? 3.934 -47.168 23.628 1.00 65.09 95 TYR B CA 1
ATOM 2795 C C . TYR B 1 95 ? 4.998 -48.241 23.800 1.00 69.26 95 TYR B C 1
ATOM 2796 O O . TYR B 1 95 ? 5.017 -48.966 24.796 1.00 70.55 95 TYR B O 1
ATOM 2805 N N . ILE B 1 96 ? 5.892 -48.330 22.817 1.00 64.50 96 ILE B N 1
ATOM 2806 C CA . ILE B 1 96 ? 7.165 -49.008 23.012 1.00 59.57 96 ILE B CA 1
ATOM 2807 C C . ILE B 1 96 ? 8.264 -48.108 22.478 1.00 61.51 96 ILE B C 1
ATOM 2808 O O . ILE B 1 96 ? 8.027 -47.188 21.692 1.00 58.87 96 ILE B O 1
ATOM 2813 N N . ASN B 1 97 ? 9.484 -48.393 22.917 1.00 56.44 97 ASN B N 1
ATOM 2814 C CA . ASN B 1 97 ? 10.651 -47.649 22.480 1.00 58.88 97 ASN B CA 1
ATOM 2815 C C . ASN B 1 97 ? 11.542 -48.439 21.538 1.00 51.55 97 ASN B C 1
ATOM 2816 O O . ASN B 1 97 ? 12.334 -47.835 20.806 1.00 48.61 97 ASN B O 1
ATOM 2821 N N . LEU B 1 98 ? 11.427 -49.764 21.536 1.00 47.79 98 LEU B N 1
ATOM 2822 C CA . LEU B 1 98 ? 12.399 -50.611 20.857 1.00 46.21 98 LEU B CA 1
ATOM 2823 C C . LEU B 1 98 ? 11.712 -51.887 20.411 1.00 54.66 98 LEU B C 1
ATOM 2824 O O . LEU B 1 98 ? 11.195 -52.632 21.247 1.00 53.76 98 LEU B O 1
ATOM 2829 N N . LEU B 1 99 ? 11.710 -52.135 19.108 1.00 52.77 99 LEU B N 1
ATOM 2830 C CA . LEU B 1 99 ? 11.282 -53.401 18.536 1.00 50.63 99 LEU B CA 1
ATOM 2831 C C . LEU B 1 99 ? 12.509 -54.172 18.077 1.00 48.51 99 LEU B C 1
ATOM 2832 O O . LEU B 1 99 ? 13.354 -53.630 17.361 1.00 51.74 99 LEU B O 1
ATOM 2837 N N . VAL B 1 100 ? 12.619 -55.425 18.506 1.00 50.23 100 VAL B N 1
ATOM 2838 C CA . VAL B 1 100 ? 13.747 -56.280 18.150 1.00 49.43 100 VAL B CA 1
ATOM 2839 C C . VAL B 1 100 ? 13.198 -57.476 17.391 1.00 53.19 100 VAL B C 1
ATOM 2840 O O . VAL B 1 100 ? 12.586 -58.372 17.989 1.00 55.00 100 VAL B O 1
ATOM 2844 N N . ALA B 1 101 ? 13.405 -57.490 16.073 1.00 47.18 101 ALA B N 1
ATOM 2845 C CA . ALA B 1 101 ? 12.971 -58.599 15.224 1.00 45.50 101 ALA B CA 1
ATOM 2846 C C . ALA B 1 101 ? 14.081 -59.640 15.226 1.00 51.07 101 ALA B C 1
ATOM 2847 O O . ALA B 1 101 ? 14.984 -59.628 14.387 1.00 55.55 101 ALA B O 1
ATOM 2849 N N . ASN B 1 102 ? 14.003 -60.556 16.191 1.00 54.01 102 ASN B N 1
ATOM 2850 C CA . ASN B 1 102 ? 15.006 -61.592 16.373 1.00 50.48 102 ASN B CA 1
ATOM 2851 C C . ASN B 1 102 ? 14.527 -62.980 15.964 1.00 57.28 102 ASN B C 1
ATOM 2852 O O . ASN B 1 102 ? 15.361 -63.869 15.778 1.00 59.49 102 ASN B O 1
ATOM 2857 N N . ALA B 1 103 ? 13.222 -63.184 15.793 1.00 59.69 103 ALA B N 1
ATOM 2858 C CA . ALA B 1 103 ? 12.711 -64.509 15.458 1.00 59.75 103 ALA B CA 1
ATOM 2859 C C . ALA B 1 103 ? 13.328 -65.022 14.160 1.00 64.09 103 ALA B C 1
ATOM 2860 O O . ALA B 1 103 ? 13.517 -64.272 13.198 1.00 65.36 103 ALA B O 1
ATOM 2862 N N . GLY B 1 104 ? 13.652 -66.308 14.140 1.00 62.09 104 GLY B N 1
ATOM 2863 C CA . GLY B 1 104 ? 14.306 -66.896 12.983 1.00 60.16 104 GLY B CA 1
ATOM 2864 C C . GLY B 1 104 ? 14.175 -68.382 12.988 1.00 70.70 104 GLY B C 1
ATOM 2865 O O . GLY B 1 104 ? 14.044 -69.027 14.040 1.00 67.65 104 GLY B O 1
ATOM 2866 N N . ILE B 1 105 ? 14.213 -68.972 11.790 1.00 74.02 105 ILE B N 1
ATOM 2867 C CA . ILE B 1 105 ? 14.167 -70.414 11.596 1.00 63.96 105 ILE B CA 1
ATOM 2868 C C . ILE B 1 105 ? 15.414 -70.816 10.824 1.00 67.28 105 ILE B C 1
ATOM 2869 O O . ILE B 1 105 ? 15.980 -69.990 10.092 1.00 72.52 105 ILE B O 1
ATOM 2874 N N . PRO B 1 106 ? 15.889 -72.047 10.957 1.00 68.26 106 PRO B N 1
ATOM 2875 C CA . PRO B 1 106 ? 16.892 -72.551 10.018 1.00 71.74 106 PRO B CA 1
ATOM 2876 C C . PRO B 1 106 ? 16.235 -72.918 8.698 1.00 74.68 106 PRO B C 1
ATOM 2877 O O . PRO B 1 106 ? 15.041 -73.216 8.613 1.00 78.67 106 PRO B O 1
ATOM 2881 N N . GLY B 1 107 ? 17.040 -72.890 7.652 1.00 70.51 107 GLY B N 1
ATOM 2882 C CA . GLY B 1 107 ? 16.506 -73.060 6.325 1.00 84.08 107 GLY B CA 1
ATOM 2883 C C . GLY B 1 107 ? 16.047 -74.472 6.050 1.00 81.65 107 GLY B C 1
ATOM 2884 O O . GLY B 1 107 ? 15.848 -75.287 6.955 1.00 75.34 107 GLY B O 1
ATOM 2885 N N . PRO B 1 108 ? 15.844 -74.776 4.787 1.00 77.11 108 PRO B N 1
ATOM 2886 C CA . PRO B 1 108 ? 15.830 -76.181 4.373 1.00 70.29 108 PRO B CA 1
ATOM 2887 C C . PRO B 1 108 ? 17.152 -76.850 4.719 1.00 65.25 108 PRO B C 1
ATOM 2888 O O . PRO B 1 108 ? 18.111 -76.182 5.124 1.00 66.53 108 PRO B O 1
ATOM 2892 N N . ALA B 1 109 ? 17.223 -78.162 4.557 1.00 73.88 109 ALA B N 1
ATOM 2893 C CA . ALA B 1 109 ? 18.471 -78.854 4.826 1.00 67.33 109 ALA B CA 1
ATOM 2894 C C . ALA B 1 109 ? 19.564 -78.338 3.895 1.00 67.93 109 ALA B C 1
ATOM 2895 O O . ALA B 1 109 ? 19.314 -78.112 2.702 1.00 66.25 109 ALA B O 1
ATOM 2897 N N . PRO B 1 110 ? 20.784 -78.083 4.425 1.00 67.87 110 PRO B N 1
ATOM 2898 C CA . PRO B 1 110 ? 21.869 -77.587 3.609 1.00 90.99 110 PRO B CA 1
ATOM 2899 C C . PRO B 1 110 ? 22.217 -78.531 2.461 1.00 72.14 110 PRO B C 1
ATOM 2900 O O . PRO B 1 110 ? 22.122 -79.720 2.640 1.00 80.34 110 PRO B O 1
ATOM 2904 N N . ILE B 1 111 ? 22.637 -77.977 1.327 1.00 69.30 111 ILE B N 1
ATOM 2905 C CA . ILE B 1 111 ? 23.079 -78.854 0.209 1.00 73.71 111 ILE B CA 1
ATOM 2906 C C . ILE B 1 111 ? 24.499 -79.294 0.539 1.00 71.75 111 ILE B C 1
ATOM 2907 O O . ILE B 1 111 ? 25.396 -78.453 0.545 1.00 73.97 111 ILE B O 1
ATOM 2912 N N . LYS B 1 112 ? 24.658 -80.571 0.843 1.00 79.12 112 LYS B N 1
ATOM 2913 C CA . LYS B 1 112 ? 25.975 -81.100 1.251 1.00 85.79 112 LYS B CA 1
ATOM 2914 C C . LYS B 1 112 ? 26.876 -81.245 0.035 1.00 94.25 112 LYS B C 1
ATOM 2915 O O . LYS B 1 112 ? 26.420 -81.796 -0.974 1.00 96.00 112 LYS B O 1
ATOM 2921 N N . MET B 1 113 ? 28.117 -80.791 0.156 1.00 90.73 113 MET B N 1
ATOM 2922 C CA . MET B 1 113 ? 29.090 -80.946 -0.945 1.00 84.98 113 MET B CA 1
ATOM 2923 C C . MET B 1 113 ? 30.341 -81.566 -0.333 1.00 88.17 113 MET B C 1
ATOM 2924 O O . MET B 1 113 ? 31.207 -80.812 0.124 1.00 89.94 113 MET B O 1
ATOM 2929 N N . SER B 1 114 ? 30.395 -82.895 -0.292 1.00 98.53 114 SER B N 1
ATOM 2930 C CA . SER B 1 114 ? 31.566 -83.607 0.271 1.00 98.86 114 SER B CA 1
ATOM 2931 C C . SER B 1 114 ? 32.541 -83.910 -0.854 1.00 94.65 114 SER B C 1
ATOM 2932 O O . SER B 1 114 ? 32.087 -84.289 -1.938 1.00 94.30 114 SER B O 1
ATOM 2935 N N . PRO B 1 115 ? 33.859 -83.792 -0.635 1.00 92.57 115 PRO B N 1
ATOM 2936 C CA . PRO B 1 115 ? 34.815 -83.985 -1.741 1.00 93.58 115 PRO B CA 1
ATOM 2937 C C . PRO B 1 115 ? 34.568 -85.240 -2.549 1.00 89.39 115 PRO B C 1
ATOM 2938 O O . PRO B 1 115 ? 34.997 -85.311 -3.708 1.00 82.23 115 PRO B O 1
ATOM 2942 N N . SER B 1 116 ? 33.885 -86.229 -1.977 1.00 98.34 116 SER B N 1
ATOM 2943 C CA . SER B 1 116 ? 33.531 -87.456 -2.672 1.00 103.46 116 SER B CA 1
ATOM 2944 C C . SER B 1 116 ? 32.079 -87.453 -3.133 1.00 102.17 116 SER B C 1
ATOM 2945 O O . SER B 1 116 ? 31.428 -88.502 -3.147 1.00 104.45 116 SER B O 1
ATOM 2948 N N . SER B 1 117 ? 31.547 -86.282 -3.472 1.00 99.25 117 SER B N 1
ATOM 2949 C CA . SER B 1 117 ? 30.252 -86.160 -4.124 1.00 96.44 117 SER B CA 1
ATOM 2950 C C . SER B 1 117 ? 30.494 -85.814 -5.583 1.00 94.79 117 SER B C 1
ATOM 2951 O O . SER B 1 117 ? 31.211 -84.855 -5.883 1.00 100.74 117 SER B O 1
ATOM 2954 N N . SER B 1 118 ? 29.926 -86.606 -6.482 1.00 90.08 118 SER B N 1
ATOM 2955 C CA . SER B 1 118 ? 29.957 -86.222 -7.881 1.00 87.47 118 SER B CA 1
ATOM 2956 C C . SER B 1 118 ? 28.994 -85.060 -8.104 1.00 84.56 118 SER B C 1
ATOM 2957 O O . SER B 1 118 ? 28.132 -84.768 -7.272 1.00 85.77 118 SER B O 1
ATOM 2960 N N . LEU B 1 119 ? 29.160 -84.369 -9.234 1.00 80.52 119 LEU B N 1
ATOM 2961 C CA . LEU B 1 119 ? 28.231 -83.290 -9.540 1.00 74.76 119 LEU B CA 1
ATOM 2962 C C . LEU B 1 119 ? 26.835 -83.847 -9.770 1.00 78.44 119 LEU B C 1
ATOM 2963 O O . LEU B 1 119 ? 25.843 -83.190 -9.437 1.00 74.87 119 LEU B O 1
ATOM 2968 N N . ALA B 1 120 ? 26.745 -85.064 -10.317 1.00 85.45 120 ALA B N 1
ATOM 2969 C CA . ALA B 1 120 ? 25.450 -85.714 -10.476 1.00 86.18 120 ALA B CA 1
ATOM 2970 C C . ALA B 1 120 ? 24.759 -85.893 -9.133 1.00 80.68 120 ALA B C 1
ATOM 2971 O O . ALA B 1 120 ? 23.537 -85.739 -9.033 1.00 76.74 120 ALA B O 1
ATOM 2973 N N . ASP B 1 121 ? 25.526 -86.215 -8.089 1.00 82.01 121 ASP B N 1
ATOM 2974 C CA . ASP B 1 121 ? 24.936 -86.370 -6.764 1.00 84.27 121 ASP B CA 1
ATOM 2975 C C . ASP B 1 121 ? 24.518 -85.028 -6.184 1.00 83.55 121 ASP B C 1
ATOM 2976 O O . ASP B 1 121 ? 23.473 -84.930 -5.534 1.00 85.48 121 ASP B O 1
ATOM 2981 N N . ILE B 1 122 ? 25.313 -83.980 -6.412 1.00 79.90 122 ILE B N 1
ATOM 2982 C CA . ILE B 1 122 ? 25.004 -82.691 -5.803 1.00 73.92 122 ILE B CA 1
ATOM 2983 C C . ILE B 1 122 ? 23.746 -82.071 -6.400 1.00 72.38 122 ILE B C 1
ATOM 2984 O O . ILE B 1 122 ? 23.052 -81.311 -5.717 1.00 69.57 122 ILE B O 1
ATOM 2989 N N . GLN B 1 123 ? 23.396 -82.388 -7.653 1.00 71.01 123 GLN B N 1
ATOM 2990 C CA . GLN B 1 123 ? 22.082 -81.929 -8.094 1.00 68.40 123 GLN B CA 1
ATOM 2991 C C . GLN B 1 123 ? 20.986 -82.690 -7.367 1.00 75.12 123 GLN B C 1
ATOM 2992 O O . GLN B 1 123 ? 19.982 -82.092 -6.957 1.00 76.29 123 GLN B O 1
ATOM 2998 N N . LYS B 1 124 ? 21.146 -84.014 -7.227 1.00 81.49 124 LYS B N 1
ATOM 2999 C CA . LYS B 1 124 ? 20.162 -84.802 -6.493 1.00 81.18 124 LYS B CA 1
ATOM 3000 C C . LYS B 1 124 ? 19.768 -84.077 -5.208 1.00 79.79 124 LYS B C 1
ATOM 3001 O O . LYS B 1 124 ? 18.593 -83.764 -4.992 1.00 76.21 124 LYS B O 1
ATOM 3007 N N . ASP B 1 125 ? 20.761 -83.730 -4.386 1.00 78.39 125 ASP B N 1
ATOM 3008 C CA . ASP B 1 125 ? 20.625 -82.790 -3.273 1.00 77.75 125 ASP B CA 1
ATOM 3009 C C . ASP B 1 125 ? 19.903 -81.488 -3.618 1.00 74.91 125 ASP B C 1
ATOM 3010 O O . ASP B 1 125 ? 18.874 -81.166 -3.015 1.00 73.63 125 ASP B O 1
ATOM 3015 N N . LEU B 1 126 ? 20.467 -80.715 -4.549 1.00 75.05 126 LEU B N 1
ATOM 3016 C CA . LEU B 1 126 ? 19.923 -79.399 -4.873 1.00 69.21 126 LEU B CA 1
ATOM 3017 C C . LEU B 1 126 ? 18.445 -79.478 -5.239 1.00 65.72 126 LEU B C 1
ATOM 3018 O O . LEU B 1 126 ? 17.625 -78.685 -4.762 1.00 66.12 126 LEU B O 1
ATOM 3023 N N . TRP B 1 127 ? 18.087 -80.440 -6.085 1.00 75.51 127 TRP B N 1
ATOM 3024 C CA . TRP B 1 127 ? 16.720 -80.506 -6.583 1.00 71.54 127 TRP B CA 1
ATOM 3025 C C . TRP B 1 127 ? 15.751 -80.999 -5.513 1.00 76.27 127 TRP B C 1
ATOM 3026 O O . TRP B 1 127 ? 14.564 -80.658 -5.557 1.00 71.27 127 TRP B O 1
ATOM 3037 N N . ASN B 1 128 ? 16.239 -81.771 -4.531 1.00 77.63 128 ASN B N 1
ATOM 3038 C CA . ASN B 1 128 ? 15.372 -82.288 -3.472 1.00 77.14 128 ASN B CA 1
ATOM 3039 C C . ASN B 1 128 ? 14.766 -81.190 -2.613 1.00 77.65 128 ASN B C 1
ATOM 3040 O O . ASN B 1 128 ? 13.687 -81.386 -2.045 1.00 82.64 128 ASN B O 1
ATOM 3045 N N . THR B 1 129 ? 15.450 -80.057 -2.479 1.00 82.64 129 THR B N 1
ATOM 3046 C CA . THR B 1 129 ? 14.985 -78.981 -1.614 1.00 82.53 129 THR B CA 1
ATOM 3047 C C . THR B 1 129 ? 13.507 -78.688 -1.842 1.00 73.68 129 THR B C 1
ATOM 3048 O O . THR B 1 129 ? 13.046 -78.565 -2.981 1.00 67.60 129 THR B O 1
ATOM 3052 N N . ASP B 1 130 ? 12.729 -78.568 -0.768 1.00 70.45 130 ASP B N 1
ATOM 3053 C CA . ASP B 1 130 ? 11.258 -78.396 -0.917 1.00 77.76 130 ASP B CA 1
ATOM 3054 C C . ASP B 1 130 ? 10.870 -76.949 -1.208 1.00 76.34 130 ASP B C 1
ATOM 3055 O O . ASP B 1 130 ? 11.313 -76.052 -0.488 1.00 81.37 130 ASP B O 1
ATOM 3060 N N . PRO B 1 131 ? 10.003 -76.711 -2.149 1.00 72.89 131 PRO B N 1
ATOM 3061 C CA . PRO B 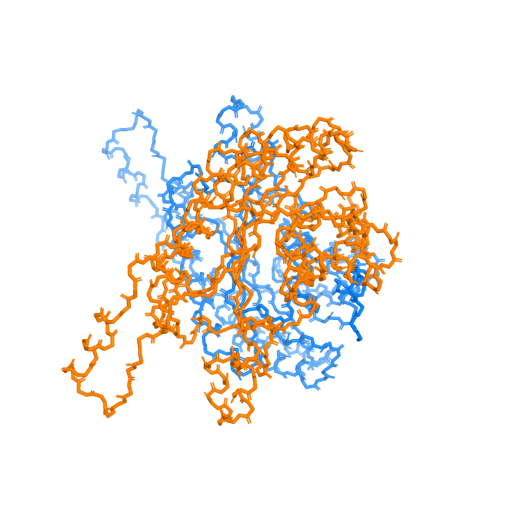1 131 ? 9.616 -75.365 -2.490 1.00 73.75 131 PRO B CA 1
ATOM 3062 C C . PRO B 1 131 ? 8.833 -74.594 -1.497 1.00 76.90 131 PRO B C 1
ATOM 3063 O O . PRO B 1 131 ? 8.626 -73.428 -1.732 1.00 78.12 131 PRO B O 1
ATOM 3067 N N . ALA B 1 132 ? 8.378 -75.211 -0.433 1.00 79.91 132 ALA B N 1
ATOM 3068 C CA . ALA B 1 132 ? 7.556 -74.494 0.500 1.00 71.97 132 ALA B CA 1
ATOM 3069 C C . ALA B 1 132 ? 8.314 -74.091 1.678 1.00 75.78 132 ALA B C 1
ATOM 3070 O O . ALA B 1 132 ? 7.870 -73.259 2.412 1.00 78.71 132 ALA B O 1
ATOM 3072 N N . GLU B 1 133 ? 9.467 -74.688 1.852 1.00 75.20 133 GLU B N 1
ATOM 3073 C CA . GLU B 1 133 ? 10.310 -74.337 2.940 1.00 78.15 133 GLU B CA 1
ATOM 3074 C C . GLU B 1 133 ? 10.981 -73.095 2.434 1.00 85.27 133 GLU B C 1
ATOM 3075 O O . GLU B 1 133 ? 10.735 -71.998 2.899 1.00 81.74 133 GLU B O 1
ATOM 3081 N N . PHE B 1 134 ? 11.870 -73.309 1.472 1.00 82.90 134 PHE B N 1
ATOM 3082 C CA . PHE B 1 134 ? 12.615 -72.260 0.814 1.00 79.23 134 PHE B CA 1
ATOM 3083 C C . PHE B 1 134 ? 11.500 -71.464 0.285 1.00 77.63 134 PHE B C 1
ATOM 3084 O O . PHE B 1 134 ? 11.116 -71.578 -0.840 1.00 80.91 134 PHE B O 1
ATOM 3092 N N . GLU B 1 135 ? 10.973 -70.633 1.118 1.00 74.32 135 GLU B N 1
ATOM 3093 C CA . GLU B 1 135 ? 9.832 -69.835 0.771 1.00 75.75 135 GLU B CA 1
ATOM 3094 C C . GLU B 1 135 ? 9.343 -69.329 2.067 1.00 71.34 135 GLU B C 1
ATOM 3095 O O . GLU B 1 135 ? 8.951 -68.216 2.186 1.00 71.61 135 GLU B O 1
ATOM 3101 N N . HIS B 1 136 ? 9.376 -70.184 3.053 1.00 70.84 136 HIS B N 1
ATOM 3102 C CA . HIS B 1 136 ? 8.972 -69.853 4.333 1.00 73.47 136 HIS B CA 1
ATOM 3103 C C . HIS B 1 136 ? 10.116 -69.151 4.999 1.00 79.36 136 HIS B C 1
ATOM 3104 O O . HIS B 1 136 ? 9.913 -68.163 5.661 1.00 76.00 136 HIS B O 1
ATOM 3111 N N . ILE B 1 137 ? 11.339 -69.624 4.840 1.00 78.17 137 ILE B N 1
ATOM 3112 C CA . ILE B 1 137 ? 12.401 -68.931 5.610 1.00 63.72 137 ILE B CA 1
ATOM 3113 C C . ILE B 1 137 ? 12.264 -67.471 5.205 1.00 64.10 137 ILE B C 1
ATOM 3114 O O . ILE B 1 137 ? 12.563 -66.595 6.016 1.00 67.43 137 ILE B O 1
ATOM 3119 N N . PHE B 1 138 ? 11.778 -67.235 3.991 1.00 60.39 138 PHE B N 1
ATOM 3120 C CA . PHE B 1 138 ? 11.688 -65.841 3.595 1.00 57.63 138 PHE B CA 1
ATOM 3121 C C . PHE B 1 138 ? 10.522 -65.129 4.256 1.00 59.41 138 PHE B C 1
ATOM 3122 O O . PHE B 1 138 ? 10.554 -63.903 4.395 1.00 60.99 138 PHE B O 1
ATOM 3130 N N . ASN B 1 139 ? 9.487 -65.866 4.647 1.00 62.30 139 ASN B N 1
ATOM 3131 C CA . ASN B 1 139 ? 8.341 -65.236 5.282 1.00 61.20 139 ASN B CA 1
ATOM 3132 C C . ASN B 1 139 ? 8.647 -64.856 6.715 1.00 60.73 139 ASN B C 1
ATOM 3133 O O . ASN B 1 139 ? 8.158 -63.831 7.202 1.00 62.80 139 ASN B O 1
ATOM 3138 N N . VAL B 1 140 ? 9.445 -65.676 7.393 1.00 55.95 140 VAL B N 1
ATOM 3139 C CA . VAL B 1 140 ? 9.843 -65.374 8.761 1.00 60.32 140 VAL B CA 1
ATOM 3140 C C . VAL B 1 140 ? 10.876 -64.255 8.777 1.00 61.77 140 VAL B C 1
ATOM 3141 O O . VAL B 1 140 ? 10.724 -63.257 9.490 1.00 63.44 140 VAL B O 1
ATOM 3145 N N . HIS B 1 141 ? 11.933 -64.392 7.977 1.00 55.12 141 HIS B N 1
ATOM 3146 C CA . HIS B 1 141 ? 13.078 -63.500 8.116 1.00 54.20 141 HIS B CA 1
ATOM 3147 C C . HIS B 1 141 ? 12.867 -62.149 7.445 1.00 59.87 141 HIS B C 1
ATOM 3148 O O . HIS B 1 141 ? 13.417 -61.148 7.913 1.00 69.82 141 HIS B O 1
ATOM 3155 N N . VAL B 1 142 ? 12.104 -62.086 6.356 1.00 56.06 142 VAL B N 1
ATOM 3156 C CA . VAL B 1 142 ? 11.990 -60.836 5.611 1.00 56.16 142 VAL B CA 1
ATOM 3157 C C . VAL B 1 142 ? 10.582 -60.282 5.725 1.00 61.54 142 VAL B C 1
ATOM 3158 O O . VAL B 1 142 ? 10.370 -59.211 6.302 1.00 62.15 142 VAL B O 1
ATOM 3162 N N . ARG B 1 143 ? 9.620 -60.997 5.144 1.00 62.11 143 ARG B N 1
ATOM 3163 C CA . ARG B 1 143 ? 8.217 -60.628 5.282 1.00 62.76 143 ARG B CA 1
ATOM 3164 C C . ARG B 1 143 ? 7.844 -60.425 6.747 1.00 65.39 143 ARG B C 1
ATOM 3165 O O . ARG B 1 143 ? 7.199 -59.434 7.112 1.00 62.44 143 ARG B O 1
ATOM 3173 N N . GLY B 1 144 ? 8.255 -61.359 7.603 1.00 64.82 144 GLY B N 1
ATOM 3174 C CA . GLY B 1 144 ? 7.929 -61.252 9.016 1.00 62.01 144 GLY B CA 1
ATOM 3175 C C . GLY B 1 144 ? 8.526 -60.023 9.675 1.00 57.13 144 GLY B C 1
ATOM 3176 O O . GLY B 1 144 ? 7.917 -59.422 10.561 1.00 62.56 144 GLY B O 1
ATOM 3177 N N . ALA B 1 145 ? 9.726 -59.632 9.256 1.00 60.28 145 ALA B N 1
ATOM 3178 C CA . ALA B 1 145 ? 10.317 -58.410 9.788 1.00 59.16 145 ALA B CA 1
ATOM 3179 C C . ALA B 1 145 ? 9.551 -57.182 9.307 1.00 59.65 145 ALA B C 1
ATOM 3180 O O . ALA B 1 145 ? 9.242 -56.280 10.094 1.00 54.47 145 ALA B O 1
ATOM 3182 N N . TYR B 1 146 ? 9.227 -57.138 8.015 1.00 57.44 146 TYR B N 1
ATOM 3183 C CA . TYR B 1 146 ? 8.480 -56.014 7.463 1.00 56.48 146 TYR B CA 1
ATOM 3184 C C . TYR B 1 146 ? 7.182 -55.772 8.224 1.00 59.91 146 TYR B C 1
ATOM 3185 O O . TYR B 1 146 ? 6.890 -54.645 8.640 1.00 54.89 146 TYR B O 1
ATOM 3194 N N . PHE B 1 147 ? 6.385 -56.821 8.415 1.00 63.50 147 PHE B N 1
ATOM 3195 C CA . PHE B 1 147 ? 5.075 -56.627 9.022 1.00 66.89 147 PHE B CA 1
ATOM 3196 C C . PHE B 1 147 ? 5.191 -56.352 10.511 1.00 60.86 147 PHE B C 1
ATOM 3197 O O . PHE B 1 147 ? 4.350 -55.652 11.085 1.00 60.68 147 PHE B O 1
ATOM 3205 N N . SER B 1 148 ? 6.229 -56.883 11.152 1.00 58.98 148 SER B N 1
ATOM 3206 C CA . SER B 1 148 ? 6.502 -56.507 12.532 1.00 54.43 148 SER B CA 1
ATOM 3207 C C . SER B 1 148 ? 6.719 -55.003 12.645 1.00 54.23 148 SER B C 1
ATOM 3208 O O . SER B 1 148 ? 6.186 -54.350 13.548 1.00 57.36 148 SER B O 1
ATOM 3211 N N . PHE B 1 149 ? 7.491 -54.431 11.720 1.00 55.48 149 PHE B N 1
ATOM 3212 C CA . PHE B 1 149 ? 7.655 -52.984 11.717 1.00 54.18 149 PHE B CA 1
ATOM 3213 C C . PHE B 1 149 ? 6.343 -52.278 11.404 1.00 58.24 149 PHE B C 1
ATOM 3214 O O . PHE B 1 149 ? 6.006 -51.274 12.041 1.00 56.98 149 PHE B O 1
ATOM 3222 N N . ALA B 1 150 ? 5.601 -52.770 10.411 1.00 62.44 150 ALA B N 1
ATOM 3223 C CA . ALA B 1 150 ? 4.347 -52.118 10.046 1.00 63.80 150 ALA B CA 1
ATOM 3224 C C . ALA B 1 150 ? 3.367 -52.135 11.207 1.00 61.06 150 ALA B C 1
ATOM 3225 O O . ALA B 1 150 ? 2.619 -51.170 11.419 1.00 62.24 150 ALA B O 1
ATOM 3227 N N . ALA B 1 151 ? 3.373 -53.219 11.979 1.00 59.64 151 ALA B N 1
ATOM 3228 C CA . ALA B 1 151 ? 2.438 -53.340 13.087 1.00 58.30 151 ALA B CA 1
ATOM 3229 C C . ALA B 1 151 ? 2.809 -52.404 14.235 1.00 59.24 151 ALA B C 1
ATOM 3230 O O . ALA B 1 151 ? 1.936 -51.721 14.787 1.00 60.37 151 ALA B O 1
ATOM 3232 N N . PHE B 1 152 ? 4.093 -52.340 14.616 1.00 61.06 152 PHE B N 1
ATOM 3233 C CA . PHE B 1 152 ? 4.440 -51.573 15.809 1.00 62.78 152 PHE B CA 1
ATOM 3234 C C . PHE B 1 152 ? 4.727 -50.109 15.537 1.00 61.00 152 PHE B C 1
ATOM 3235 O O . PHE B 1 152 ? 5.036 -49.374 16.474 1.00 61.71 152 PHE B O 1
ATOM 3243 N N . LEU B 1 153 ? 4.642 -49.660 14.293 1.00 59.39 153 LEU B N 1
ATOM 3244 C CA . LEU B 1 153 ? 5.016 -48.287 13.970 1.00 57.15 153 LEU B CA 1
ATOM 3245 C C . LEU B 1 153 ? 4.225 -47.230 14.742 1.00 61.44 153 LEU B C 1
ATOM 3246 O O . LEU B 1 153 ? 4.789 -46.174 15.053 1.00 53.09 153 LEU B O 1
ATOM 3251 N N . PRO B 1 154 ? 2.927 -47.444 15.082 1.00 67.47 154 PRO B N 1
ATOM 3252 C CA . PRO B 1 154 ? 2.250 -46.452 15.926 1.00 60.55 154 PRO B CA 1
ATOM 3253 C C . PRO B 1 154 ? 2.823 -46.456 17.323 1.00 59.44 154 PRO B C 1
ATOM 3254 O O . PRO B 1 154 ? 3.072 -45.403 17.919 1.00 59.68 154 PRO B O 1
ATOM 3258 N N . LEU B 1 155 ? 2.995 -47.670 17.854 1.00 57.98 155 LEU B N 1
ATOM 3259 C CA . LEU B 1 155 ? 3.583 -47.835 19.178 1.00 58.73 155 LEU B CA 1
ATOM 3260 C C . LEU B 1 155 ? 4.978 -47.229 19.230 1.00 65.45 155 LEU B C 1
ATOM 3261 O O . LEU B 1 155 ? 5.355 -46.602 20.225 1.00 67.01 155 LEU B O 1
ATOM 3266 N N . LEU B 1 156 ? 5.760 -47.404 18.160 1.00 65.38 156 LEU B N 1
ATOM 3267 C CA . LEU B 1 156 ? 7.089 -46.805 18.113 1.00 61.07 156 LEU B CA 1
ATOM 3268 C C . LEU B 1 156 ? 6.997 -45.291 17.975 1.00 61.61 156 LEU B C 1
ATOM 3269 O O . LEU B 1 156 ? 7.808 -44.557 18.550 1.00 60.59 156 LEU B O 1
ATOM 3274 N N . SER B 1 157 ? 6.012 -44.805 17.216 1.00 61.73 157 SER B N 1
ATOM 3275 C CA . SER B 1 157 ? 5.801 -43.368 17.128 1.00 61.36 157 SER B CA 1
ATOM 3276 C C . SER B 1 157 ? 5.351 -42.793 18.463 1.00 60.29 157 SER B C 1
ATOM 3277 O O . SER B 1 157 ? 5.675 -41.645 18.785 1.00 62.43 157 SER B O 1
ATOM 3280 N N . ALA B 1 158 ? 4.623 -43.579 19.257 1.00 60.39 158 ALA B N 1
ATOM 3281 C CA . ALA B 1 158 ? 4.160 -43.105 20.556 1.00 58.54 158 ALA B CA 1
ATOM 3282 C C . ALA B 1 158 ? 5.305 -42.994 21.552 1.00 64.29 158 ALA B C 1
ATOM 3283 O O . ALA B 1 158 ? 5.344 -42.061 22.359 1.00 62.85 158 ALA B O 1
ATOM 3285 N N . GLY B 1 159 ? 6.238 -43.947 21.525 1.00 64.51 159 GLY B N 1
ATOM 3286 C CA . GLY B 1 159 ? 7.360 -43.886 22.443 1.00 62.23 159 GLY B CA 1
ATOM 3287 C C . GLY B 1 159 ? 8.187 -42.633 22.265 1.00 64.34 159 GLY B C 1
ATOM 3288 O O . GLY B 1 159 ? 8.820 -42.162 23.214 1.00 66.19 159 GLY B O 1
ATOM 3289 N N . ASN B 1 160 ? 8.192 -42.075 21.053 1.00 58.05 160 ASN B N 1
ATOM 3290 C CA . ASN B 1 160 ? 8.855 -40.797 20.840 1.00 58.88 160 ASN B CA 1
ATOM 3291 C C . ASN B 1 160 ? 8.109 -39.671 21.537 1.00 66.30 160 ASN B C 1
ATOM 3292 O O . ASN B 1 160 ? 8.732 -38.713 22.011 1.00 68.34 160 ASN B O 1
ATOM 3297 N N . GLU B 1 161 ? 6.783 -39.782 21.628 1.00 69.29 161 GLU B N 1
ATOM 3298 C CA . GLU B 1 161 ? 5.972 -38.745 22.254 1.00 67.10 161 GLU B CA 1
ATOM 3299 C C . GLU B 1 161 ? 6.012 -38.827 23.778 1.00 66.94 161 GLU B C 1
ATOM 3300 O O . GLU B 1 161 ? 6.201 -37.807 24.447 1.00 65.95 161 GLU B O 1
ATOM 3306 N N . LYS B 1 162 ? 5.821 -40.026 24.351 1.00 67.85 162 LYS B N 1
ATOM 3307 C CA . LYS B 1 162 ? 5.936 -40.164 25.804 1.00 65.76 162 LYS B CA 1
ATOM 3308 C C . LYS B 1 162 ? 7.298 -39.699 26.294 1.00 67.19 162 LYS B C 1
ATOM 3309 O O . LYS B 1 162 ? 7.407 -39.153 27.396 1.00 76.21 162 LYS B O 1
ATOM 3315 N N . GLY B 1 163 ? 8.340 -39.885 25.490 1.00 71.77 163 GLY B N 1
ATOM 3316 C CA . GLY B 1 163 ? 9.649 -39.375 25.840 1.00 63.89 163 GLY B CA 1
ATOM 3317 C C . GLY B 1 163 ? 10.161 -39.888 27.167 1.00 64.84 163 GLY B C 1
ATOM 3318 O O . GLY B 1 163 ? 10.830 -39.163 27.905 1.00 58.85 163 GLY B O 1
ATOM 3319 N N . ASN B 1 164 ? 9.835 -41.133 27.499 1.00 64.79 164 ASN B N 1
ATOM 3320 C CA . ASN B 1 164 ? 10.396 -41.727 28.702 1.00 58.83 164 ASN B CA 1
ATOM 3321 C C . ASN B 1 164 ? 11.883 -42.005 28.567 1.00 56.95 164 ASN B C 1
ATOM 3322 O O . ASN B 1 164 ? 12.541 -42.289 29.574 1.00 53.86 164 ASN B O 1
ATOM 3327 N N . VAL B 1 165 ? 12.412 -41.959 27.349 1.00 58.11 165 VAL B N 1
ATOM 3328 C CA . VAL B 1 165 ? 13.848 -42.115 27.127 1.00 52.33 165 VAL B CA 1
ATOM 3329 C C . VAL B 1 165 ? 14.312 -41.058 26.148 1.00 50.83 165 VAL B C 1
ATOM 3330 O O . VAL B 1 165 ? 13.563 -40.618 25.272 1.00 54.02 165 VAL B O 1
ATOM 3334 N N . PRO B 1 166 ? 15.567 -40.626 26.293 1.00 51.27 166 PRO B N 1
ATOM 3335 C CA . PRO B 1 166 ? 16.083 -39.568 25.415 1.00 48.34 166 PRO B CA 1
ATOM 3336 C C . PRO B 1 166 ? 16.408 -40.066 24.013 1.00 53.56 166 PRO B C 1
ATOM 3337 O O . PRO B 1 166 ? 16.324 -39.294 23.055 1.00 53.76 166 PRO B O 1
ATOM 3341 N N . GLN B 1 167 ? 16.763 -41.343 23.868 1.00 51.77 167 GLN B N 1
ATOM 3342 C CA . GLN B 1 167 ? 17.052 -41.885 22.548 1.00 45.66 167 GLN B CA 1
ATOM 3343 C C . GLN B 1 167 ? 15.772 -42.026 21.729 1.00 49.34 167 GLN B C 1
ATOM 3344 O O . GLN B 1 167 ? 14.659 -42.094 22.257 1.00 52.58 167 GLN B O 1
ATOM 3350 N N . SER B 1 168 ? 15.943 -42.040 20.413 1.00 53.79 168 SER B N 1
ATOM 3351 C CA . SER B 1 168 ? 14.814 -42.235 19.523 1.00 52.20 168 SER B CA 1
ATOM 3352 C C . SER B 1 168 ? 14.245 -43.642 19.664 1.00 53.98 168 SER B C 1
ATOM 3353 O O . SER B 1 168 ? 14.912 -44.574 20.124 1.00 46.57 168 SER B O 1
ATOM 3356 N N . SER B 1 169 ? 12.993 -43.792 19.249 1.00 60.38 169 SER B N 1
ATOM 3357 C CA . SER B 1 169 ? 12.460 -45.128 19.054 1.00 57.53 169 SER B CA 1
ATOM 3358 C C . SER B 1 169 ? 13.316 -45.849 18.024 1.00 50.79 169 SER B C 1
ATOM 3359 O O . SER B 1 169 ? 13.957 -45.224 17.178 1.00 48.00 169 SER B O 1
ATOM 3362 N N . GLN B 1 170 ? 13.354 -47.175 18.110 1.00 51.43 170 GLN B N 1
ATOM 3363 C CA . GLN B 1 170 ? 14.323 -47.919 17.319 1.00 45.28 170 GLN B CA 1
ATOM 3364 C C . GLN B 1 170 ? 13.823 -49.325 17.043 1.00 46.75 170 GLN B C 1
ATOM 3365 O O . GLN B 1 170 ? 13.214 -49.952 17.910 1.00 48.46 170 GLN B O 1
ATOM 3371 N N . MET B 1 171 ? 14.095 -49.817 15.837 1.00 43.77 171 MET B N 1
ATOM 3372 C CA . MET B 1 171 ? 13.911 -51.222 15.511 1.00 44.80 171 MET B CA 1
ATOM 3373 C C . MET B 1 171 ? 15.255 -51.859 15.192 1.00 45.69 171 MET B C 1
ATOM 3374 O O . MET B 1 171 ? 16.002 -51.349 14.352 1.00 50.23 171 MET B O 1
ATOM 3379 N N . ILE B 1 172 ? 15.559 -52.964 15.872 1.00 45.05 172 ILE B N 1
ATOM 3380 C CA . ILE B 1 172 ? 16.745 -53.771 15.615 1.00 41.80 172 ILE B CA 1
ATOM 3381 C C . ILE B 1 172 ? 16.306 -55.085 14.981 1.00 49.27 172 ILE B C 1
ATOM 3382 O O . ILE B 1 172 ? 15.256 -55.643 15.317 1.00 54.12 172 ILE B O 1
ATOM 3387 N N . ILE B 1 173 ? 17.117 -55.578 14.052 1.00 46.69 173 ILE B N 1
ATOM 3388 C CA . ILE B 1 173 ? 16.817 -56.782 13.289 1.00 39.45 173 ILE B CA 1
ATOM 3389 C C . ILE B 1 173 ? 18.002 -57.726 13.394 1.00 44.92 173 ILE B C 1
ATOM 3390 O O . ILE B 1 173 ? 19.133 -57.336 13.088 1.00 51.00 173 ILE B O 1
ATOM 3395 N N . THR B 1 174 ? 17.750 -58.961 13.820 1.00 42.04 174 THR B N 1
ATOM 3396 C CA . THR B 1 174 ? 18.820 -59.949 13.885 1.00 44.69 174 THR B CA 1
ATOM 3397 C C . THR B 1 174 ? 19.019 -60.519 12.491 1.00 47.37 174 THR B C 1
ATOM 3398 O O . THR B 1 174 ? 18.207 -61.317 12.012 1.00 53.27 174 THR B O 1
ATOM 3402 N N . GLY B 1 175 ? 20.083 -60.089 11.832 1.00 42.20 175 GLY B N 1
ATOM 3403 C CA . GLY B 1 175 ? 20.445 -60.667 10.563 1.00 44.65 175 GLY B CA 1
ATOM 3404 C C . GLY B 1 175 ? 21.322 -61.873 10.783 1.00 48.19 175 GLY B C 1
ATOM 3405 O O . GLY B 1 175 ? 21.015 -62.739 11.605 1.00 52.58 175 GLY B O 1
ATOM 3406 N N . SER B 1 176 ? 22.433 -61.923 10.063 1.00 49.02 176 SER B N 1
ATOM 3407 C CA . SER B 1 176 ? 23.380 -63.019 10.156 1.00 47.20 176 SER B CA 1
ATOM 3408 C C . SER B 1 176 ? 24.616 -62.594 9.398 1.00 44.74 176 SER B C 1
ATOM 3409 O O . SER B 1 176 ? 24.529 -61.778 8.478 1.00 49.32 176 SER B O 1
ATOM 3412 N N . ILE B 1 177 ? 25.769 -63.135 9.796 1.00 39.23 177 ILE B N 1
ATOM 3413 C CA . ILE B 1 177 ? 26.934 -63.005 8.935 1.00 47.90 177 ILE B CA 1
ATOM 3414 C C . ILE B 1 177 ? 26.760 -63.832 7.680 1.00 50.72 177 ILE B C 1
ATOM 3415 O O . ILE B 1 177 ? 27.518 -63.659 6.721 1.00 52.00 177 ILE B O 1
ATOM 3420 N N . GLY B 1 178 ? 25.763 -64.721 7.667 1.00 52.18 178 GLY B N 1
ATOM 3421 C CA . GLY B 1 178 ? 25.380 -65.417 6.453 1.00 48.24 178 GLY B CA 1
ATOM 3422 C C . GLY B 1 178 ? 24.862 -64.494 5.376 1.00 58.78 178 GLY B C 1
ATOM 3423 O O . GLY B 1 178 ? 24.799 -64.892 4.208 1.00 55.79 178 GLY B O 1
ATOM 3424 N N . ALA B 1 179 ? 24.492 -63.262 5.742 1.00 49.17 179 ALA B N 1
ATOM 3425 C CA . ALA B 1 179 ? 24.129 -62.256 4.753 1.00 46.40 179 ALA B CA 1
ATOM 3426 C C . ALA B 1 179 ? 25.326 -61.796 3.936 1.00 48.23 179 ALA B C 1
ATOM 3427 O O . ALA B 1 179 ? 25.141 -61.187 2.876 1.00 52.12 179 ALA B O 1
ATOM 3429 N N . PHE B 1 180 ? 26.542 -62.064 4.406 1.00 48.11 180 PHE B N 1
ATOM 3430 C CA . PHE B 1 180 ? 27.757 -61.729 3.678 1.00 47.41 180 PHE B CA 1
ATOM 3431 C C . PHE B 1 180 ? 28.640 -62.929 3.380 1.00 47.40 180 PHE B C 1
ATOM 3432 O O . PHE B 1 180 ? 29.333 -62.928 2.361 1.00 50.53 180 PHE B O 1
ATOM 3440 N N . GLY B 1 181 ? 28.637 -63.946 4.232 1.00 48.57 181 GLY B N 1
ATOM 3441 C CA . GLY B 1 181 ? 29.406 -65.145 3.968 1.00 49.72 181 GLY B CA 1
ATOM 3442 C C . GLY B 1 181 ? 28.972 -65.822 2.691 1.00 53.04 181 GLY B C 1
ATOM 3443 O O . GLY B 1 181 ? 27.779 -66.050 2.472 1.00 53.39 181 GLY B O 1
ATOM 3444 N N . ARG B 1 182 ? 29.943 -66.045 1.815 1.00 55.16 182 ARG B N 1
ATOM 3445 C CA . ARG B 1 182 ? 29.677 -66.577 0.465 1.00 51.26 182 ARG B CA 1
ATOM 3446 C C . ARG B 1 182 ? 29.794 -68.089 0.455 1.00 57.58 182 ARG B C 1
ATOM 3447 O O . ARG B 1 182 ? 29.477 -68.659 -0.546 1.00 60.76 182 ARG B O 1
ATOM 3455 N N . VAL B 1 183 ? 30.263 -68.699 1.531 1.00 63.51 183 VAL B N 1
ATOM 3456 C CA . VAL B 1 183 ? 30.342 -70.184 1.575 1.00 63.62 183 VAL B CA 1
ATOM 3457 C C . VAL B 1 183 ? 29.040 -70.662 2.198 1.00 74.90 183 VAL B C 1
ATOM 3458 O O . VAL B 1 183 ? 28.797 -70.391 3.378 1.00 76.52 183 VAL B O 1
ATOM 3462 N N . PRO B 1 184 ? 28.171 -71.324 1.420 1.00 97.06 184 PRO B N 1
ATOM 3463 C CA . PRO B 1 184 ? 26.880 -71.768 1.922 1.00 80.69 184 PRO B CA 1
ATOM 3464 C C . PRO B 1 184 ? 26.993 -72.749 3.089 1.00 86.26 184 PRO B C 1
ATOM 3465 O O . PRO B 1 184 ? 26.964 -73.930 2.854 1.00 92.39 184 PRO B O 1
ATOM 3469 N N . LEU B 1 185 ? 27.117 -72.249 4.309 1.00 87.38 185 LEU B N 1
ATOM 3470 C CA . LEU B 1 185 ? 27.314 -73.197 5.429 1.00 93.72 185 LEU B CA 1
ATOM 3471 C C . LEU B 1 185 ? 25.936 -73.726 5.806 1.00 91.06 185 LEU B C 1
ATOM 3472 O O . LEU B 1 185 ? 25.840 -74.875 6.255 1.00 87.31 185 LEU B O 1
ATOM 3477 N N . ALA B 1 186 ? 24.900 -72.954 5.495 1.00 93.11 186 ALA B N 1
ATOM 3478 C CA . ALA B 1 186 ? 23.513 -73.414 5.704 1.00 82.64 186 ALA B CA 1
ATOM 3479 C C . ALA B 1 186 ? 22.899 -73.659 4.329 1.00 78.98 186 ALA B C 1
ATOM 3480 O O . ALA B 1 186 ? 23.614 -74.142 3.449 1.00 90.46 186 ALA B O 1
ATOM 3482 N N . HIS B 1 187 ? 21.636 -73.312 4.136 1.00 69.30 187 HIS B N 1
ATOM 3483 C CA . HIS B 1 187 ? 21.075 -73.454 2.773 1.00 64.82 187 HIS B CA 1
ATOM 3484 C C . HIS B 1 187 ? 21.105 -72.091 2.104 1.00 63.55 187 HIS B C 1
ATOM 3485 O O . HIS B 1 187 ? 21.016 -71.064 2.780 1.00 67.69 187 HIS B O 1
ATOM 3492 N N . TYR B 1 188 ? 21.163 -72.090 0.785 1.00 62.41 188 TYR B N 1
ATOM 3493 C CA . TYR B 1 188 ? 21.251 -70.827 0.028 1.00 62.29 188 TYR B CA 1
ATOM 3494 C C . TYR B 1 188 ? 20.063 -69.960 0.353 1.00 60.86 188 TYR B C 1
ATOM 3495 O O . TYR B 1 188 ? 20.083 -68.803 -0.048 1.00 68.11 188 TYR B O 1
ATOM 3504 N N . ALA B 1 189 ? 19.064 -70.484 1.048 1.00 52.35 189 ALA B N 1
ATOM 3505 C CA . ALA B 1 189 ? 17.843 -69.704 1.316 1.00 58.25 189 ALA B CA 1
ATOM 3506 C C . ALA B 1 189 ? 17.988 -68.957 2.633 1.00 58.51 189 ALA B C 1
ATOM 3507 O O . ALA B 1 189 ? 17.497 -67.832 2.731 1.00 57.68 189 ALA B O 1
ATOM 3509 N N . TYR B 1 190 ? 18.619 -69.585 3.614 1.00 57.88 190 TYR B N 1
ATOM 3510 C CA . TYR B 1 190 ? 18.863 -68.867 4.879 1.00 60.79 190 TYR B CA 1
ATOM 3511 C C . TYR B 1 190 ? 19.677 -67.681 4.525 1.00 63.89 190 TYR B C 1
ATOM 3512 O O . TYR B 1 190 ? 19.288 -66.535 4.794 1.00 59.08 190 TYR B O 1
ATOM 3521 N N . SER B 1 191 ? 20.810 -67.953 3.889 1.00 64.31 191 SER B N 1
ATOM 3522 C CA . SER B 1 191 ? 21.714 -66.860 3.561 1.00 56.38 191 SER B CA 1
ATOM 3523 C C . SER B 1 191 ? 21.022 -65.807 2.703 1.00 54.63 191 SER B C 1
ATOM 3524 O O . SER B 1 191 ? 21.154 -64.603 2.948 1.00 52.17 191 SER B O 1
ATOM 3527 N N . ALA B 1 192 ? 20.271 -66.246 1.691 1.00 53.01 192 ALA B N 1
ATOM 3528 C CA . ALA B 1 192 ? 19.616 -65.297 0.798 1.00 52.86 192 ALA B CA 1
ATOM 3529 C C . ALA B 1 192 ? 18.549 -64.486 1.514 1.00 50.74 192 ALA B C 1
ATOM 3530 O O . ALA B 1 192 ? 18.344 -63.314 1.187 1.00 49.56 192 ALA B O 1
ATOM 3532 N N . SER B 1 193 ? 17.854 -65.084 2.480 1.00 55.26 193 SER B N 1
ATOM 3533 C CA . SER B 1 193 ? 16.848 -64.326 3.214 1.00 57.85 193 SER B CA 1
ATOM 3534 C C . SER B 1 193 ? 17.497 -63.309 4.146 1.00 52.01 193 SER B C 1
ATOM 3535 O O . SER B 1 193 ? 17.000 -62.185 4.290 1.00 46.47 193 SER B O 1
ATOM 3538 N N . LYS B 1 194 ? 18.610 -63.685 4.785 1.00 49.99 194 LYS B N 1
ATOM 3539 C CA . LYS B 1 194 ? 19.315 -62.761 5.671 1.00 47.67 194 LYS B CA 1
ATOM 3540 C C . LYS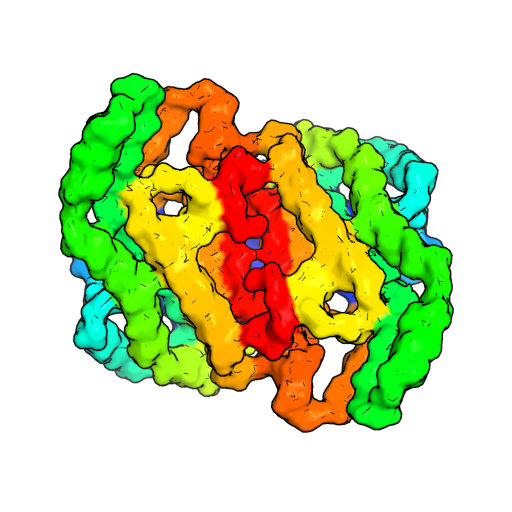 B 1 194 ? 19.905 -61.594 4.892 1.00 47.26 194 LYS B C 1
ATOM 3541 O O . LYS B 1 194 ? 19.838 -60.443 5.340 1.00 45.46 194 LYS B O 1
ATOM 3547 N N . ALA B 1 195 ? 20.493 -61.873 3.728 1.00 48.53 195 ALA B N 1
ATOM 3548 C CA . ALA B 1 195 ? 20.915 -60.803 2.833 1.00 41.65 195 ALA B CA 1
ATOM 3549 C C . ALA B 1 195 ? 19.749 -59.897 2.470 1.00 42.22 195 ALA B C 1
ATOM 3550 O O . ALA B 1 195 ? 19.894 -58.671 2.420 1.00 43.52 195 ALA B O 1
ATOM 3552 N N . GLY B 1 196 ? 18.580 -60.481 2.217 1.00 42.63 196 GLY B N 1
ATOM 3553 C CA . GLY B 1 196 ? 17.430 -59.672 1.862 1.00 43.36 196 GLY B CA 1
ATOM 3554 C C . GLY B 1 196 ? 16.954 -58.806 3.009 1.00 42.66 196 GLY B C 1
ATOM 3555 O O . GLY B 1 196 ? 16.637 -57.629 2.820 1.00 42.19 196 GLY B O 1
ATOM 3556 N N . VAL B 1 197 ? 16.904 -59.365 4.215 1.00 43.58 197 VAL B N 1
ATOM 3557 C CA . VAL B 1 197 ? 16.412 -58.576 5.335 1.00 45.47 197 VAL B CA 1
ATOM 3558 C C . VAL B 1 197 ? 17.436 -57.523 5.732 1.00 45.13 197 VAL B C 1
ATOM 3559 O O . VAL B 1 197 ? 17.069 -56.401 6.101 1.00 47.69 197 VAL B O 1
ATOM 3563 N N . THR B 1 198 ? 18.732 -57.851 5.635 1.00 42.63 198 THR B N 1
ATOM 3564 C CA . THR B 1 198 ? 19.769 -56.863 5.927 1.00 40.71 198 THR B CA 1
ATOM 3565 C C . THR B 1 198 ? 19.628 -55.653 5.019 1.00 45.70 198 THR B C 1
ATOM 3566 O O . THR B 1 198 ? 19.781 -54.509 5.462 1.00 43.41 198 THR B O 1
ATOM 3570 N N . HIS B 1 199 ? 19.321 -55.883 3.742 1.00 45.00 199 HIS B N 1
ATOM 3571 C CA . HIS B 1 199 ? 19.192 -54.762 2.823 1.00 40.75 199 HIS B CA 1
ATOM 3572 C C . HIS B 1 199 ? 17.941 -53.955 3.114 1.00 47.62 199 HIS B C 1
ATOM 3573 O O . HIS B 1 199 ? 17.979 -52.718 3.125 1.00 54.38 199 HIS B O 1
ATOM 3580 N N . MET B 1 200 ? 16.815 -54.638 3.329 1.00 49.49 200 MET B N 1
ATOM 3581 C CA . MET B 1 200 ? 15.588 -53.947 3.708 1.00 49.74 200 MET B CA 1
ATOM 3582 C C . MET B 1 200 ? 15.804 -53.075 4.936 1.00 48.24 200 MET B C 1
ATOM 3583 O O . MET B 1 200 ? 15.270 -51.963 5.026 1.00 48.45 200 MET B O 1
ATOM 3588 N N . ALA B 1 201 ? 16.605 -53.555 5.887 1.00 47.68 201 ALA B N 1
ATOM 3589 C CA . ALA B 1 201 ? 16.895 -52.770 7.082 1.00 47.02 201 ALA B CA 1
ATOM 3590 C C . ALA B 1 201 ? 17.611 -51.470 6.734 1.00 46.36 201 ALA B C 1
ATOM 3591 O O . ALA B 1 201 ? 17.277 -50.405 7.265 1.00 51.77 201 ALA B O 1
ATOM 3593 N N . LYS B 1 202 ? 18.605 -51.536 5.838 1.00 46.37 202 LYS B N 1
ATOM 3594 C CA . LYS B 1 202 ? 19.285 -50.319 5.396 1.00 46.17 202 LYS B CA 1
ATOM 3595 C C . LYS B 1 202 ? 18.327 -49.391 4.657 1.00 48.89 202 LYS B C 1
ATOM 3596 O O . LYS B 1 202 ? 18.431 -48.163 4.765 1.00 53.95 202 LYS B O 1
ATOM 3602 N N . GLN B 1 203 ? 17.380 -49.960 3.905 1.00 47.92 203 GLN B N 1
ATOM 3603 C CA . GLN B 1 203 ? 16.393 -49.144 3.207 1.00 47.83 203 GLN B CA 1
ATOM 3604 C C . GLN B 1 203 ? 15.436 -48.457 4.173 1.00 47.96 203 GLN B C 1
ATOM 3605 O O . GLN B 1 203 ? 14.970 -47.348 3.891 1.00 50.15 203 GLN B O 1
ATOM 3611 N N . LEU B 1 204 ? 15.126 -49.101 5.302 1.00 45.71 204 LEU B N 1
ATOM 3612 C CA . LEU B 1 204 ? 14.204 -48.516 6.272 1.00 49.19 204 LEU B CA 1
ATOM 3613 C C . LEU B 1 204 ? 14.873 -47.409 7.075 1.00 49.82 204 LEU B C 1
ATOM 3614 O O . LEU B 1 204 ? 14.239 -46.398 7.400 1.00 56.79 204 LEU B O 1
ATOM 3619 N N . ALA B 1 205 ? 16.151 -47.579 7.404 1.00 47.06 205 ALA B N 1
ATOM 3620 C CA . ALA B 1 205 ? 16.903 -46.488 8.010 1.00 46.88 205 ALA B CA 1
ATOM 3621 C C . ALA B 1 205 ? 16.983 -45.292 7.072 1.00 46.01 205 ALA B C 1
ATOM 3622 O O . ALA B 1 205 ? 16.967 -44.138 7.515 1.00 53.39 205 ALA B O 1
ATOM 3624 N N . THR B 1 206 ? 17.081 -45.551 5.769 1.00 45.54 206 THR B N 1
ATOM 3625 C CA . THR B 1 206 ? 17.087 -44.472 4.788 1.00 50.61 206 THR B CA 1
ATOM 3626 C C . THR B 1 206 ? 15.744 -43.754 4.750 1.00 48.82 206 THR B C 1
ATOM 3627 O O . THR B 1 206 ? 15.690 -42.523 4.627 1.00 43.06 206 THR B O 1
ATOM 3631 N N . ALA B 1 207 ? 14.650 -44.496 4.898 1.00 52.11 207 ALA B N 1
ATOM 3632 C CA . ALA B 1 207 ? 13.339 -43.867 4.847 1.00 57.46 207 ALA B CA 1
ATOM 3633 C C . ALA B 1 207 ? 12.981 -43.190 6.166 1.00 60.23 207 ALA B C 1
ATOM 3634 O O . ALA B 1 207 ? 12.584 -42.019 6.183 1.00 63.58 207 ALA B O 1
ATOM 3636 N N . PHE B 1 208 ? 13.138 -43.903 7.284 1.00 57.04 208 PHE B N 1
ATOM 3637 C CA . PHE B 1 208 ? 12.407 -43.581 8.502 1.00 59.34 208 PHE B CA 1
ATOM 3638 C C . PHE B 1 208 ? 13.240 -42.978 9.621 1.00 57.99 208 PHE B C 1
ATOM 3639 O O . PHE B 1 208 ? 12.673 -42.596 10.649 1.00 56.11 208 PHE B O 1
ATOM 3647 N N . THR B 1 209 ? 14.542 -42.813 9.438 1.00 57.17 209 THR B N 1
ATOM 3648 C CA . THR B 1 209 ? 15.324 -42.131 10.496 1.00 56.50 209 THR B CA 1
ATOM 3649 C C . THR B 1 209 ? 14.841 -40.685 10.593 1.00 57.80 209 THR B C 1
ATOM 3650 O O . THR B 1 209 ? 14.816 -40.149 11.701 1.00 59.51 209 THR B O 1
ATOM 3654 N N . LYS B 1 210 ? 14.444 -40.093 9.472 1.00 56.70 210 LYS B N 1
ATOM 3655 C CA . LYS B 1 210 ? 13.996 -38.678 9.460 1.00 57.51 210 LYS B CA 1
ATOM 3656 C C . LYS B 1 210 ? 12.673 -38.563 10.208 1.00 58.91 210 LYS B C 1
ATOM 3657 O O . LYS B 1 210 ? 12.305 -37.446 10.576 1.00 64.28 210 LYS B O 1
ATOM 3663 N N . TYR B 1 211 ? 11.990 -39.684 10.407 1.00 58.71 211 TYR B N 1
ATOM 3664 C CA . TYR B 1 211 ? 10.714 -39.687 11.157 1.00 54.05 211 TYR B CA 1
ATOM 3665 C C . TYR B 1 211 ? 11.021 -40.142 12.553 1.00 56.32 211 TYR B C 1
ATOM 3666 O O . TYR B 1 211 ? 10.091 -40.333 13.340 1.00 56.39 211 TYR B O 1
ATOM 3675 N N . GLY B 1 212 ? 12.306 -40.333 12.857 1.00 56.75 212 GLY B N 1
ATOM 3676 C CA . GLY B 1 212 ? 12.611 -40.656 14.241 1.00 49.50 212 GLY B CA 1
ATOM 3677 C C . GLY B 1 212 ? 12.417 -42.105 14.626 1.00 51.50 212 GLY B C 1
ATOM 3678 O O . GLY B 1 212 ? 12.081 -42.384 15.780 1.00 57.27 212 GLY B O 1
ATOM 3679 N N . ILE B 1 213 ? 12.607 -43.036 13.690 1.00 52.93 213 ILE B N 1
ATOM 3680 C CA . ILE B 1 213 ? 12.704 -44.462 13.994 1.00 58.46 213 ILE B CA 1
ATOM 3681 C C . ILE B 1 213 ? 13.997 -44.969 13.373 1.00 55.92 213 ILE B C 1
ATOM 3682 O O . ILE B 1 213 ? 14.084 -45.135 12.151 1.00 56.04 213 ILE B O 1
ATOM 3687 N N . ARG B 1 214 ? 15.005 -45.206 14.206 1.00 52.00 214 ARG B N 1
ATOM 3688 C CA . ARG B 1 214 ? 16.289 -45.682 13.719 1.00 49.78 214 ARG B CA 1
ATOM 3689 C C . ARG B 1 214 ? 16.233 -47.191 13.518 1.00 49.22 214 ARG B C 1
ATOM 3690 O O . ARG B 1 214 ? 15.561 -47.906 14.264 1.00 46.28 214 ARG B O 1
ATOM 3698 N N . PHE B 1 215 ? 16.943 -47.670 12.499 1.00 50.19 215 PHE B N 1
ATOM 3699 C CA . PHE B 1 215 ? 17.035 -49.092 12.191 1.00 48.54 215 PHE B CA 1
ATOM 3700 C C . PHE B 1 215 ? 18.489 -49.535 12.238 1.00 46.94 215 PHE B C 1
ATOM 3701 O O . PHE B 1 215 ? 19.363 -48.859 11.687 1.00 47.57 215 PHE B O 1
ATOM 3709 N N . ASN B 1 216 ? 18.741 -50.673 12.882 1.00 41.72 216 ASN B N 1
ATOM 3710 C CA . ASN B 1 216 ? 20.074 -51.248 12.945 1.00 38.94 216 ASN B CA 1
ATOM 3711 C C . ASN B 1 216 ? 19.967 -52.761 12.867 1.00 43.61 216 ASN B C 1
ATOM 3712 O O . ASN B 1 216 ? 18.930 -53.346 13.188 1.00 46.07 216 ASN B O 1
ATOM 3717 N N . VAL B 1 217 ? 21.064 -53.389 12.450 1.00 39.88 217 VAL B N 1
ATOM 3718 C CA . VAL B 1 217 ? 21.139 -54.834 12.280 1.00 44.68 217 VAL B CA 1
ATOM 3719 C C . VAL B 1 217 ? 22.244 -55.383 13.165 1.00 48.10 217 VAL B C 1
ATOM 3720 O O . VAL B 1 217 ? 23.380 -54.902 13.116 1.00 48.65 217 VAL B O 1
ATOM 3724 N N . ILE B 1 218 ? 21.923 -56.409 13.942 1.00 43.06 218 ILE B N 1
ATOM 3725 C CA . ILE B 1 218 ? 22.925 -57.232 14.602 1.00 43.70 218 ILE B CA 1
ATOM 3726 C C . ILE B 1 218 ? 23.165 -58.454 13.724 1.00 45.39 218 ILE B C 1
ATOM 3727 O O . ILE B 1 218 ? 22.211 -59.120 13.302 1.00 47.99 218 ILE B O 1
ATOM 3732 N N . ALA B 1 219 ? 24.435 -58.732 13.427 1.00 43.22 219 ALA B N 1
ATOM 3733 C CA . ALA B 1 219 ? 24.833 -59.765 12.473 1.00 43.24 219 ALA B CA 1
ATOM 3734 C C . ALA B 1 219 ? 25.697 -60.781 13.203 1.00 46.41 219 ALA B C 1
ATOM 3735 O O . ALA B 1 219 ? 26.925 -60.636 13.272 1.00 50.23 219 ALA B O 1
ATOM 3737 N N . PRO B 1 220 ? 25.087 -61.825 13.754 1.00 44.81 220 PRO B N 1
ATOM 3738 C CA . PRO B 1 220 ? 25.824 -62.732 14.639 1.00 46.78 220 PRO B CA 1
ATOM 3739 C C . PRO B 1 220 ? 26.618 -63.803 13.907 1.00 48.41 220 PRO B C 1
ATOM 3740 O O . PRO B 1 220 ? 26.173 -64.372 12.907 1.00 45.97 220 PRO B O 1
ATOM 3744 N N . GLY B 1 221 ? 27.808 -64.080 14.443 1.00 51.30 221 GLY B N 1
ATOM 3745 C CA . GLY B 1 221 ? 28.538 -65.293 14.134 1.00 50.19 221 GLY B CA 1
ATOM 3746 C C . GLY B 1 221 ? 27.958 -66.478 14.879 1.00 57.04 221 GLY B C 1
ATOM 3747 O O . GLY B 1 221 ? 26.739 -66.583 15.017 1.00 59.58 221 GLY B O 1
ATOM 3748 N N . LEU B 1 222 ? 28.798 -67.369 15.388 1.00 53.63 222 LEU B N 1
ATOM 3749 C CA . LEU B 1 222 ? 28.309 -68.593 16.013 1.00 54.25 222 LEU B CA 1
ATOM 3750 C C . LEU B 1 222 ? 28.069 -68.406 17.512 1.00 52.20 222 LEU B C 1
ATOM 3751 O O . LEU B 1 222 ? 28.997 -68.101 18.272 1.00 54.70 222 LEU B O 1
ATOM 3756 N N . TYR B 1 223 ? 26.831 -68.659 17.924 1.00 52.51 223 TYR B N 1
ATOM 3757 C CA . TYR B 1 223 ? 26.140 -68.432 19.173 1.00 57.10 223 TYR B CA 1
ATOM 3758 C C . TYR B 1 223 ? 25.359 -69.672 19.583 1.00 63.97 223 TYR B C 1
ATOM 3759 O O . TYR B 1 223 ? 24.682 -70.277 18.749 1.00 68.72 223 TYR B O 1
ATOM 3768 N N . PRO B 1 224 ? 25.426 -70.075 20.853 1.00 65.46 224 PRO B N 1
ATOM 3769 C CA . PRO B 1 224 ? 24.713 -71.288 21.280 1.00 59.57 224 PRO B CA 1
ATOM 3770 C C . PRO B 1 224 ? 23.224 -71.032 21.426 1.00 60.35 224 PRO B C 1
ATOM 3771 O O . PRO B 1 224 ? 22.791 -70.393 22.391 1.00 62.08 224 PRO B O 1
ATOM 3775 N N . SER B 1 225 ? 22.436 -71.505 20.468 1.00 59.85 225 SER B N 1
ATOM 3776 C CA . SER B 1 225 ? 20.988 -71.362 20.501 1.00 64.01 225 SER B CA 1
ATOM 3777 C C . SER B 1 225 ? 20.364 -72.734 20.288 1.00 72.03 225 SER B C 1
ATOM 3778 O O . SER B 1 225 ? 21.045 -73.760 20.331 1.00 70.87 225 SER B O 1
ATOM 3781 N N . GLU B 1 226 ? 19.054 -72.752 20.051 1.00 78.93 226 GLU B N 1
ATOM 3782 C CA . GLU B 1 226 ? 18.403 -74.022 19.762 1.00 78.57 226 GLU B CA 1
ATOM 3783 C C . GLU B 1 226 ? 18.791 -74.528 18.377 1.00 80.75 226 GLU B C 1
ATOM 3784 O O . GLU B 1 226 ? 18.947 -75.741 18.179 1.00 82.14 226 GLU B O 1
ATOM 3790 N N . MET B 1 227 ? 18.979 -73.612 17.415 1.00 80.46 227 MET B N 1
ATOM 3791 C CA . MET B 1 227 ? 19.462 -73.992 16.087 1.00 72.68 227 MET B CA 1
ATOM 3792 C C . MET B 1 227 ? 20.849 -74.620 16.161 1.00 72.44 227 MET B C 1
ATOM 3793 O O . MET B 1 227 ? 21.075 -75.740 15.685 1.00 84.47 227 MET B O 1
ATOM 3798 N N . THR B 1 228 ? 21.782 -73.892 16.761 1.00 67.88 228 THR B N 1
ATOM 3799 C CA . THR B 1 228 ? 23.196 -74.334 16.761 1.00 72.69 228 THR B CA 1
ATOM 3800 C C . THR B 1 228 ? 23.482 -75.436 17.773 1.00 75.23 228 THR B C 1
ATOM 3801 O O . THR B 1 228 ? 24.633 -75.866 17.833 1.00 75.60 228 THR B O 1
ATOM 3805 N N . GLU B 1 229 ? 22.479 -75.892 18.511 1.00 80.51 229 GLU B N 1
ATOM 3806 C CA . GLU B 1 229 ? 22.733 -76.887 19.585 1.00 83.28 229 GLU B CA 1
ATOM 3807 C C . GLU B 1 229 ? 23.666 -77.975 19.069 1.00 82.37 229 GLU B C 1
ATOM 3808 O O . GLU B 1 229 ? 24.667 -78.270 19.738 1.00 74.80 229 GLU B O 1
ATOM 3814 N N . GLU B 1 230 ? 23.338 -78.541 17.917 1.00 85.98 230 GLU B N 1
ATOM 3815 C CA . GLU B 1 230 ? 24.146 -79.661 17.383 1.00 91.58 230 GLU B CA 1
ATOM 3816 C C . GLU B 1 230 ? 25.487 -79.131 16.873 1.00 89.82 230 GLU B C 1
ATOM 3817 O O . GLU B 1 230 ? 26.514 -79.736 17.212 1.00 81.81 230 GLU B O 1
ATOM 3823 N N . ILE B 1 231 ? 25.478 -78.054 16.086 1.00 83.83 231 ILE B N 1
ATOM 3824 C CA . ILE B 1 231 ? 26.759 -77.592 15.558 1.00 74.13 231 ILE B CA 1
ATOM 3825 C C . ILE B 1 231 ? 27.760 -77.343 16.680 1.00 78.11 231 ILE B C 1
ATOM 3826 O O . ILE B 1 231 ? 28.959 -77.599 16.527 1.00 81.19 231 ILE B O 1
ATOM 3831 N N . VAL B 1 232 ? 27.284 -76.861 17.830 1.00 76.93 232 VAL B N 1
ATOM 3832 C CA . VAL B 1 232 ? 28.180 -76.578 18.947 1.00 73.30 232 VAL B CA 1
ATOM 3833 C C . VAL B 1 232 ? 28.750 -77.865 19.524 1.00 80.50 232 VAL B C 1
ATOM 3834 O O . VAL B 1 232 ? 29.938 -77.935 19.866 1.00 78.09 232 VAL B O 1
ATOM 3838 N N . LYS B 1 233 ? 27.909 -78.892 19.662 1.00 81.71 233 LYS B N 1
ATOM 3839 C CA . LYS B 1 233 ? 28.399 -80.210 20.048 1.00 83.43 233 LYS B CA 1
ATOM 3840 C C . LYS B 1 233 ? 29.466 -80.706 19.076 1.00 86.28 233 LYS B C 1
ATOM 3841 O O . LYS B 1 233 ? 30.518 -81.210 19.491 1.00 84.37 233 LYS B O 1
ATOM 3847 N N . GLY B 1 234 ? 29.228 -80.531 17.774 1.00 86.40 234 GLY B N 1
ATOM 3848 C CA . GLY B 1 234 ? 30.187 -81.000 16.785 1.00 78.83 234 GLY B CA 1
ATOM 3849 C C . GLY B 1 234 ? 31.537 -80.315 16.880 1.00 83.73 234 GLY B C 1
ATOM 3850 O O . GLY B 1 234 ? 32.573 -80.921 16.592 1.00 89.95 234 GLY B O 1
ATOM 3851 N N . THR B 1 235 ? 31.547 -79.046 17.296 1.00 85.57 235 THR B N 1
ATOM 3852 C CA . THR B 1 235 ? 32.798 -78.295 17.360 1.00 86.38 235 THR B CA 1
ATOM 3853 C C . THR B 1 235 ? 33.823 -78.966 18.258 1.00 88.59 235 THR B C 1
ATOM 3854 O O . THR B 1 235 ? 35.030 -78.779 18.067 1.00 90.79 235 THR B O 1
ATOM 3858 N N . HIS B 1 236 ? 33.368 -79.712 19.253 1.00 88.12 236 HIS B N 1
ATOM 3859 C CA . HIS B 1 236 ? 34.347 -80.271 20.220 1.00 87.16 236 HIS B CA 1
ATOM 3860 C C . HIS B 1 236 ? 35.264 -81.256 19.498 1.00 87.79 236 HIS B C 1
ATOM 3861 O O . HIS B 1 236 ? 36.228 -81.749 20.107 1.00 83.12 236 HIS B O 1
ATOM 3868 N N . GLN B 1 237 ? 34.987 -81.513 18.224 1.00 87.50 237 GLN B N 1
ATOM 3869 C CA . GLN B 1 237 ? 35.767 -82.532 17.487 1.00 85.28 237 GLN B CA 1
ATOM 3870 C C . GLN B 1 237 ? 36.551 -81.875 16.360 1.00 92.43 237 GLN B C 1
ATOM 3871 O O . GLN B 1 237 ? 36.521 -82.424 15.249 1.00 92.58 237 GLN B O 1
ATOM 3877 N N . LEU B 1 238 ? 37.243 -80.768 16.631 1.00 94.03 238 LEU B N 1
ATOM 3878 C CA . LEU B 1 238 ? 37.898 -80.040 15.516 1.00 91.00 238 LEU B CA 1
ATOM 3879 C C . LEU B 1 238 ? 39.340 -79.677 15.851 1.00 90.67 238 LEU B C 1
ATOM 3880 O O . LEU B 1 238 ? 39.573 -79.213 16.973 1.00 86.67 238 LEU B O 1
ATOM 3885 N N . THR B 1 239 ? 40.269 -79.884 14.910 1.00 93.10 239 THR B N 1
ATOM 3886 C CA . THR B 1 239 ? 41.618 -79.387 15.127 1.00 92.38 239 THR B CA 1
ATOM 3887 C C . THR B 1 239 ? 41.534 -77.884 15.377 1.00 95.40 239 THR B C 1
ATOM 3888 O O . THR B 1 239 ? 40.665 -77.210 14.807 1.00 96.51 239 THR B O 1
ATOM 3892 N N . PRO B 1 240 ? 42.368 -77.342 16.264 1.00 93.56 240 PRO B N 1
ATOM 3893 C CA . PRO B 1 240 ? 42.382 -75.890 16.500 1.00 94.98 240 PRO B CA 1
ATOM 3894 C C . PRO B 1 240 ? 42.220 -75.054 15.237 1.00 89.80 240 PRO B C 1
ATOM 3895 O O . PRO B 1 240 ? 41.520 -74.037 15.237 1.00 88.58 240 PRO B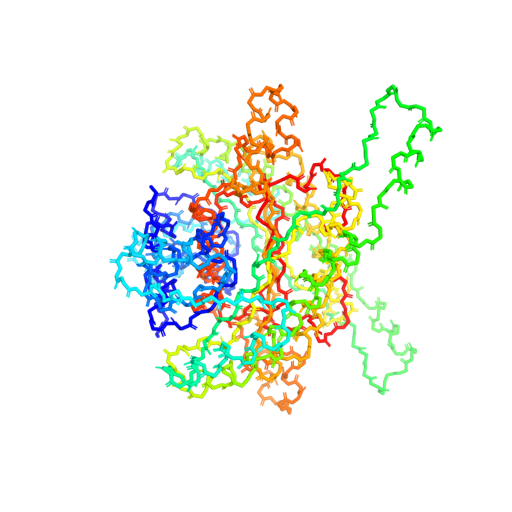 O 1
ATOM 3899 N N . ASP B 1 241 ? 42.916 -75.440 14.180 1.00 89.25 241 ASP B N 1
ATOM 39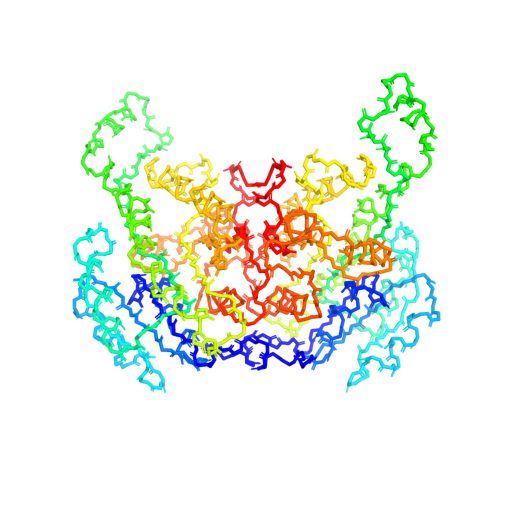00 C CA . ASP B 1 241 ? 42.902 -74.587 12.967 1.00 86.79 241 ASP B CA 1
ATOM 3901 C C . ASP B 1 241 ? 41.532 -74.662 12.299 1.00 84.86 241 ASP B C 1
ATOM 3902 O O . ASP B 1 241 ? 41.268 -73.858 11.403 1.00 87.07 241 ASP B O 1
ATOM 3907 N N . GLU B 1 242 ? 40.706 -75.603 12.732 1.00 85.01 242 GLU B N 1
ATOM 3908 C CA . GLU B 1 242 ? 39.352 -75.744 12.154 1.00 85.85 242 GLU B CA 1
ATOM 3909 C C . GLU B 1 242 ? 38.420 -74.924 13.023 1.00 78.98 242 GLU B C 1
ATOM 3910 O O . GLU B 1 242 ? 37.605 -74.174 12.482 1.00 78.28 242 GLU B O 1
ATOM 3916 N N . TYR B 1 243 ? 38.555 -75.088 14.329 1.00 80.63 243 TYR B N 1
ATOM 3917 C CA . TYR B 1 243 ? 37.746 -74.253 15.237 1.00 76.63 243 TYR B CA 1
ATOM 3918 C C . TYR B 1 243 ? 38.000 -72.854 14.827 1.00 75.45 243 TYR B C 1
ATOM 3919 O O . TYR B 1 243 ? 37.073 -72.037 14.757 1.00 66.06 243 TYR B O 1
ATOM 3928 N N . ALA B 1 244 ? 39.255 -72.569 14.495 1.00 80.34 244 ALA B N 1
ATOM 3929 C CA . ALA B 1 244 ? 39.511 -71.161 14.232 1.00 70.96 244 ALA B CA 1
ATOM 3930 C C . ALA B 1 244 ? 38.800 -70.660 12.987 1.00 65.89 244 ALA B C 1
ATOM 3931 O O . ALA B 1 244 ? 38.668 -69.445 12.816 1.00 71.19 244 ALA B O 1
ATOM 3933 N N . MET B 1 245 ? 38.441 -71.551 12.079 1.00 68.61 245 MET B N 1
ATOM 3934 C CA . MET B 1 245 ? 37.887 -71.082 10.788 1.00 67.40 245 MET B CA 1
ATOM 3935 C C . MET B 1 245 ? 36.381 -71.291 10.756 1.00 72.47 245 MET B C 1
ATOM 3936 O O . MET B 1 245 ? 35.708 -70.591 9.994 1.00 74.26 245 MET B O 1
ATOM 3941 N N . LYS B 1 246 ? 35.890 -72.232 11.546 1.00 68.97 246 LYS B N 1
ATOM 3942 C CA . LYS B 1 246 ? 34.449 -72.556 11.490 1.00 68.82 246 LYS B CA 1
ATOM 3943 C C . LYS B 1 246 ? 33.757 -71.922 12.690 1.00 67.73 246 LYS B C 1
ATOM 3944 O O . LYS B 1 246 ? 32.536 -71.753 12.639 1.00 70.73 246 LYS B O 1
ATOM 3950 N N . VAL B 1 247 ? 34.525 -71.599 13.727 1.00 66.00 247 VAL B N 1
ATOM 3951 C CA . VAL B 1 247 ? 33.934 -70.989 14.950 1.00 64.27 247 VAL B CA 1
ATOM 3952 C C . VAL B 1 247 ? 34.459 -69.559 15.088 1.00 59.15 247 VAL B C 1
ATOM 3953 O O . VAL B 1 247 ? 33.747 -68.640 14.677 1.00 57.55 247 VAL B O 1
ATOM 3957 N N . SER B 1 248 ? 35.648 -69.390 15.651 1.00 52.91 248 SER B N 1
ATOM 3958 C CA . SER B 1 248 ? 36.253 -68.049 15.821 1.00 51.18 248 SER B CA 1
ATOM 3959 C C . SER B 1 248 ? 37.744 -68.200 16.053 1.00 53.30 248 SER B C 1
ATOM 3960 O O . SER B 1 248 ? 38.125 -69.042 16.863 1.00 53.79 248 SER B O 1
ATOM 3963 N N . PRO B 1 249 ? 38.604 -67.399 15.410 1.00 51.50 249 PRO B N 1
ATOM 3964 C CA . PRO B 1 249 ? 40.040 -67.460 15.727 1.00 50.88 249 PRO B CA 1
ATOM 3965 C C . PRO B 1 249 ? 40.370 -67.056 17.157 1.00 50.01 249 PRO B C 1
ATOM 3966 O O . PRO B 1 249 ? 41.511 -67.268 17.588 1.00 51.52 249 PRO B O 1
ATOM 3970 N N . LEU B 1 250 ? 39.423 -66.481 17.898 1.00 50.53 250 LEU B N 1
ATOM 3971 C CA . LEU B 1 250 ? 39.608 -66.253 19.322 1.00 49.19 250 LEU B CA 1
ATOM 3972 C C . LEU B 1 250 ? 39.342 -67.509 20.143 1.00 52.66 250 LEU B C 1
ATOM 3973 O O . LEU B 1 250 ? 39.512 -67.483 21.365 1.00 51.27 250 LEU B O 1
ATOM 3978 N N . GLY B 1 251 ? 38.911 -68.596 19.514 1.00 51.80 251 GLY B N 1
ATOM 3979 C CA . GLY B 1 251 ? 38.820 -69.866 20.207 1.00 55.90 251 GLY B CA 1
ATOM 3980 C C . GLY B 1 251 ? 37.623 -70.050 21.113 1.00 51.49 251 GLY B C 1
ATOM 3981 O O . GLY B 1 251 ? 37.752 -70.663 22.180 1.00 53.95 251 GLY B O 1
ATOM 3982 N N . ARG B 1 252 ? 36.458 -69.560 20.714 1.00 50.67 252 ARG B N 1
ATOM 3983 C CA . ARG B 1 252 ? 35.220 -69.801 21.442 1.00 51.11 252 ARG B CA 1
ATOM 3984 C C . ARG B 1 252 ? 34.066 -69.260 20.608 1.00 55.25 252 ARG B C 1
ATOM 3985 O O . ARG B 1 252 ? 34.265 -68.378 19.768 1.00 54.72 252 ARG B O 1
ATOM 3993 N N . PRO B 1 253 ? 32.878 -69.770 20.812 1.00 54.95 253 PRO B N 1
ATOM 3994 C CA . PRO B 1 253 ? 31.703 -69.101 20.257 1.00 53.99 253 PRO B CA 1
ATOM 3995 C C . PRO B 1 253 ? 31.249 -68.017 21.209 1.00 53.45 253 PRO B C 1
ATOM 3996 O O . PRO B 1 253 ? 31.832 -67.855 22.284 1.00 56.77 253 PRO B O 1
ATOM 4000 N N . GLY B 1 254 ? 30.206 -67.283 20.850 1.00 44.53 254 GLY B N 1
ATOM 4001 C CA . GLY B 1 254 ? 29.769 -66.180 21.669 1.00 46.06 254 GLY B CA 1
ATOM 4002 C C . GLY B 1 254 ? 28.966 -66.631 22.868 1.00 50.66 254 GLY B C 1
ATOM 4003 O O . GLY B 1 254 ? 28.709 -67.816 23.079 1.00 55.48 254 GLY B O 1
ATOM 4004 N N . ASN B 1 255 ? 28.546 -65.650 23.664 1.00 50.53 255 ASN B N 1
ATOM 4005 C CA . ASN B 1 255 ? 27.961 -65.942 24.965 1.00 52.60 255 ASN B CA 1
ATOM 4006 C C . ASN B 1 255 ? 27.030 -64.814 25.403 1.00 51.31 255 ASN B C 1
ATOM 4007 O O . ASN B 1 255 ? 26.783 -63.856 24.665 1.00 52.10 255 ASN B O 1
ATOM 4012 N N . ASP B 1 256 ? 26.519 -64.946 26.633 1.00 58.73 256 ASP B N 1
ATOM 4013 C CA . ASP B 1 256 ? 25.510 -64.027 27.145 1.00 60.51 256 ASP B CA 1
ATOM 4014 C C . ASP B 1 256 ? 26.024 -62.601 27.142 1.00 58.05 256 ASP B C 1
ATOM 4015 O O . ASP B 1 256 ? 25.283 -61.663 26.826 1.00 58.42 256 ASP B O 1
ATOM 4020 N N . GLU B 1 257 ? 27.298 -62.427 27.492 1.00 56.82 257 GLU B N 1
ATOM 4021 C CA . GLU B 1 257 ? 27.845 -61.097 27.715 1.00 52.18 257 GLU B CA 1
ATOM 4022 C C . GLU B 1 257 ? 28.084 -60.383 26.397 1.00 56.01 257 GLU B C 1
ATOM 4023 O O . GLU B 1 257 ? 27.864 -59.170 26.290 1.00 57.67 257 GLU B O 1
ATOM 4029 N N . ASP B 1 258 ? 28.530 -61.127 25.386 1.00 54.59 258 ASP B N 1
ATOM 4030 C CA . ASP B 1 258 ? 28.675 -60.577 24.044 1.00 45.96 258 ASP B CA 1
ATOM 4031 C C . ASP B 1 258 ? 27.359 -59.994 23.541 1.00 47.45 258 ASP B C 1
ATOM 4032 O O . ASP B 1 258 ? 27.305 -58.844 23.091 1.00 54.64 258 ASP B O 1
ATOM 4037 N N . VAL B 1 259 ? 26.289 -60.786 23.606 1.00 49.35 259 VAL B N 1
ATOM 4038 C CA . VAL B 1 259 ? 24.968 -60.321 23.197 1.00 50.37 259 VAL B CA 1
ATOM 4039 C C . VAL B 1 259 ? 24.498 -59.187 24.096 1.00 52.35 259 VAL B C 1
ATOM 4040 O O . VAL B 1 259 ? 23.848 -58.236 23.641 1.00 51.40 259 VAL B O 1
ATOM 4044 N N . ALA B 1 260 ? 24.807 -59.273 25.387 1.00 54.84 260 ALA B N 1
ATOM 4045 C CA . ALA B 1 260 ? 24.419 -58.208 26.299 1.00 54.84 260 ALA B CA 1
ATOM 4046 C C . ALA B 1 260 ? 25.065 -56.892 25.896 1.00 53.58 260 ALA B C 1
ATOM 4047 O O . ALA B 1 260 ? 24.408 -55.846 25.890 1.00 47.97 260 ALA B O 1
ATOM 4049 N N . GLY B 1 261 ? 26.348 -56.930 25.532 1.00 52.65 261 GLY B N 1
ATOM 4050 C CA . GLY B 1 261 ? 27.025 -55.716 25.102 1.00 59.59 261 GLY B CA 1
ATOM 4051 C C . GLY B 1 261 ? 26.368 -55.074 23.897 1.00 56.59 261 GLY B C 1
ATOM 4052 O O . GLY B 1 261 ? 26.077 -53.874 23.897 1.00 49.44 261 GLY B O 1
ATOM 4053 N N . CYS B 1 262 ? 26.113 -55.869 22.854 1.00 49.60 262 CYS B N 1
ATOM 4054 C CA . CYS B 1 262 ? 25.516 -55.328 21.639 1.00 44.97 262 CYS B CA 1
ATOM 4055 C C . CYS B 1 262 ? 24.179 -54.672 21.932 1.00 45.96 262 CYS B C 1
ATOM 4056 O O . CYS B 1 262 ? 23.967 -53.498 21.610 1.00 52.20 262 CYS B O 1
ATOM 4059 N N . ILE B 1 263 ? 23.257 -55.419 22.536 1.00 47.59 263 ILE B N 1
ATOM 4060 C CA . ILE B 1 263 ? 21.903 -54.905 22.696 1.00 46.15 263 ILE B CA 1
ATOM 4061 C C . ILE B 1 263 ? 21.899 -53.722 23.650 1.00 47.02 263 ILE B C 1
ATOM 4062 O O . ILE B 1 263 ? 21.152 -52.757 23.459 1.00 48.49 263 ILE B O 1
ATOM 4067 N N . LEU B 1 264 ? 22.763 -53.750 24.664 1.00 47.46 264 LEU B N 1
ATOM 4068 C CA . LEU B 1 264 ? 22.792 -52.650 25.615 1.00 47.53 264 LEU B CA 1
ATOM 4069 C C . LEU B 1 264 ? 23.432 -51.412 25.009 1.00 49.03 264 LEU B C 1
ATOM 4070 O O . LEU B 1 264 ? 23.029 -50.291 25.329 1.00 49.78 264 LEU B O 1
ATOM 4075 N N . TRP B 1 265 ? 24.411 -51.589 24.121 1.00 50.36 265 TRP B N 1
ATOM 4076 C CA . TRP B 1 265 ? 24.998 -50.437 23.446 1.00 46.63 265 TRP B CA 1
ATOM 4077 C C . TRP B 1 265 ? 23.978 -49.750 22.539 1.00 44.77 265 TRP B C 1
ATOM 4078 O O . TRP B 1 265 ? 23.805 -48.529 22.600 1.00 46.25 265 TRP B O 1
ATOM 4089 N N . LEU B 1 266 ? 23.303 -50.507 21.695 1.00 44.11 266 LEU B N 1
ATOM 4090 C CA . LEU B 1 266 ? 22.430 -49.888 20.669 1.00 48.46 266 LEU B CA 1
ATOM 4091 C C . LEU B 1 266 ? 21.087 -49.425 21.229 1.00 48.29 266 LEU B C 1
ATOM 4092 O O . LEU B 1 266 ? 20.416 -48.652 20.541 1.00 48.14 266 LEU B O 1
ATOM 4097 N N . ALA B 1 267 ? 20.698 -49.877 22.411 1.00 49.51 267 ALA B N 1
ATOM 4098 C CA . ALA B 1 267 ? 19.350 -49.557 22.929 1.00 52.86 267 ALA B CA 1
ATOM 4099 C C . ALA B 1 267 ? 19.402 -48.405 23.917 1.00 53.22 267 ALA B C 1
ATOM 4100 O O . ALA B 1 267 ? 18.361 -47.808 24.165 1.00 58.17 267 ALA B O 1
ATOM 4102 N N . SER B 1 268 ? 20.574 -48.136 24.464 1.00 52.02 268 SER B N 1
ATOM 4103 C CA . SER B 1 268 ? 20.713 -47.097 25.498 1.00 46.74 268 SER B CA 1
ATOM 4104 C C . SER B 1 268 ? 20.921 -45.740 24.861 1.00 48.00 268 SER B C 1
ATOM 4105 O O . SER B 1 268 ? 20.724 -45.611 23.658 1.00 54.35 268 SER B O 1
ATOM 4108 N N . LYS B 1 269 ? 21.291 -44.773 25.681 1.00 48.49 269 LYS B N 1
ATOM 4109 C CA . LYS B 1 269 ? 21.615 -43.431 25.157 1.00 52.17 269 LYS B CA 1
ATOM 4110 C C . LYS B 1 269 ? 22.962 -43.556 24.466 1.00 56.48 269 LYS B C 1
ATOM 4111 O O . LYS B 1 269 ? 23.262 -42.723 23.608 1.00 55.17 269 LYS B O 1
ATOM 4117 N N . ALA B 1 270 ? 23.759 -44.558 24.841 1.00 54.70 270 ALA B N 1
ATOM 4118 C CA . ALA B 1 270 ? 25.008 -44.617 24.095 1.00 53.52 270 ALA B CA 1
ATOM 4119 C C . ALA B 1 270 ? 24.754 -44.794 22.605 1.00 54.46 270 ALA B C 1
ATOM 4120 O O . ALA B 1 270 ? 25.401 -44.147 21.771 1.00 59.73 270 ALA B O 1
ATOM 4122 N N . GLY B 1 271 ? 23.811 -45.656 22.251 1.00 42.24 271 GLY B N 1
ATOM 4123 C CA . GLY B 1 271 ? 23.541 -45.887 20.855 1.00 47.64 271 GLY B CA 1
ATOM 4124 C C . GLY B 1 271 ? 22.536 -44.951 20.241 1.00 51.38 271 GLY B C 1
ATOM 4125 O O . GLY B 1 271 ? 22.031 -45.230 19.152 1.00 51.25 271 GLY B O 1
ATOM 4126 N N . ALA B 1 272 ? 22.238 -43.833 20.899 1.00 49.46 272 ALA B N 1
ATOM 4127 C CA . ALA B 1 272 ? 21.129 -42.990 20.474 1.00 49.39 272 ALA B CA 1
ATOM 4128 C C . ALA B 1 272 ? 21.358 -42.318 19.132 1.00 46.97 272 ALA B C 1
ATOM 4129 O O . ALA B 1 272 ? 20.391 -41.812 18.552 1.00 45.61 272 ALA B O 1
ATOM 4131 N N . TRP B 1 273 ? 22.594 -42.284 18.629 1.00 50.22 273 TRP B N 1
ATOM 4132 C CA . TRP B 1 273 ? 22.885 -41.630 17.359 1.00 48.64 273 TRP B CA 1
ATOM 4133 C C . TRP B 1 273 ? 23.249 -42.626 16.259 1.00 48.31 273 TRP B C 1
ATOM 4134 O O . TRP B 1 273 ? 23.791 -42.231 15.223 1.00 47.93 273 TRP B O 1
ATOM 4145 N N . VAL B 1 274 ? 22.952 -43.906 16.456 1.00 46.12 274 VAL B N 1
ATOM 4146 C CA . VAL B 1 274 ? 23.312 -44.960 15.513 1.00 44.16 274 VAL B CA 1
ATOM 4147 C C . VAL B 1 274 ? 22.088 -45.320 14.677 1.00 45.98 274 VAL B C 1
ATOM 4148 O O . VAL B 1 274 ? 21.037 -45.686 15.216 1.00 44.76 274 VAL B O 1
ATOM 4152 N N . SER B 1 275 ? 22.219 -45.221 13.359 1.00 44.76 275 SER B N 1
ATOM 4153 C CA . SER B 1 275 ? 21.174 -45.669 12.450 1.00 39.19 275 SER B CA 1
ATOM 4154 C C . SER B 1 275 ? 21.834 -46.133 11.166 1.00 44.40 275 SER B C 1
ATOM 4155 O O . SER B 1 275 ? 22.679 -45.429 10.605 1.00 54.48 275 SER B O 1
ATOM 4158 N N . GLY B 1 276 ? 21.442 -47.321 10.712 1.00 41.06 276 GLY B N 1
ATOM 4159 C CA . GLY B 1 276 ? 22.037 -47.926 9.541 1.00 44.26 276 GLY B CA 1
ATOM 4160 C C . GLY B 1 276 ? 23.302 -48.719 9.784 1.00 40.16 276 GLY B C 1
ATOM 4161 O O . GLY B 1 276 ? 23.979 -49.078 8.813 1.00 40.40 276 GLY B O 1
ATOM 4162 N N . ASN B 1 277 ? 23.649 -49.007 11.040 1.00 36.98 277 ASN B N 1
ATOM 4163 C CA . ASN B 1 277 ? 24.841 -49.791 11.333 1.00 40.97 277 ASN B CA 1
ATOM 4164 C C . ASN B 1 277 ? 24.514 -51.273 11.268 1.00 45.65 277 ASN B C 1
ATOM 4165 O O . ASN B 1 277 ? 23.494 -51.721 11.802 1.00 48.33 277 ASN B O 1
ATOM 4170 N N . VAL B 1 278 ? 25.381 -52.024 10.598 1.00 41.04 278 VAL B N 1
ATOM 4171 C CA . VAL B 1 278 ? 25.403 -53.478 10.687 1.00 45.26 278 VAL B CA 1
ATOM 4172 C C . VAL B 1 278 ? 26.474 -53.847 11.710 1.00 46.67 278 VAL B C 1
ATOM 4173 O O . VAL B 1 278 ? 27.669 -53.673 11.462 1.00 45.07 278 VAL B O 1
ATOM 4177 N N . LEU B 1 279 ? 26.036 -54.322 12.875 1.00 44.09 279 LEU B N 1
ATOM 4178 C CA . LEU B 1 279 ? 26.921 -54.752 13.952 1.00 43.56 279 LEU B CA 1
ATOM 4179 C C . LEU B 1 279 ? 27.302 -56.210 13.710 1.00 44.80 279 LEU B C 1
ATOM 4180 O O . LEU B 1 279 ? 26.461 -57.108 13.806 1.00 49.17 279 LEU B O 1
ATOM 4185 N N . VAL B 1 280 ? 28.570 -56.443 13.403 1.00 41.52 280 VAL B N 1
ATOM 4186 C CA . VAL B 1 280 ? 29.087 -57.777 13.138 1.00 42.15 280 VAL B CA 1
ATOM 4187 C C . VAL B 1 280 ? 29.747 -58.275 14.414 1.00 47.22 280 VAL B C 1
ATOM 4188 O O . VAL B 1 280 ? 30.853 -57.851 14.764 1.00 48.61 280 VAL B O 1
ATOM 4192 N N . THR B 1 281 ? 29.067 -59.173 15.117 1.00 53.20 281 THR B N 1
ATOM 4193 C CA . THR B 1 281 ? 29.597 -59.813 16.315 1.00 49.83 281 THR B CA 1
ATOM 4194 C C . THR B 1 281 ? 29.826 -61.279 15.951 1.00 49.18 281 THR B C 1
ATOM 4195 O O . THR B 1 281 ? 28.940 -62.125 16.083 1.00 49.23 281 THR B O 1
ATOM 4199 N N . ASP B 1 282 ? 31.032 -61.573 15.468 1.00 48.69 282 ASP B N 1
ATOM 4200 C CA . ASP B 1 282 ? 31.320 -62.842 14.819 1.00 49.62 282 ASP B CA 1
ATOM 4201 C C . ASP B 1 282 ? 32.572 -63.520 15.338 1.00 45.47 282 ASP B C 1
ATOM 4202 O O . ASP B 1 282 ? 32.890 -64.625 14.881 1.00 50.05 282 ASP B O 1
ATOM 4207 N N . GLY B 1 283 ? 33.284 -62.902 16.274 1.00 41.24 283 GLY B N 1
ATOM 4208 C CA . GLY B 1 283 ? 34.528 -63.463 16.739 1.00 45.97 283 GLY B CA 1
ATOM 4209 C C . GLY B 1 283 ? 35.652 -63.389 15.742 1.00 52.01 283 GLY B C 1
ATOM 4210 O O . GLY B 1 283 ? 36.711 -63.975 15.978 1.00 50.48 283 GLY B O 1
ATOM 4211 N N . GLY B 1 284 ? 35.457 -62.678 14.637 1.00 54.79 284 GLY B N 1
ATOM 4212 C CA . GLY B 1 284 ? 36.452 -62.599 13.597 1.00 48.07 284 GLY B CA 1
ATOM 4213 C C . GLY B 1 284 ? 36.298 -63.615 12.491 1.00 52.31 284 GLY B C 1
ATOM 4214 O O . GLY B 1 284 ? 37.150 -63.652 11.595 1.00 55.36 284 GLY B O 1
ATOM 4215 N N . LYS B 1 285 ? 35.235 -64.428 12.519 1.00 47.71 285 LYS B N 1
ATOM 4216 C CA . LYS B 1 285 ? 35.075 -65.493 11.532 1.00 50.97 285 LYS B CA 1
ATOM 4217 C C . LYS B 1 285 ? 34.974 -64.933 10.121 1.00 51.05 285 LYS B C 1
ATOM 4218 O O . LYS B 1 285 ? 35.625 -65.435 9.198 1.00 56.20 285 LYS B O 1
ATOM 4224 N N . LEU B 1 286 ? 34.171 -63.884 9.936 1.00 45.17 286 LEU B N 1
ATOM 4225 C CA . LEU B 1 286 ? 33.937 -63.339 8.599 1.00 43.16 286 LEU B CA 1
ATOM 4226 C C . LEU B 1 286 ? 35.235 -62.997 7.879 1.00 46.96 286 LEU B C 1
ATOM 4227 O O . LEU B 1 286 ? 35.335 -63.142 6.653 1.00 47.94 286 LEU B O 1
ATOM 4232 N N . GLY B 1 287 ? 36.236 -62.521 8.619 1.00 45.84 287 GLY B N 1
ATOM 4233 C CA . GLY B 1 287 ? 37.517 -62.225 8.010 1.00 43.67 287 GLY B CA 1
ATOM 4234 C C . GLY B 1 287 ? 38.255 -63.440 7.497 1.00 49.15 287 GLY B C 1
ATOM 4235 O O . GLY B 1 287 ? 39.265 -63.281 6.805 1.00 48.73 287 GLY B O 1
ATOM 4236 N N . LEU B 1 288 ? 37.770 -64.642 7.814 1.00 53.33 288 LEU B N 1
ATOM 4237 C CA . LEU B 1 288 ? 38.450 -65.878 7.463 1.00 54.60 288 LEU B CA 1
ATOM 4238 C C . LEU B 1 288 ? 37.758 -66.675 6.370 1.00 54.69 288 LEU B C 1
ATOM 4239 O O . LEU B 1 288 ? 38.400 -67.529 5.755 1.00 58.37 288 LEU B O 1
ATOM 4244 N N . VAL B 1 289 ? 36.481 -66.424 6.110 1.00 50.22 289 VAL B N 1
ATOM 4245 C CA . VAL B 1 289 ? 35.773 -67.151 5.064 1.00 58.56 289 VAL B CA 1
ATOM 4246 C C . VAL B 1 289 ? 35.505 -66.191 3.908 1.00 61.21 289 VAL B C 1
ATOM 4247 O O . VAL B 1 289 ? 35.523 -64.966 4.107 1.00 60.40 289 VAL B O 1
ATOM 4251 N N . PRO B 1 290 ? 35.276 -66.680 2.688 1.00 63.47 290 PRO B N 1
ATOM 4252 C CA . PRO B 1 290 ? 34.901 -65.767 1.602 1.00 62.95 290 PRO B CA 1
ATOM 4253 C C . PRO B 1 290 ? 33.622 -65.030 1.956 1.00 57.55 290 PRO B C 1
ATOM 4254 O O . PRO B 1 290 ? 32.635 -65.634 2.383 1.00 61.84 290 PRO B O 1
ATOM 4258 N N . SER B 1 291 ? 33.653 -63.711 1.802 1.00 51.01 291 SER B N 1
ATOM 4259 C CA . SER B 1 291 ? 32.541 -62.878 2.225 1.00 51.97 291 SER B CA 1
ATOM 4260 C C . SER B 1 291 ? 32.383 -61.722 1.255 1.00 55.75 291 SER B C 1
ATOM 4261 O O . SER B 1 291 ? 33.121 -61.591 0.272 1.00 62.21 291 SER B O 1
ATOM 4264 N N . SER B 1 292 ? 31.398 -60.884 1.554 1.00 52.76 292 SER B N 1
ATOM 4265 C CA . SER B 1 292 ? 31.157 -59.640 0.850 1.00 57.76 292 SER B CA 1
ATOM 4266 C C . SER B 1 292 ? 30.837 -58.536 1.848 1.00 55.75 292 SER B C 1
ATOM 4267 O O . SER B 1 292 ? 30.004 -57.664 1.589 1.00 52.47 292 SER B O 1
ATOM 4270 N N . TYR B 1 293 ? 31.484 -58.567 3.012 1.00 54.54 293 TYR B N 1
ATOM 4271 C CA . TYR B 1 293 ? 31.333 -57.492 3.991 1.00 50.17 293 TYR B CA 1
ATOM 4272 C C . TYR B 1 293 ? 32.434 -56.444 3.835 1.00 56.62 293 TYR B C 1
ATOM 4273 O O . TYR B 1 293 ? 33.549 -56.637 4.319 1.00 60.06 293 TYR B O 1
#

Solvent-accessible surface area: 23973 Å² total; per-residue (Å²): 103,102,38,4,29,15,54,77,2,0,46,2,102,43,2,6,0,0,0,7,21,0,8,38,15,26,0,25,14,1,0,46,0,0,0,48,13,22,0,82,0,0,0,5,15,150,112,111,113,20,4,81,112,2,13,165,83,55,16,135,119,62,46,9,32,48,24,79,2,50,16,24,35,133,104,37,5,128,128,3,18,42,72,0,71,175,92,28,25,33,0,2,2,1,0,11,19,34,29,25,85,16,5,75,73,22,126,122,31,151,109,24,57,149,64,65,29,104,141,51,85,212,128,30,60,108,55,82,78,115,79,0,61,30,22,7,31,102,3,6,103,44,4,8,50,22,4,51,83,3,0,52,29,2,56,149,133,47,53,14,97,13,20,1,2,0,0,2,12,4,8,15,18,14,23,18,173,56,43,113,27,8,96,0,44,21,48,0,10,43,32,0,6,105,29,2,54,103,20,4,56,38,47,1,118,146,19,5,0,1,2,3,6,0,10,15,19,4,53,29,101,84,23,92,106,105,30,116,38,13,153,152,49,61,106,106,81,45,24,92,124,0,0,15,46,50,74,30,3,54,39,26,4,5,0,0,2,0,0,0,0,1,0,69,1,0,11,0,2,2,17,1,2,0,2,2,1,0,3,25,9,34,40,18,82,42,81,51,140,57,6,35,13,52,79,2,0,47,2,102,44,3,6,0,0,0,6,22,0,8,40,15,24,0,28,14,1,0,44,0,0,1,50,13,20,1,63,0,0,0,6,15,156,102,120,100,25,3,84,130,2,5,124,113,57,17,132,121,64,54,8,39,41,26,65,2,49,15,23,34,129,105,37,6,126,126,3,19,60,66,0,72,178,92,26,27,33,0,2,2,1,0,12,19,34,30,29,86,19,7,78,72,12,118,110,29,149,110,26,55,149,64,64,25,104,141,52,85,211,128,27,61,108,67,79,85,90,79,1,60,32,22,6,32,100,4,5,105,43,3,8,50,21,5,51,84,3,0,52,29,2,56,147,136,48,53,16,99,12,21,1,2,0,0,3,13,3,9,16,19,15,20,19,176,52,47,111,31,6,90,0,42,22,47,0,10,42,31,0,6,104,28,3,54,102,20,5,56,34,53,0,120,146,19,5,0,1,2,3,5,0,11,15,20,4,53,29,97,77,20,99,102,110,29,111,33,11,144,148,46,70,106,106,68,47,20,87,112,0,0,15,46,51,72,28,3,52,41,20,2,6,0,0,2,0,0,0,0,1,0,86,2,0,12,1,2,2,18,1,1,0,1,2,1,0,3,26,10,33,33,19,83,42,80,52